Protein AF-A0A4E0R476-F1 (afdb_monomer_lite)

Radius of gyration: 33.58 Å; chains: 1; bounding box: 78×77×94 Å

pLDDT: mean 80.72, std 15.69, range [21.84, 98.38]

InterPro domains:
  IPR007110 Immunoglobulin-like domain [PS50835] (31-88)
  IPR013098 Immunoglobulin I-set [PF07679] (28-95)
  IPR013783 Immunoglobulin-like fold [G3DSA:2.60.40.10] (20-101)
  IPR036179 Immunoglobulin-like domain superfamily [SSF48726] (25-98)

Structure (mmCIF, N/CA/C/O backbone):
data_AF-A0A4E0R476-F1
#
_entry.id   AF-A0A4E0R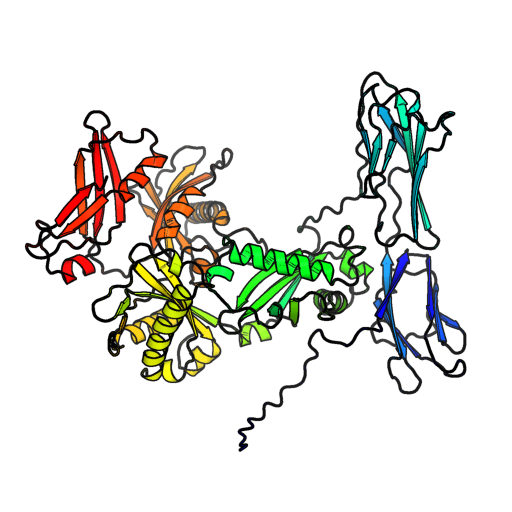476-F1
#
loop_
_atom_site.group_PDB
_atom_site.id
_atom_site.type_symbol
_atom_site.label_atom_id
_atom_site.label_alt_id
_atom_site.label_comp_id
_atom_site.label_asym_id
_atom_site.label_entity_id
_atom_site.label_seq_id
_atom_site.pdbx_PDB_ins_code
_atom_site.Cartn_x
_atom_site.Cartn_y
_atom_site.Cartn_z
_atom_site.occupancy
_atom_site.B_iso_or_equiv
_atom_site.auth_seq_id
_atom_site.auth_comp_id
_atom_site.auth_asym_id
_atom_site.auth_atom_id
_atom_site.pdbx_PDB_model_num
ATOM 1 N N . MET A 1 1 ? 19.875 -33.302 25.043 1.00 30.14 1 MET A N 1
ATOM 2 C CA . MET A 1 1 ? 19.156 -34.521 24.613 1.00 30.14 1 MET A CA 1
ATOM 3 C C . MET A 1 1 ? 18.016 -34.103 23.703 1.00 30.14 1 MET A C 1
ATOM 5 O O . MET A 1 1 ? 17.298 -33.174 24.040 1.00 30.14 1 MET A O 1
ATOM 9 N N . ARG A 1 2 ? 17.948 -34.722 22.521 1.00 23.58 2 ARG A N 1
ATOM 10 C CA . ARG A 1 2 ? 16.933 -34.525 21.478 1.00 23.58 2 ARG A CA 1
ATOM 11 C C . ARG A 1 2 ? 15.602 -35.168 21.896 1.00 23.58 2 ARG A C 1
ATOM 13 O O . ARG A 1 2 ? 15.645 -36.275 22.417 1.00 23.58 2 ARG A O 1
ATOM 20 N N . SER A 1 3 ? 14.472 -34.532 21.584 1.00 22.09 3 SER A N 1
ATOM 21 C CA . SER A 1 3 ? 13.312 -35.180 20.937 1.00 22.09 3 SER A CA 1
ATOM 22 C C . SER A 1 3 ? 12.287 -34.102 20.548 1.00 22.09 3 SER A C 1
ATOM 24 O O . SER A 1 3 ? 11.828 -33.373 21.416 1.00 22.09 3 SER A O 1
ATOM 26 N N . THR A 1 4 ? 12.134 -33.741 19.272 1.00 23.20 4 THR A N 1
ATOM 27 C CA . THR A 1 4 ? 11.294 -34.376 18.232 1.00 23.20 4 THR A CA 1
ATOM 28 C C . THR A 1 4 ? 9.794 -34.278 18.526 1.00 23.20 4 THR A C 1
ATOM 30 O O . THR A 1 4 ? 9.252 -35.100 19.254 1.00 23.20 4 THR A O 1
ATOM 33 N N . LEU A 1 5 ? 9.113 -33.340 17.861 1.00 22.50 5 LEU A N 1
ATOM 34 C CA . LEU A 1 5 ? 7.759 -33.572 17.359 1.00 22.50 5 LEU A CA 1
ATOM 35 C C . LEU A 1 5 ? 7.677 -32.994 15.938 1.00 22.50 5 LEU A C 1
ATOM 37 O O . LEU A 1 5 ? 7.577 -31.786 15.738 1.00 22.50 5 LEU A O 1
ATOM 41 N N . LEU A 1 6 ? 7.815 -33.889 14.957 1.00 21.84 6 LEU A N 1
ATOM 42 C CA . LEU A 1 6 ? 7.407 -33.667 13.575 1.00 21.84 6 LEU A CA 1
ATOM 43 C C . LEU A 1 6 ? 5.877 -33.575 13.553 1.00 21.84 6 LEU A C 1
ATOM 45 O O . LEU A 1 6 ? 5.209 -34.512 13.984 1.00 21.84 6 LEU A O 1
ATOM 49 N N . VAL A 1 7 ? 5.336 -32.515 12.960 1.00 22.69 7 VAL A N 1
ATOM 50 C CA . VAL A 1 7 ? 4.036 -32.580 12.290 1.00 22.69 7 VAL A CA 1
ATOM 51 C C . VAL A 1 7 ? 4.291 -32.257 10.827 1.00 22.69 7 VAL A C 1
ATOM 53 O O . VAL A 1 7 ? 4.767 -31.180 10.474 1.00 22.69 7 VAL A O 1
ATOM 56 N N . LEU A 1 8 ? 4.050 -33.270 10.002 1.00 23.03 8 LEU A N 1
ATOM 57 C CA . LEU A 1 8 ? 4.137 -33.254 8.552 1.00 23.03 8 LEU A CA 1
ATOM 58 C C . LEU A 1 8 ? 3.080 -32.300 7.990 1.00 23.03 8 LEU A C 1
ATOM 60 O O . LEU A 1 8 ? 1.892 -32.602 8.034 1.00 23.03 8 LEU A O 1
ATOM 64 N N . PHE A 1 9 ? 3.523 -31.189 7.410 1.00 22.91 9 PHE A N 1
ATOM 65 C CA . PHE A 1 9 ? 2.767 -30.488 6.382 1.00 22.91 9 PHE A CA 1
ATOM 66 C C . PHE A 1 9 ? 3.529 -30.618 5.068 1.00 22.91 9 PHE A C 1
ATOM 68 O O . PHE A 1 9 ? 4.453 -29.868 4.764 1.00 22.91 9 PHE A O 1
ATOM 75 N N . SER A 1 10 ? 3.133 -31.618 4.290 1.00 23.84 10 SER A N 1
ATOM 76 C CA . SER A 1 10 ? 3.344 -31.659 2.851 1.00 23.84 10 SER A CA 1
ATOM 77 C C . SER A 1 10 ? 2.478 -30.569 2.213 1.00 23.84 10 SER A C 1
ATOM 79 O O . SER A 1 10 ? 1.336 -30.817 1.836 1.00 23.84 10 SER A O 1
ATOM 81 N N . PHE A 1 11 ? 3.015 -29.352 2.128 1.00 24.02 11 PHE A N 1
ATOM 82 C CA . PHE A 1 11 ? 2.530 -28.322 1.216 1.00 24.02 11 PHE A CA 1
ATOM 83 C C . PHE A 1 11 ? 3.499 -28.231 0.042 1.00 24.02 11 PHE A C 1
ATOM 85 O O . PHE A 1 11 ? 4.710 -28.115 0.223 1.00 24.02 11 PHE A O 1
ATOM 92 N N . ALA A 1 12 ? 2.940 -28.332 -1.161 1.00 23.02 12 ALA A N 1
ATOM 93 C CA . ALA A 1 12 ? 3.638 -28.130 -2.415 1.00 23.02 12 ALA A CA 1
ATOM 94 C C . ALA A 1 12 ? 4.470 -26.839 -2.361 1.00 23.02 12 ALA A C 1
ATOM 96 O O . ALA A 1 12 ? 3.954 -25.769 -2.034 1.00 23.02 12 ALA A O 1
ATOM 97 N N . LEU A 1 13 ? 5.757 -26.956 -2.685 1.00 23.62 13 LEU A N 1
ATOM 98 C CA . LEU A 1 13 ? 6.649 -25.833 -2.947 1.00 23.62 13 LEU A CA 1
ATOM 99 C C . LEU A 1 13 ? 6.112 -25.069 -4.163 1.00 23.62 13 LEU A C 1
ATOM 101 O O . LEU A 1 13 ? 6.469 -25.356 -5.300 1.00 23.62 13 LEU A O 1
ATOM 105 N N . PHE A 1 14 ? 5.235 -24.096 -3.927 1.00 27.16 14 PHE A N 1
ATOM 106 C CA . PHE A 1 14 ? 5.030 -23.026 -4.888 1.00 27.16 14 PHE A CA 1
ATOM 107 C C . PHE A 1 14 ? 6.298 -22.178 -4.900 1.00 27.16 14 PHE A C 1
ATOM 109 O O . PHE A 1 14 ? 6.757 -21.690 -3.865 1.00 27.16 14 PHE A O 1
ATOM 116 N N . THR A 1 15 ? 6.875 -22.049 -6.088 1.00 32.22 15 THR A N 1
ATOM 117 C CA . THR A 1 15 ? 8.019 -21.202 -6.401 1.00 32.22 15 THR A CA 1
ATOM 118 C C . THR A 1 15 ? 7.693 -19.759 -6.020 1.00 32.22 15 THR A C 1
ATOM 120 O O . THR A 1 15 ? 7.078 -19.023 -6.788 1.00 32.22 15 THR A O 1
ATOM 123 N N . GLY A 1 16 ? 8.078 -19.359 -4.807 1.00 30.92 16 GLY A N 1
ATOM 124 C CA . GLY A 1 16 ? 8.211 -17.948 -4.458 1.00 30.92 16 GLY A CA 1
ATOM 125 C C . GLY A 1 16 ? 9.222 -17.274 -5.388 1.00 30.92 16 GLY A C 1
ATOM 126 O O . GLY A 1 16 ? 9.945 -17.961 -6.108 1.00 30.92 16 GLY A O 1
ATOM 127 N N . LEU A 1 17 ? 9.280 -15.941 -5.354 1.00 40.94 17 LEU A N 1
ATOM 128 C CA . LEU A 1 17 ? 10.205 -15.056 -6.088 1.00 40.94 17 LEU A CA 1
ATOM 129 C C . LEU A 1 17 ? 11.704 -15.272 -5.769 1.00 40.94 17 LEU A C 1
ATOM 131 O O . LEU A 1 17 ? 12.457 -14.352 -5.485 1.00 40.94 17 LEU A O 1
ATOM 135 N N . SER A 1 18 ? 12.149 -16.518 -5.820 1.00 35.69 18 SER A N 1
ATOM 136 C CA . SER A 1 18 ? 13.519 -16.983 -5.710 1.00 35.69 18 SER A CA 1
ATOM 137 C C . SER A 1 18 ? 13.702 -18.086 -6.752 1.00 35.69 18 SER A C 1
ATOM 139 O O . SER A 1 18 ? 13.986 -19.241 -6.450 1.00 35.69 18 SER A O 1
ATOM 141 N N . ALA A 1 19 ? 13.483 -17.737 -8.020 1.00 34.84 19 ALA A N 1
ATOM 142 C CA . ALA A 1 19 ? 14.208 -18.433 -9.067 1.00 34.84 19 ALA A CA 1
ATOM 143 C C . ALA A 1 19 ? 15.639 -17.888 -9.015 1.00 34.84 19 ALA A C 1
ATOM 145 O O . ALA A 1 19 ? 15.852 -16.675 -9.025 1.00 34.84 19 ALA A O 1
ATOM 146 N N . ASN A 1 20 ? 16.610 -18.786 -8.900 1.00 38.44 20 ASN A N 1
ATOM 147 C CA . ASN A 1 20 ? 18.026 -18.471 -9.014 1.00 38.44 20 ASN A CA 1
ATOM 148 C C . ASN A 1 20 ? 18.249 -17.960 -10.454 1.00 38.44 20 ASN A C 1
ATOM 150 O O . ASN A 1 20 ? 18.235 -18.746 -11.396 1.00 38.44 20 ASN A O 1
ATOM 154 N N . ILE A 1 21 ? 18.288 -16.636 -10.648 1.00 48.09 21 ILE A N 1
ATOM 155 C CA . ILE A 1 21 ? 18.342 -15.977 -11.965 1.00 48.09 21 ILE A CA 1
ATOM 156 C C . ILE A 1 21 ? 19.613 -15.120 -12.030 1.00 48.09 21 ILE A C 1
ATOM 158 O O . ILE A 1 21 ? 19.567 -13.895 -12.181 1.00 48.09 21 ILE A O 1
ATOM 162 N N . SER A 1 22 ? 20.763 -15.777 -11.914 1.00 51.19 22 SER A N 1
ATOM 163 C CA . SER A 1 22 ? 22.033 -15.248 -12.421 1.00 51.19 22 SER A CA 1
ATOM 164 C C . SER A 1 22 ? 22.104 -15.284 -13.957 1.00 51.19 22 SER A C 1
ATOM 166 O O . SER A 1 22 ? 22.943 -14.602 -14.534 1.00 51.19 22 SER A O 1
ATOM 168 N N . ASP A 1 23 ? 21.192 -16.008 -14.621 1.00 68.19 23 ASP A N 1
ATOM 169 C CA . ASP A 1 23 ? 21.362 -16.426 -16.025 1.00 68.19 23 ASP A CA 1
ATOM 170 C C . ASP A 1 23 ? 20.400 -15.742 -17.020 1.00 68.19 23 ASP A C 1
ATOM 172 O O . ASP A 1 23 ? 20.269 -16.193 -18.159 1.00 68.19 23 ASP A O 1
ATOM 176 N N . LEU A 1 24 ? 19.694 -14.677 -16.605 1.00 83.38 24 LEU A N 1
ATOM 177 C CA . LEU A 1 24 ? 18.821 -13.884 -17.488 1.00 83.38 24 LEU A CA 1
ATOM 178 C C . LEU A 1 24 ? 19.515 -12.591 -17.920 1.00 83.38 24 LEU A C 1
ATOM 180 O O . LEU A 1 24 ? 19.624 -11.650 -17.131 1.00 83.38 24 LEU A O 1
ATOM 184 N N . GLN A 1 25 ? 19.919 -12.538 -19.185 1.00 88.12 25 GLN A N 1
ATOM 185 C CA . GLN A 1 25 ? 20.470 -11.349 -19.832 1.00 88.12 25 GLN A CA 1
ATOM 186 C C . GLN A 1 25 ? 19.350 -10.541 -20.494 1.00 88.12 25 GLN A C 1
ATOM 188 O O . GLN A 1 25 ? 18.538 -11.107 -21.216 1.00 88.12 25 GLN A O 1
ATOM 193 N N . ILE A 1 26 ? 19.296 -9.226 -20.280 1.00 91.00 26 ILE A N 1
ATOM 194 C CA . ILE A 1 26 ? 18.335 -8.355 -20.975 1.00 91.00 26 ILE A CA 1
ATOM 195 C C . ILE A 1 26 ? 19.001 -7.790 -22.224 1.00 91.00 26 ILE A C 1
ATOM 197 O O . ILE A 1 26 ? 20.100 -7.242 -22.141 1.00 91.00 26 ILE A O 1
ATOM 201 N N . THR A 1 27 ? 18.314 -7.892 -23.357 1.00 92.19 27 THR A N 1
ATOM 202 C CA . THR A 1 27 ? 18.756 -7.336 -24.632 1.00 92.19 27 THR A CA 1
ATOM 203 C C . THR A 1 27 ? 17.708 -6.359 -25.139 1.00 92.19 27 THR A C 1
ATOM 205 O O . THR A 1 27 ? 16.576 -6.740 -25.437 1.00 92.19 27 THR A O 1
ATOM 208 N N . TYR A 1 28 ? 18.090 -5.089 -25.235 1.00 93.12 28 TYR A N 1
ATOM 209 C CA . TYR A 1 28 ? 17.235 -4.038 -25.772 1.00 93.12 28 TYR A CA 1
ATOM 210 C C . TYR A 1 28 ? 17.434 -3.929 -27.282 1.00 93.12 28 TYR A C 1
ATOM 212 O O . TYR A 1 28 ? 18.564 -3.817 -27.752 1.00 93.12 28 TYR A O 1
ATOM 220 N N . VAL A 1 29 ? 16.342 -3.936 -28.041 1.00 92.50 29 VAL A N 1
ATOM 221 C CA . VAL A 1 29 ? 16.365 -3.804 -29.502 1.00 92.50 29 VAL A CA 1
ATOM 222 C C . VAL A 1 29 ? 15.259 -2.863 -29.958 1.00 92.50 29 VAL A C 1
ATOM 224 O O . VAL A 1 29 ? 14.185 -2.819 -29.363 1.00 92.50 29 VAL A O 1
ATOM 227 N N . ILE A 1 30 ? 15.527 -2.078 -30.996 1.00 91.44 30 ILE A N 1
ATOM 228 C CA . ILE A 1 30 ? 14.549 -1.157 -31.578 1.00 91.44 30 ILE A CA 1
ATOM 229 C C . ILE A 1 30 ? 13.757 -1.897 -32.653 1.00 91.44 30 ILE A C 1
ATOM 231 O O . ILE A 1 30 ? 14.303 -2.704 -33.403 1.00 91.44 30 ILE A O 1
ATOM 235 N N . GLU A 1 31 ? 12.462 -1.622 -32.737 1.00 90.62 31 GLU A N 1
ATOM 236 C CA . GLU A 1 31 ? 11.590 -2.199 -33.754 1.00 90.62 31 GLU A CA 1
ATOM 237 C C . GLU A 1 31 ? 12.145 -1.993 -35.181 1.00 90.62 31 GLU A C 1
ATOM 239 O O . GLU A 1 31 ? 12.603 -0.908 -35.548 1.00 90.62 31 GLU A O 1
ATOM 244 N N . ASN A 1 32 ? 12.065 -3.044 -35.998 1.00 89.94 32 ASN A N 1
ATOM 245 C CA . ASN A 1 32 ? 12.646 -3.211 -37.335 1.00 89.94 32 ASN A CA 1
ATOM 246 C C . ASN A 1 32 ? 14.172 -3.396 -37.404 1.00 89.94 32 ASN A C 1
ATOM 248 O O . ASN A 1 32 ? 14.682 -3.633 -38.503 1.00 89.94 32 ASN A O 1
ATOM 252 N N . ASP A 1 33 ? 14.902 -3.336 -36.288 1.00 90.81 33 ASP A N 1
ATOM 253 C CA . ASP A 1 33 ? 16.321 -3.709 -36.266 1.00 90.81 33 ASP A CA 1
ATOM 254 C C . ASP A 1 33 ? 16.483 -5.240 -36.150 1.00 90.81 33 ASP A C 1
ATOM 256 O O . ASP A 1 33 ? 15.547 -6.009 -36.377 1.00 90.81 33 ASP A O 1
ATOM 260 N N . SER A 1 34 ? 17.704 -5.720 -35.908 1.00 90.81 34 SER A N 1
ATOM 261 C CA . SER A 1 34 ? 18.010 -7.148 -35.759 1.00 90.81 34 SER A CA 1
ATOM 262 C C . SER A 1 34 ? 18.825 -7.386 -34.497 1.00 90.81 34 SER A C 1
ATOM 264 O O . SER A 1 34 ? 19.588 -6.511 -34.085 1.00 90.81 34 SER A O 1
ATOM 266 N N . VAL A 1 35 ? 18.662 -8.562 -33.899 1.00 91.69 35 VAL A N 1
ATOM 267 C CA . VAL A 1 35 ? 19.364 -8.966 -32.678 1.00 91.69 35 VAL A CA 1
ATOM 268 C C . VAL A 1 35 ? 19.875 -10.393 -32.814 1.00 91.69 35 VAL A C 1
ATOM 270 O O . VAL A 1 35 ? 19.157 -11.260 -33.306 1.00 91.69 35 VAL A O 1
ATOM 273 N N . ASP A 1 36 ? 21.100 -10.622 -32.350 1.00 91.38 36 ASP A N 1
ATOM 274 C CA . ASP A 1 36 ? 21.734 -11.936 -32.311 1.00 91.38 36 ASP A CA 1
ATOM 275 C C . ASP A 1 36 ? 21.872 -12.385 -30.849 1.00 91.38 36 ASP A C 1
ATOM 277 O O . ASP A 1 36 ? 22.352 -11.635 -29.996 1.00 91.38 36 ASP A O 1
ATOM 281 N N . LEU A 1 37 ? 21.415 -13.600 -30.551 1.00 91.75 37 LEU A N 1
ATOM 282 C CA . LEU A 1 37 ? 21.484 -14.236 -29.238 1.00 91.75 37 LEU A CA 1
ATOM 283 C C . LEU A 1 37 ? 22.418 -15.443 -29.320 1.00 91.75 37 LEU A C 1
ATOM 285 O O . LEU A 1 37 ? 22.259 -16.283 -30.202 1.00 91.75 37 LEU A O 1
ATOM 289 N N . GLU A 1 38 ? 23.361 -15.554 -28.388 1.00 89.25 38 GLU A N 1
ATOM 290 C CA . GLU A 1 38 ? 24.398 -16.591 -28.414 1.00 89.25 38 GLU A CA 1
ATOM 291 C C . GLU A 1 38 ? 24.329 -17.487 -27.175 1.00 89.25 38 GLU A C 1
ATOM 293 O O . GLU A 1 38 ? 24.499 -17.036 -26.038 1.00 89.25 38 GLU A O 1
ATOM 298 N N . CYS A 1 39 ? 24.083 -18.777 -27.388 1.00 85.88 39 CYS A N 1
ATOM 299 C CA . CYS A 1 39 ? 24.027 -19.768 -26.326 1.00 85.88 39 CYS A CA 1
ATOM 300 C C . CYS A 1 39 ? 25.447 -20.205 -25.919 1.00 85.88 39 CYS A C 1
ATOM 302 O O . CYS A 1 39 ? 26.211 -20.659 -26.769 1.00 85.88 39 CYS A O 1
ATOM 304 N N . PRO A 1 40 ? 25.817 -20.128 -24.629 1.00 79.75 40 PRO A N 1
ATOM 305 C CA . PRO A 1 40 ? 27.157 -20.462 -24.147 1.00 79.75 40 PRO A CA 1
ATOM 306 C C . PRO A 1 40 ? 27.330 -21.981 -23.974 1.00 79.75 40 PRO A C 1
ATOM 308 O O . PRO A 1 40 ? 27.482 -22.472 -22.854 1.00 79.75 40 PRO A O 1
ATOM 311 N N . VAL A 1 41 ? 27.250 -22.752 -25.056 1.00 70.50 41 VAL A N 1
ATOM 312 C CA . VAL A 1 41 ? 27.397 -24.211 -24.971 1.00 70.50 41 VAL A CA 1
ATOM 313 C C . VAL A 1 41 ? 28.887 -24.569 -24.894 1.00 70.50 41 VAL A C 1
ATOM 315 O O . VAL A 1 41 ? 29.667 -24.056 -25.694 1.00 70.50 41 VAL A O 1
ATOM 318 N N . PRO A 1 42 ? 29.318 -25.431 -23.955 1.00 62.19 42 PRO A N 1
ATOM 319 C CA . PRO A 1 42 ? 30.731 -25.788 -23.801 1.00 62.19 42 PRO A CA 1
ATOM 320 C C . PRO A 1 42 ? 31.323 -26.585 -24.981 1.00 62.19 42 PRO A C 1
ATOM 322 O O . PRO A 1 42 ? 32.544 -26.683 -25.074 1.00 62.19 42 PRO A O 1
ATOM 325 N N . ASP A 1 43 ? 30.492 -27.138 -25.872 1.00 67.50 43 ASP A N 1
ATOM 326 C CA . ASP A 1 43 ? 30.910 -27.833 -27.096 1.00 67.50 43 ASP A CA 1
ATOM 327 C C . ASP A 1 43 ? 30.150 -27.279 -28.316 1.00 67.50 43 ASP A C 1
ATOM 329 O O . ASP A 1 43 ? 28.937 -27.446 -28.429 1.00 67.50 43 ASP A O 1
ATOM 333 N N . GLU A 1 44 ? 30.869 -26.658 -29.258 1.00 60.19 44 GLU A N 1
ATOM 334 C CA . GLU A 1 44 ? 30.331 -26.107 -30.518 1.00 60.19 44 GLU A CA 1
ATOM 335 C C . GLU A 1 44 ? 29.676 -27.173 -31.424 1.00 60.19 44 GLU A C 1
ATOM 337 O O . GLU A 1 44 ? 28.959 -26.856 -32.379 1.00 60.19 44 GLU A O 1
ATOM 342 N N . ARG A 1 45 ? 29.911 -28.464 -31.153 1.00 61.47 45 ARG A N 1
ATOM 343 C CA . ARG A 1 45 ? 29.278 -29.582 -31.871 1.00 61.47 45 ARG A CA 1
ATOM 344 C C . ARG A 1 45 ? 27.898 -29.945 -31.329 1.00 61.47 45 ARG A C 1
ATOM 346 O O . ARG A 1 45 ? 27.200 -30.737 -31.962 1.00 61.47 45 ARG A O 1
ATOM 353 N N . GLN A 1 46 ? 27.506 -29.408 -30.178 1.00 67.31 46 GLN A N 1
ATOM 354 C CA . GLN A 1 46 ? 26.226 -29.711 -29.555 1.00 67.31 46 GLN A CA 1
ATOM 355 C C . GLN A 1 46 ? 25.123 -28.809 -30.124 1.00 67.31 46 GLN A C 1
ATOM 357 O O . GLN A 1 46 ? 25.240 -27.588 -30.134 1.00 67.31 46 GLN A O 1
ATOM 362 N N . THR A 1 47 ? 24.040 -29.421 -30.611 1.00 66.19 47 THR A N 1
ATOM 363 C CA . THR A 1 47 ? 22.872 -28.687 -31.114 1.00 66.19 47 THR A CA 1
ATOM 364 C C . THR A 1 47 ? 22.032 -28.158 -29.956 1.00 66.19 47 THR A C 1
ATOM 366 O O . THR A 1 47 ? 21.579 -28.947 -29.124 1.00 66.19 47 THR A O 1
ATOM 369 N N . SER A 1 48 ? 21.793 -26.847 -29.932 1.00 75.62 48 SER A N 1
ATOM 370 C CA . SER A 1 48 ? 20.885 -26.208 -28.971 1.00 75.62 48 SER A CA 1
ATOM 371 C C . SER A 1 48 ? 19.464 -26.137 -29.515 1.00 75.62 48 SER A C 1
ATOM 373 O O . SER A 1 48 ? 19.256 -25.920 -30.708 1.00 75.62 48 SER A O 1
ATOM 375 N N . ARG A 1 49 ? 18.470 -26.250 -28.631 1.00 86.75 49 ARG A N 1
ATOM 376 C CA . ARG A 1 49 ? 17.070 -25.920 -28.947 1.00 86.75 49 ARG A CA 1
ATOM 377 C C . ARG A 1 49 ? 16.722 -24.562 -28.361 1.00 86.75 49 ARG A C 1
ATOM 379 O O . ARG A 1 49 ? 17.192 -24.220 -27.281 1.00 86.75 49 ARG A O 1
ATOM 386 N N . TRP A 1 50 ? 15.889 -23.793 -29.051 1.00 89.75 50 TRP A N 1
ATOM 387 C CA . TRP A 1 50 ? 15.465 -22.473 -28.591 1.00 89.75 50 TRP A CA 1
ATOM 388 C C . TRP A 1 50 ? 13.976 -22.452 -28.292 1.00 89.75 50 TRP A C 1
ATOM 390 O O . TRP A 1 50 ? 13.163 -23.022 -29.017 1.00 89.75 50 TRP A O 1
ATOM 400 N N . THR A 1 51 ? 13.621 -21.751 -27.225 1.00 90.75 51 THR A N 1
ATOM 401 C CA . THR A 1 51 ? 12.232 -21.468 -26.868 1.00 90.75 51 THR A CA 1
ATOM 402 C C . THR A 1 51 ? 12.020 -19.967 -26.759 1.00 90.75 51 THR A C 1
ATOM 404 O O . THR A 1 51 ? 12.931 -19.248 -26.356 1.00 90.75 51 THR A O 1
ATOM 407 N N . HIS A 1 52 ? 10.821 -19.501 -27.098 1.00 90.44 52 HIS A N 1
ATOM 408 C CA . HIS A 1 52 ? 10.324 -18.146 -26.882 1.00 90.44 52 HIS A CA 1
ATOM 409 C C . HIS A 1 52 ? 9.046 -18.235 -26.055 1.00 90.44 52 HIS A C 1
ATOM 411 O O . HIS A 1 52 ? 8.087 -18.898 -26.444 1.00 90.44 52 HIS A O 1
ATOM 417 N N . ASN A 1 53 ? 9.046 -17.624 -24.869 1.00 86.06 53 ASN A N 1
ATOM 418 C CA . ASN A 1 53 ? 7.938 -17.690 -23.912 1.00 86.06 53 ASN A CA 1
ATOM 419 C C . ASN A 1 53 ? 7.459 -19.135 -23.640 1.00 86.06 53 ASN A C 1
ATOM 421 O O . ASN A 1 53 ? 6.262 -19.397 -23.535 1.00 86.06 53 ASN A O 1
ATOM 425 N N . ASN A 1 54 ? 8.415 -20.064 -23.506 1.00 85.75 54 ASN A N 1
ATOM 426 C CA . ASN A 1 54 ? 8.220 -21.510 -23.309 1.00 85.75 54 ASN A CA 1
ATOM 427 C C . ASN A 1 54 ? 7.608 -22.273 -24.499 1.00 85.75 54 ASN A C 1
ATOM 429 O O . ASN A 1 54 ? 7.234 -23.433 -24.342 1.00 85.75 54 ASN A O 1
ATOM 433 N N . MET A 1 55 ? 7.515 -21.660 -25.678 1.00 86.69 55 MET A N 1
ATOM 434 C CA . MET A 1 55 ? 7.143 -22.340 -26.920 1.00 86.69 55 MET A CA 1
ATOM 435 C C . MET A 1 55 ? 8.383 -22.541 -27.786 1.00 86.69 55 MET A C 1
ATOM 437 O O . MET A 1 55 ? 9.247 -21.670 -27.833 1.00 86.69 55 MET A O 1
ATOM 441 N N . GLU A 1 56 ? 8.495 -23.688 -28.450 1.00 87.38 56 GLU A N 1
ATOM 442 C CA . GLU A 1 56 ? 9.633 -23.980 -29.324 1.00 87.38 56 GLU A CA 1
ATOM 443 C C . GLU A 1 56 ? 9.686 -23.007 -30.508 1.00 87.38 56 GLU A C 1
ATOM 445 O O . GLU A 1 56 ? 8.671 -22.727 -31.150 1.00 87.38 56 GLU A O 1
ATOM 450 N N . VAL A 1 57 ? 10.880 -22.480 -30.779 1.00 85.31 57 VAL A N 1
ATOM 451 C CA . VAL A 1 57 ? 11.124 -21.606 -31.926 1.00 85.31 57 VAL A CA 1
ATOM 452 C C . VAL A 1 57 ? 11.357 -22.485 -33.149 1.00 85.31 57 VAL A C 1
ATOM 454 O O . VAL A 1 57 ? 12.370 -23.176 -33.236 1.00 85.31 57 VAL A O 1
ATOM 457 N N . ALA A 1 58 ? 10.424 -22.456 -34.098 1.00 75.88 58 ALA A N 1
ATOM 458 C CA . ALA A 1 58 ? 10.578 -23.143 -35.373 1.00 75.88 58 ALA A CA 1
ATOM 459 C C . ALA A 1 58 ? 11.414 -22.300 -36.350 1.00 75.88 58 ALA A C 1
ATOM 461 O O . ALA A 1 58 ? 11.197 -21.098 -36.490 1.00 75.88 58 ALA A O 1
ATOM 462 N N . GLU A 1 59 ? 12.330 -22.945 -37.072 1.00 63.47 59 GLU A N 1
ATOM 463 C CA . GLU A 1 59 ? 13.174 -22.316 -38.103 1.00 63.47 59 GLU A CA 1
ATOM 464 C C . GLU A 1 59 ? 12.358 -21.746 -39.284 1.00 63.47 59 GLU A C 1
ATOM 466 O O . GLU A 1 59 ? 12.823 -20.871 -40.005 1.00 63.47 59 GLU A O 1
ATOM 471 N N . GLU A 1 60 ? 11.110 -22.190 -39.466 1.00 56.12 60 GLU A N 1
ATOM 472 C CA . GLU A 1 60 ? 10.273 -21.857 -40.629 1.00 56.12 60 GLU A CA 1
ATOM 473 C C . GLU A 1 60 ? 9.555 -20.493 -40.551 1.00 56.12 60 GLU A C 1
ATOM 475 O O . GLU A 1 60 ? 8.811 -20.118 -41.462 1.00 56.12 60 GLU A O 1
ATOM 480 N N . THR A 1 61 ? 9.761 -19.706 -39.493 1.00 62.34 61 THR A N 1
ATOM 481 C CA . THR A 1 61 ? 9.256 -18.325 -39.442 1.00 62.34 61 THR A CA 1
ATOM 482 C C . THR A 1 61 ? 10.260 -17.361 -40.071 1.00 62.34 61 THR A C 1
ATOM 484 O O . THR A 1 61 ? 11.428 -17.348 -39.700 1.00 62.34 61 THR A O 1
ATOM 487 N N . HIS A 1 62 ? 9.794 -16.489 -40.970 1.00 60.16 62 HIS A N 1
ATOM 488 C CA . HIS A 1 62 ? 10.613 -15.547 -41.753 1.00 60.16 62 HIS A CA 1
ATOM 489 C C . HIS A 1 62 ? 11.515 -14.594 -40.929 1.00 60.16 62 HIS A C 1
ATOM 491 O O . HIS A 1 62 ? 12.365 -13.915 -41.507 1.00 60.16 62 HIS A O 1
ATOM 497 N N . SER A 1 63 ? 11.330 -14.509 -39.609 1.00 73.31 63 SER A N 1
ATOM 498 C CA . SER A 1 63 ? 12.067 -13.636 -38.691 1.00 73.31 63 SER A CA 1
ATOM 499 C C . SER A 1 63 ? 13.257 -14.303 -37.992 1.00 73.31 63 SER A C 1
ATOM 501 O O . SER A 1 63 ? 14.154 -13.579 -37.565 1.00 73.31 63 SER A O 1
ATOM 503 N N . PHE A 1 64 ? 13.317 -15.636 -37.880 1.00 86.00 64 PHE A N 1
ATOM 504 C CA . PHE A 1 64 ? 14.349 -16.338 -37.103 1.00 86.00 64 PHE A CA 1
ATOM 505 C C . PHE A 1 64 ? 15.336 -17.078 -38.005 1.00 86.00 64 PHE A C 1
ATOM 507 O O . PHE A 1 64 ? 14.951 -17.741 -38.960 1.00 86.00 64 PHE A O 1
ATOM 514 N N . THR A 1 65 ? 16.628 -16.974 -37.699 1.00 85.06 65 THR A N 1
ATOM 515 C CA . THR A 1 65 ? 17.686 -17.712 -38.403 1.00 85.06 65 THR A CA 1
ATOM 516 C C . THR A 1 65 ? 18.681 -18.296 -37.410 1.00 85.06 65 THR A C 1
ATOM 518 O O . THR A 1 65 ? 19.188 -17.578 -36.548 1.00 85.06 65 THR A O 1
ATOM 521 N N . PHE A 1 66 ? 18.968 -19.593 -37.532 1.00 85.94 66 PHE A N 1
ATOM 522 C CA . PHE A 1 66 ? 19.944 -20.287 -36.694 1.00 85.94 66 PHE A CA 1
ATOM 523 C C . PHE A 1 66 ? 21.319 -20.325 -37.365 1.00 85.94 66 PHE A C 1
ATOM 525 O O . PHE A 1 66 ? 21.431 -20.453 -38.585 1.00 85.94 66 PHE A O 1
ATOM 532 N N . SER A 1 67 ? 22.386 -20.232 -36.575 1.00 82.31 67 SER A N 1
ATOM 533 C CA . SER A 1 67 ? 23.754 -20.452 -37.056 1.00 82.31 67 SER A CA 1
ATOM 534 C C . SER A 1 67 ? 24.582 -21.262 -36.054 1.00 82.31 67 SER A C 1
ATOM 536 O O . SER A 1 67 ? 24.202 -21.399 -34.890 1.00 82.31 67 SER A O 1
ATOM 538 N N . GLY A 1 68 ? 25.669 -21.881 -36.538 1.00 72.69 68 GLY A N 1
ATOM 539 C CA . GLY A 1 68 ? 26.599 -22.673 -35.721 1.00 72.69 68 GLY A CA 1
ATOM 540 C C . GLY A 1 68 ? 25.926 -23.805 -34.939 1.00 72.69 68 GLY A C 1
ATOM 541 O O . GLY A 1 68 ? 25.940 -23.779 -33.719 1.00 72.69 68 GLY A O 1
ATOM 542 N N . ASN A 1 69 ? 25.288 -24.772 -35.614 1.00 72.25 69 ASN A N 1
ATOM 543 C CA . ASN A 1 69 ? 24.507 -25.845 -34.965 1.00 72.25 69 ASN A CA 1
ATOM 544 C C . ASN A 1 69 ? 23.400 -25.326 -34.021 1.00 72.25 69 ASN A C 1
ATOM 546 O O . ASN A 1 69 ? 23.144 -25.913 -32.974 1.00 72.25 69 ASN A O 1
ATOM 550 N N . ALA A 1 70 ? 22.750 -24.214 -34.378 1.00 76.06 70 ALA A N 1
ATOM 551 C CA . ALA A 1 70 ? 21.781 -23.510 -33.532 1.00 76.06 70 ALA A CA 1
ATOM 552 C C . ALA A 1 70 ? 22.357 -22.976 -32.205 1.00 76.06 70 ALA A C 1
ATOM 554 O O . ALA A 1 70 ? 21.600 -22.611 -31.307 1.00 76.06 70 ALA A O 1
ATOM 555 N N . ALA A 1 71 ? 23.682 -22.850 -32.082 1.00 81.44 71 ALA A N 1
ATOM 556 C CA . ALA A 1 71 ? 24.305 -22.150 -30.963 1.00 81.44 71 ALA A CA 1
ATOM 557 C C . ALA A 1 71 ? 23.954 -20.653 -30.950 1.00 81.44 71 ALA A C 1
ATOM 559 O O . ALA A 1 71 ? 23.895 -20.059 -29.875 1.00 81.44 71 ALA A O 1
ATOM 560 N N . ALA A 1 72 ? 23.650 -20.056 -32.108 1.00 86.19 72 ALA A N 1
ATOM 561 C CA . ALA A 1 72 ? 23.184 -18.678 -32.203 1.00 86.19 72 ALA A CA 1
ATOM 562 C C . ALA A 1 72 ? 21.822 -18.562 -32.904 1.00 86.19 72 ALA A C 1
ATOM 564 O O . ALA A 1 72 ? 21.545 -19.262 -33.882 1.00 86.19 72 ALA A O 1
ATOM 565 N N . LEU A 1 73 ? 20.997 -17.642 -32.403 1.00 89.75 73 LEU A N 1
ATOM 566 C CA . LEU A 1 73 ? 19.687 -17.274 -32.934 1.00 89.75 73 LEU A CA 1
ATOM 567 C C . LEU A 1 73 ? 19.705 -15.797 -33.336 1.00 89.75 73 LEU A C 1
ATOM 569 O O . LEU A 1 73 ? 19.882 -14.923 -32.491 1.00 89.75 73 LEU A O 1
ATOM 573 N N . SER A 1 74 ? 19.486 -15.521 -34.618 1.00 91.25 74 SER A N 1
ATOM 574 C CA . SER A 1 74 ? 19.351 -14.169 -35.158 1.00 91.25 74 SER A CA 1
ATOM 575 C C . SER A 1 74 ? 17.888 -13.870 -35.465 1.00 91.25 74 SER A C 1
ATOM 577 O O . SER A 1 74 ? 17.242 -14.616 -36.208 1.00 91.25 74 SER A O 1
ATOM 579 N N . ILE A 1 75 ? 17.375 -12.778 -34.900 1.00 92.00 75 ILE A N 1
ATOM 580 C CA . ILE A 1 75 ? 16.020 -12.272 -35.119 1.00 92.00 75 ILE A CA 1
ATOM 581 C C . ILE A 1 75 ? 16.111 -11.047 -36.030 1.00 92.00 75 ILE A C 1
ATOM 583 O O . ILE A 1 75 ? 16.706 -10.032 -35.662 1.00 92.00 75 ILE A O 1
ATOM 587 N N . ARG A 1 76 ? 15.530 -11.133 -37.227 1.00 90.06 76 ARG A N 1
ATOM 588 C CA . ARG A 1 76 ? 15.544 -10.071 -38.243 1.00 90.06 76 ARG A CA 1
ATOM 589 C C . ARG A 1 76 ? 14.243 -9.284 -38.226 1.00 90.06 76 ARG A C 1
ATOM 591 O O . ARG A 1 76 ? 13.177 -9.867 -38.063 1.00 90.06 76 ARG A O 1
ATOM 598 N N . SER A 1 77 ? 14.339 -7.977 -38.474 1.00 89.25 77 SER A N 1
ATOM 599 C CA . SER A 1 77 ? 13.188 -7.063 -38.531 1.00 89.25 77 SER A CA 1
ATOM 600 C C . SER A 1 77 ? 12.256 -7.227 -37.324 1.00 89.25 77 SER A C 1
ATOM 602 O O . SER A 1 77 ? 11.058 -7.457 -37.474 1.00 89.25 77 SER A O 1
ATOM 604 N N . VAL A 1 78 ? 12.846 -7.122 -36.131 1.00 91.44 78 VAL A N 1
ATOM 605 C CA . VAL A 1 78 ? 12.189 -7.388 -34.846 1.00 91.44 78 VAL A CA 1
ATOM 606 C C . VAL A 1 78 ? 10.927 -6.542 -34.691 1.00 91.44 78 VAL A C 1
ATOM 608 O O . VAL A 1 78 ? 10.960 -5.331 -34.904 1.00 91.44 78 VAL A O 1
ATOM 611 N N . ASN A 1 79 ? 9.828 -7.149 -34.261 1.00 91.50 79 ASN A N 1
ATOM 612 C CA . ASN A 1 79 ? 8.571 -6.466 -33.964 1.00 91.50 79 ASN A CA 1
ATOM 613 C C . ASN A 1 79 ? 8.094 -6.751 -32.528 1.00 91.50 79 ASN A C 1
ATOM 615 O O . ASN A 1 79 ? 8.682 -7.547 -31.800 1.00 91.50 79 ASN A O 1
ATOM 619 N N . GLN A 1 80 ? 7.015 -6.095 -32.091 1.00 89.56 80 GLN A N 1
ATOM 620 C CA . GLN A 1 80 ? 6.499 -6.231 -30.717 1.00 89.56 80 GLN A CA 1
ATOM 621 C C . GLN A 1 80 ? 6.106 -7.667 -30.309 1.00 89.56 80 GLN A C 1
ATOM 623 O O . GLN A 1 80 ? 6.043 -7.947 -29.115 1.00 89.56 80 GLN A O 1
ATOM 628 N N . GLN A 1 81 ? 5.818 -8.571 -31.252 1.00 89.56 81 GLN A N 1
ATOM 629 C CA . GLN A 1 81 ? 5.497 -9.974 -30.953 1.00 89.56 81 GLN A CA 1
ATOM 630 C C . GLN A 1 81 ? 6.742 -10.799 -30.624 1.00 89.56 81 GLN A C 1
ATOM 632 O O . GLN A 1 81 ? 6.632 -11.783 -29.900 1.00 89.56 81 GLN A O 1
ATOM 637 N N . ASP A 1 82 ? 7.913 -10.375 -31.100 1.00 91.81 82 ASP A N 1
ATOM 638 C CA . ASP A 1 82 ? 9.188 -11.034 -30.814 1.00 91.81 82 ASP A CA 1
ATOM 639 C C . ASP A 1 82 ? 9.698 -10.692 -29.404 1.00 91.81 82 ASP A C 1
ATOM 641 O O . ASP A 1 82 ? 10.595 -11.352 -28.886 1.00 91.81 82 ASP A O 1
ATOM 645 N N . ALA A 1 83 ? 9.122 -9.679 -28.743 1.00 94.19 83 ALA A N 1
ATOM 646 C CA . ALA A 1 83 ? 9.440 -9.363 -27.356 1.00 94.19 83 ALA A CA 1
ATOM 647 C C . ALA A 1 83 ? 9.096 -10.541 -26.431 1.00 94.19 83 ALA A C 1
ATOM 649 O O . ALA A 1 83 ? 8.070 -11.207 -26.586 1.00 94.19 83 ALA A O 1
ATOM 650 N N . GLY A 1 84 ? 9.933 -10.787 -25.427 1.00 93.06 84 GLY A N 1
ATOM 651 C CA . GLY A 1 84 ? 9.708 -11.857 -24.458 1.00 93.06 84 GLY A CA 1
ATOM 652 C C . GLY A 1 84 ? 10.988 -12.554 -24.030 1.00 93.06 84 GLY A C 1
ATOM 653 O O . GLY A 1 84 ? 12.096 -12.058 -24.240 1.00 93.06 84 GLY A O 1
ATOM 654 N N . ILE A 1 85 ? 10.826 -13.706 -23.384 1.00 91.12 85 ILE A N 1
ATOM 655 C CA . ILE A 1 85 ? 11.949 -14.468 -22.842 1.00 91.12 85 ILE A CA 1
ATOM 656 C C . ILE A 1 85 ? 12.298 -15.598 -23.802 1.00 91.12 85 ILE A C 1
ATOM 658 O O . ILE A 1 85 ? 11.513 -16.528 -23.986 1.00 91.12 85 ILE A O 1
ATOM 662 N N . PHE A 1 86 ? 13.497 -15.526 -24.365 1.00 92.31 86 PHE A N 1
ATOM 663 C CA . PHE A 1 86 ? 14.125 -16.612 -25.095 1.00 92.31 86 PHE A CA 1
ATOM 664 C C . PHE A 1 86 ? 14.960 -17.461 -24.145 1.00 92.31 86 PHE A C 1
ATOM 666 O O . PHE A 1 86 ? 15.619 -16.934 -23.247 1.00 92.31 86 PHE A O 1
ATOM 673 N N . ALA A 1 87 ? 14.969 -18.770 -24.342 1.00 90.38 87 ALA A N 1
ATOM 674 C CA . ALA A 1 87 ? 15.870 -19.656 -23.624 1.00 90.38 87 ALA A CA 1
ATOM 675 C C . ALA A 1 87 ? 16.479 -20.676 -24.574 1.00 90.38 87 ALA A C 1
ATOM 677 O O . ALA A 1 87 ? 15.760 -21.265 -25.383 1.00 90.38 87 ALA A O 1
ATOM 678 N N . CYS A 1 88 ? 17.789 -20.886 -24.450 1.00 89.06 88 CYS A N 1
ATOM 679 C CA . CYS A 1 88 ? 18.459 -21.987 -25.119 1.00 89.06 88 CYS A CA 1
ATOM 680 C C . CYS A 1 88 ? 18.546 -23.194 -24.180 1.00 89.06 88 CYS A C 1
ATOM 682 O O . CYS A 1 88 ? 18.853 -23.062 -22.989 1.00 89.06 88 CYS A O 1
ATOM 684 N N . LEU A 1 89 ? 18.230 -24.358 -24.727 1.00 87.06 89 LEU A N 1
ATOM 685 C CA . LEU A 1 89 ? 18.190 -25.650 -24.063 1.00 87.06 89 LEU A CA 1
ATOM 686 C C . LEU A 1 89 ? 19.290 -26.539 -24.644 1.00 87.06 89 LEU A C 1
ATOM 688 O O . LEU A 1 89 ? 19.532 -26.512 -25.855 1.00 87.06 89 LEU A O 1
ATOM 692 N N . ASP A 1 90 ? 19.920 -27.340 -23.791 1.00 83.19 90 ASP A N 1
ATOM 693 C CA . ASP A 1 90 ? 20.830 -28.396 -24.227 1.00 83.19 90 ASP A CA 1
ATOM 694 C C . ASP A 1 90 ? 20.063 -29.629 -24.751 1.00 83.19 90 ASP A C 1
ATOM 696 O O . ASP A 1 90 ? 18.830 -29.669 -24.800 1.00 83.19 90 ASP A O 1
ATOM 700 N N . GLN A 1 91 ? 20.800 -30.673 -25.137 1.00 79.69 91 GLN A N 1
ATOM 701 C CA . GLN A 1 91 ? 20.219 -31.933 -25.620 1.00 79.69 91 GLN A CA 1
ATOM 702 C C . GLN A 1 91 ? 19.373 -32.676 -24.573 1.00 79.69 91 GLN A C 1
ATOM 704 O O . GLN A 1 91 ? 18.561 -33.519 -24.946 1.00 79.69 91 GLN A O 1
ATOM 709 N N . ASN A 1 92 ? 19.548 -32.372 -23.286 1.00 81.25 92 ASN A N 1
ATOM 710 C CA . ASN A 1 92 ? 18.780 -32.951 -22.185 1.00 81.25 92 ASN A CA 1
ATOM 711 C C . ASN A 1 92 ? 17.575 -32.076 -21.802 1.00 81.25 92 ASN A C 1
ATOM 713 O O . ASN A 1 92 ? 17.023 -32.249 -20.717 1.00 81.25 92 ASN A O 1
ATOM 717 N N . GLU A 1 93 ? 17.203 -31.107 -22.644 1.00 81.94 93 GLU A N 1
ATOM 718 C CA . GLU A 1 93 ? 16.156 -30.111 -22.377 1.00 81.94 93 GLU A CA 1
ATOM 719 C C . GLU A 1 93 ? 16.428 -29.257 -21.126 1.00 81.94 93 GLU A C 1
ATOM 721 O O . GLU A 1 93 ? 15.530 -28.623 -20.568 1.00 81.94 93 GLU A O 1
ATOM 726 N N . THR A 1 94 ? 17.686 -29.202 -20.685 1.00 82.94 94 THR A N 1
ATOM 727 C CA . THR A 1 94 ? 18.095 -28.378 -19.554 1.00 82.94 94 THR A CA 1
ATOM 728 C C . THR A 1 94 ? 18.383 -26.968 -20.041 1.00 82.94 94 THR A C 1
ATOM 730 O O . THR A 1 94 ? 19.083 -26.749 -21.029 1.00 82.94 94 THR A O 1
ATOM 733 N N . GLN A 1 95 ? 17.827 -25.983 -19.342 1.00 84.81 95 GLN A N 1
ATOM 734 C CA . GLN A 1 95 ? 17.982 -24.580 -19.695 1.00 84.81 95 GLN A CA 1
ATOM 735 C C . GLN A 1 95 ? 19.415 -24.098 -19.432 1.00 84.81 95 GLN A C 1
ATOM 737 O O . GLN A 1 95 ? 19.844 -24.041 -18.282 1.00 84.81 95 GLN A O 1
ATOM 742 N N . VAL A 1 96 ? 20.119 -23.699 -20.495 1.00 85.00 96 VAL A N 1
ATOM 743 C CA . VAL A 1 96 ? 21.524 -23.258 -20.451 1.00 85.00 96 VAL A CA 1
ATOM 744 C C . VAL A 1 96 ? 21.634 -21.758 -20.179 1.00 85.00 96 VAL A C 1
ATOM 746 O O . VAL A 1 96 ? 22.422 -21.327 -19.341 1.00 85.00 96 VAL A O 1
ATOM 749 N N . ARG A 1 97 ? 20.849 -20.935 -20.886 1.00 86.94 97 ARG A N 1
ATOM 750 C CA . ARG A 1 97 ? 20.820 -19.473 -20.706 1.00 86.94 97 ARG A CA 1
ATOM 751 C C . ARG A 1 97 ? 19.468 -18.900 -21.108 1.00 86.94 97 ARG A C 1
ATOM 753 O O . ARG A 1 97 ? 18.783 -19.455 -21.969 1.00 86.94 97 ARG A O 1
ATOM 760 N N . ARG A 1 98 ? 19.098 -17.766 -20.504 1.00 89.94 98 ARG A N 1
ATOM 761 C CA . ARG A 1 98 ? 17.899 -17.001 -20.857 1.00 89.94 98 ARG A CA 1
ATOM 762 C C . ARG A 1 98 ? 18.254 -15.596 -21.330 1.00 89.94 98 ARG A C 1
ATOM 764 O O . ARG A 1 98 ? 19.117 -14.931 -20.759 1.00 89.94 98 ARG A O 1
ATOM 771 N N . PHE A 1 99 ? 17.501 -15.118 -22.306 1.00 91.56 99 PHE A N 1
ATOM 772 C CA . PHE A 1 99 ? 17.564 -13.762 -22.826 1.00 91.56 99 PHE A CA 1
ATOM 773 C C . PHE A 1 99 ? 16.185 -13.132 -22.732 1.00 91.56 99 PHE A C 1
ATOM 775 O O . PHE A 1 99 ? 15.206 -13.714 -23.184 1.00 91.56 99 PHE A O 1
ATOM 782 N N . TRP A 1 100 ? 16.088 -11.941 -22.165 1.00 93.56 100 TRP A N 1
ATOM 783 C CA . TRP A 1 100 ? 14.880 -11.138 -22.229 1.00 93.56 100 TRP A CA 1
ATOM 784 C C . TRP A 1 100 ? 15.042 -10.115 -23.343 1.00 93.56 100 TRP A C 1
ATOM 786 O O . TRP A 1 100 ? 15.741 -9.116 -23.177 1.00 93.56 100 TRP A O 1
ATOM 796 N N . VAL A 1 101 ? 14.419 -10.382 -24.486 1.00 94.75 101 VAL A N 1
ATOM 797 C CA . VAL A 1 101 ? 14.405 -9.455 -25.615 1.00 94.75 101 VAL A CA 1
ATOM 798 C C . VAL A 1 101 ? 13.305 -8.429 -25.369 1.00 94.75 101 VAL A C 1
ATOM 800 O O . VAL A 1 101 ? 12.121 -8.769 -25.300 1.00 94.75 101 VAL A O 1
ATOM 803 N N . VAL A 1 102 ? 13.711 -7.173 -25.205 1.00 95.19 102 VAL A N 1
ATOM 804 C CA . VAL A 1 102 ? 12.824 -6.026 -24.984 1.00 95.19 102 VAL A CA 1
ATOM 805 C C . VAL A 1 102 ? 12.785 -5.205 -26.265 1.00 95.19 102 VAL A C 1
ATOM 807 O O . VAL A 1 102 ? 13.812 -4.675 -26.695 1.00 95.19 102 VAL A O 1
ATOM 810 N N . VAL A 1 103 ? 11.600 -5.091 -26.869 1.00 94.19 103 VAL A N 1
ATOM 811 C CA . VAL A 1 103 ? 11.416 -4.437 -28.171 1.00 94.19 103 VAL A CA 1
ATOM 812 C C . VAL A 1 103 ? 10.904 -3.021 -27.970 1.00 94.19 103 VAL A C 1
ATOM 814 O O . VAL A 1 103 ? 9.727 -2.776 -27.697 1.00 94.19 103 VAL A O 1
ATOM 817 N N . LEU A 1 104 ? 11.811 -2.066 -28.110 1.00 92.12 104 LEU A N 1
ATOM 818 C CA . LEU A 1 104 ? 11.549 -0.647 -27.962 1.00 92.12 104 LEU A CA 1
ATOM 819 C C . LEU A 1 104 ? 10.911 -0.101 -29.237 1.00 92.12 104 LEU A C 1
ATOM 821 O O . LEU A 1 104 ? 11.378 -0.358 -30.347 1.00 92.12 104 LEU A O 1
ATOM 825 N N . LYS A 1 105 ? 9.859 0.704 -29.079 1.00 88.00 105 LYS A N 1
ATOM 826 C CA . LYS A 1 105 ? 9.307 1.469 -30.201 1.00 88.00 105 LYS A CA 1
ATOM 827 C C . LYS A 1 105 ? 10.363 2.450 -30.694 1.00 88.00 105 LYS A C 1
ATOM 829 O O . LYS A 1 105 ? 10.958 3.165 -29.880 1.00 88.00 105 LYS A O 1
ATOM 834 N N . ASP A 1 106 ? 10.531 2.524 -32.010 1.00 83.31 106 ASP A N 1
ATOM 835 C CA . ASP A 1 106 ? 11.350 3.567 -32.614 1.00 83.31 106 ASP A CA 1
ATOM 836 C C . ASP A 1 106 ? 10.804 4.945 -32.205 1.00 83.31 106 ASP A C 1
ATOM 838 O O . ASP A 1 106 ? 9.594 5.166 -32.082 1.00 83.31 106 ASP A O 1
ATOM 842 N N . PHE A 1 107 ? 11.710 5.872 -31.937 1.00 76.75 107 PHE A N 1
ATOM 843 C CA . PHE A 1 107 ? 11.380 7.216 -31.503 1.00 76.75 107 PHE A CA 1
ATOM 844 C C . PHE A 1 107 ? 12.117 8.206 -32.377 1.00 76.75 107 PHE A C 1
ATOM 846 O O . PHE A 1 107 ? 13.319 8.111 -32.568 1.00 76.75 107 PHE A O 1
ATOM 853 N N . HIS A 1 108 ? 11.403 9.212 -32.859 1.00 69.88 108 HIS A N 1
ATOM 854 C CA . HIS A 1 108 ? 12.018 10.351 -33.508 1.00 69.88 108 HIS A CA 1
ATOM 855 C C . HIS A 1 108 ? 11.510 11.617 -32.831 1.00 69.88 108 HIS A C 1
ATOM 857 O O . HIS A 1 108 ? 10.298 11.756 -32.654 1.00 69.88 108 HIS A O 1
ATOM 863 N N . PRO A 1 109 ? 12.398 12.555 -32.456 1.00 64.38 109 PRO A N 1
ATOM 864 C CA . PRO A 1 109 ? 11.947 13.829 -31.932 1.00 64.38 109 PRO A CA 1
ATOM 865 C C . PRO A 1 109 ? 11.063 14.514 -32.980 1.00 64.38 109 PRO A C 1
ATOM 867 O O . PRO A 1 109 ? 11.487 14.690 -34.123 1.00 64.38 109 PRO A O 1
ATOM 870 N N . THR A 1 110 ? 9.858 14.928 -32.574 1.00 65.50 110 THR A N 1
ATOM 871 C CA . THR A 1 110 ? 8.858 15.587 -33.437 1.00 65.50 110 THR A CA 1
ATOM 872 C C . THR A 1 110 ? 9.451 16.783 -34.180 1.00 65.50 110 THR A C 1
ATOM 874 O O . THR A 1 110 ? 9.127 17.050 -35.333 1.00 65.50 110 THR A O 1
ATOM 877 N N . THR A 1 111 ? 10.388 17.475 -33.528 1.00 69.94 111 THR A N 1
ATOM 878 C CA . THR A 1 111 ? 11.174 18.562 -34.103 1.00 69.94 111 THR A CA 1
ATOM 879 C C . THR A 1 111 ? 12.662 18.245 -33.970 1.00 69.94 111 THR A C 1
ATOM 881 O O . THR A 1 111 ? 13.202 18.192 -32.861 1.00 69.94 111 THR A O 1
ATOM 884 N N . ARG A 1 112 ? 13.338 18.044 -35.109 1.00 76.38 112 ARG A N 1
ATOM 885 C CA . ARG A 1 112 ? 14.797 17.844 -35.161 1.00 76.38 112 ARG A CA 1
ATOM 886 C C . ARG A 1 112 ? 15.584 19.150 -35.054 1.00 76.38 112 ARG A C 1
ATOM 888 O O . ARG A 1 112 ? 16.688 19.121 -34.537 1.00 76.38 112 ARG A O 1
ATOM 895 N N . ASN A 1 113 ? 15.018 20.274 -35.500 1.00 85.00 113 ASN A N 1
ATOM 896 C CA . ASN A 1 113 ? 15.665 21.589 -35.492 1.00 85.00 113 ASN A CA 1
ATOM 897 C C . ASN A 1 113 ? 14.805 22.603 -34.737 1.00 85.00 113 ASN A C 1
ATOM 899 O O . ASN A 1 113 ? 13.695 22.905 -35.168 1.00 85.00 113 ASN A O 1
ATOM 903 N N . VAL A 1 114 ? 15.311 23.130 -33.629 1.00 85.31 114 VAL A N 1
ATOM 904 C CA . VAL A 1 114 ? 14.598 24.075 -32.763 1.00 85.31 114 VAL A CA 1
ATOM 905 C C . VAL A 1 114 ? 15.326 25.413 -32.771 1.00 85.31 114 VAL A C 1
ATOM 907 O O . VAL A 1 114 ? 16.542 25.448 -32.616 1.00 85.31 114 VAL A O 1
ATOM 910 N N . ASN A 1 115 ? 14.599 26.517 -32.919 1.00 88.06 115 ASN A N 1
ATOM 911 C CA . ASN A 1 115 ? 15.190 27.854 -32.904 1.00 88.06 115 ASN A CA 1
ATOM 912 C C . ASN A 1 115 ? 14.897 28.544 -31.566 1.00 88.06 115 ASN A C 1
ATOM 914 O O . ASN A 1 115 ? 13.745 28.585 -31.136 1.00 88.06 115 ASN A O 1
ATOM 918 N N . TYR A 1 116 ? 15.926 29.106 -30.936 1.00 88.62 116 TYR A N 1
ATOM 919 C CA . TYR A 1 116 ? 15.824 29.934 -29.737 1.00 88.62 116 TYR A CA 1
ATOM 920 C C . TYR A 1 116 ? 16.292 31.350 -30.045 1.00 88.62 116 TYR A C 1
ATOM 922 O O . TYR A 1 116 ? 17.333 31.544 -30.670 1.00 88.62 116 TYR A O 1
ATOM 930 N N . VAL A 1 117 ? 15.540 32.328 -29.549 1.00 90.50 117 VAL A N 1
ATOM 931 C CA . VAL A 1 117 ? 15.950 33.734 -29.515 1.00 90.50 117 VAL A CA 1
ATOM 932 C C . VAL A 1 117 ? 16.209 34.082 -28.058 1.00 90.50 117 VAL A C 1
ATOM 934 O O . VAL A 1 117 ? 15.317 33.898 -27.230 1.00 90.50 117 VAL A O 1
ATOM 937 N N . VAL A 1 118 ? 17.418 34.534 -27.733 1.00 90.31 118 VAL A N 1
ATOM 938 C CA . VAL A 1 118 ? 17.854 34.776 -26.351 1.00 90.31 118 VAL A CA 1
ATOM 939 C C . VAL A 1 118 ? 18.392 36.191 -26.225 1.00 90.31 118 VAL A C 1
ATOM 941 O O . VAL A 1 118 ? 19.121 36.674 -27.088 1.00 90.31 118 VAL A O 1
ATOM 944 N N . LYS A 1 119 ? 18.003 36.878 -25.157 1.00 93.44 119 LYS A N 1
ATOM 945 C CA . LYS A 1 119 ? 18.502 38.208 -24.832 1.00 93.44 119 LYS A CA 1
ATOM 946 C C . LYS A 1 119 ? 19.872 38.108 -24.163 1.00 93.44 119 LYS A C 1
ATOM 948 O O . LYS A 1 119 ? 20.110 37.207 -23.363 1.00 93.44 119 LYS A O 1
ATOM 953 N N . TYR A 1 120 ? 20.741 39.072 -24.453 1.00 91.19 120 TYR A N 1
ATOM 954 C CA . TYR A 1 120 ? 22.019 39.233 -23.766 1.00 91.19 120 TYR A CA 1
ATOM 955 C C . TYR A 1 120 ? 21.867 39.199 -22.230 1.00 91.19 120 TYR A C 1
ATOM 957 O O . TYR A 1 120 ? 21.008 39.891 -21.676 1.00 91.19 120 TYR A O 1
ATOM 965 N N . GLY A 1 121 ? 22.717 38.417 -21.562 1.00 89.19 121 GLY A N 1
ATOM 966 C CA . GLY A 1 121 ? 22.767 38.200 -20.115 1.00 89.19 121 GLY A CA 1
ATOM 967 C C . GLY A 1 121 ? 21.772 37.165 -19.575 1.00 89.19 121 GLY A C 1
ATOM 968 O O . GLY A 1 121 ? 21.895 36.743 -18.424 1.00 89.19 121 GLY A O 1
ATOM 969 N N . ASP A 1 122 ? 20.794 36.717 -20.371 1.00 92.50 122 ASP A N 1
ATOM 970 C CA . ASP A 1 122 ? 19.800 35.750 -19.900 1.00 92.50 122 ASP A CA 1
ATOM 971 C C . ASP A 1 122 ? 20.395 34.336 -19.780 1.00 92.50 122 ASP A C 1
ATOM 973 O O . ASP A 1 122 ? 21.392 33.982 -20.410 1.00 92.50 122 ASP A O 1
ATOM 977 N N . THR A 1 123 ? 19.754 33.499 -18.961 1.00 90.38 123 THR A N 1
ATOM 978 C CA . THR A 1 123 ? 20.078 32.072 -18.826 1.00 90.38 123 THR A CA 1
ATOM 979 C C . THR A 1 123 ? 18.918 31.229 -19.339 1.00 90.38 123 THR A C 1
ATOM 981 O O . THR A 1 123 ? 17.774 31.428 -18.925 1.00 90.38 123 THR A O 1
ATOM 984 N N . ILE A 1 124 ? 19.200 30.269 -20.222 1.00 88.50 124 ILE A N 1
ATOM 985 C CA . ILE A 1 124 ? 18.198 29.359 -20.790 1.00 88.50 124 ILE A CA 1
ATOM 986 C C . ILE A 1 124 ? 18.613 27.893 -20.666 1.00 88.50 124 ILE A C 1
ATOM 988 O O . ILE A 1 124 ? 19.792 27.561 -20.549 1.00 88.50 124 ILE A O 1
ATOM 992 N N . LYS A 1 125 ? 17.621 27.000 -20.739 1.00 88.25 125 LYS A N 1
ATOM 993 C CA . LYS A 1 125 ? 17.813 25.546 -20.738 1.00 88.25 125 LYS A CA 1
ATOM 994 C C . LYS A 1 125 ? 17.347 24.939 -22.059 1.00 88.25 125 LYS A C 1
ATOM 996 O O . LYS A 1 125 ? 16.218 25.169 -22.487 1.00 88.25 125 LYS A O 1
ATOM 1001 N N . LEU A 1 126 ? 18.221 24.155 -22.681 1.00 87.12 126 LEU A N 1
ATOM 1002 C CA . LEU A 1 126 ? 17.955 23.358 -23.873 1.00 87.12 126 LEU A CA 1
ATOM 1003 C C . LEU A 1 126 ? 17.616 21.927 -23.453 1.00 87.12 126 LEU A C 1
ATOM 1005 O O . LEU A 1 126 ? 18.396 21.292 -22.747 1.00 87.12 126 LEU A O 1
ATOM 1009 N N . HIS A 1 127 ? 16.482 21.402 -23.916 1.00 86.12 127 HIS A N 1
ATOM 1010 C CA . HIS A 1 127 ? 16.023 20.054 -23.572 1.00 86.12 127 HIS A CA 1
ATOM 1011 C C . HIS A 1 127 ? 16.178 19.094 -24.756 1.00 86.12 127 HIS A C 1
ATOM 1013 O O . HIS A 1 127 ? 15.497 19.236 -25.779 1.00 86.12 127 HIS A O 1
ATOM 1019 N N . CYS A 1 128 ? 17.054 18.094 -24.614 1.00 83.44 128 CYS A N 1
ATOM 1020 C CA . CYS A 1 128 ? 17.339 17.141 -25.689 1.00 83.44 128 CYS A CA 1
ATOM 1021 C C . CYS A 1 128 ? 16.164 16.196 -25.974 1.00 83.44 128 CYS A C 1
ATOM 1023 O O . CYS A 1 128 ? 15.919 15.843 -27.124 1.00 83.44 128 CYS A O 1
ATOM 1025 N N . CYS A 1 129 ? 15.398 15.845 -24.934 1.00 81.00 129 CYS A N 1
ATOM 1026 C CA . CYS A 1 129 ? 14.283 14.894 -24.996 1.00 81.00 129 CYS A CA 1
ATOM 1027 C C . CYS A 1 129 ? 14.669 13.548 -25.653 1.00 81.00 129 CYS A C 1
ATOM 1029 O O . CYS A 1 129 ? 13.937 13.045 -26.508 1.00 81.00 129 CYS A O 1
ATOM 1031 N N . LEU A 1 130 ? 15.833 12.990 -25.296 1.00 82.25 130 LEU A N 1
ATOM 1032 C CA . LEU A 1 130 ? 16.199 11.626 -25.688 1.00 82.25 130 LEU A CA 1
ATOM 1033 C C . LEU A 1 130 ? 15.248 10.629 -25.027 1.00 82.25 130 LEU A C 1
ATOM 1035 O O . LEU A 1 130 ? 14.901 10.809 -23.861 1.00 82.25 130 LEU A O 1
ATOM 1039 N N . LYS A 1 131 ? 14.886 9.576 -25.760 1.00 82.31 131 LYS A N 1
ATOM 1040 C CA . LYS A 1 131 ? 14.130 8.442 -25.229 1.00 82.31 131 LYS A CA 1
ATOM 1041 C C . LYS A 1 131 ? 15.079 7.298 -24.897 1.00 82.31 131 LYS A C 1
ATOM 1043 O O . LYS A 1 131 ? 15.993 7.034 -25.671 1.00 82.31 131 LYS A O 1
ATOM 1048 N N . TYR A 1 132 ? 14.865 6.620 -23.777 1.00 86.88 132 TYR A N 1
ATOM 1049 C CA . TYR A 1 132 ? 15.716 5.522 -23.294 1.00 86.88 132 TYR A CA 1
ATOM 1050 C C . TYR A 1 132 ? 17.177 5.912 -22.958 1.00 86.88 132 TYR A C 1
ATOM 1052 O O . TYR A 1 132 ? 18.095 5.121 -23.191 1.00 86.88 132 TYR A O 1
ATOM 1060 N N . PRO A 1 133 ? 17.455 7.096 -22.369 1.00 85.69 133 PRO A N 1
ATOM 1061 C CA . PRO A 1 133 ? 18.831 7.550 -22.128 1.00 85.69 133 PRO A CA 1
ATOM 1062 C C . PRO A 1 133 ? 19.632 6.643 -21.176 1.00 85.69 133 PRO A C 1
ATOM 1064 O O . PRO A 1 133 ? 20.866 6.693 -21.166 1.00 85.69 133 PRO A O 1
ATOM 1067 N N . GLY A 1 134 ? 18.966 5.825 -20.356 1.00 87.50 134 GLY A N 1
ATOM 1068 C CA . GLY A 1 134 ? 19.627 4.916 -19.421 1.00 87.50 134 GLY A CA 1
ATOM 1069 C C . GLY A 1 134 ? 20.320 3.720 -20.076 1.00 87.50 134 GLY A C 1
ATOM 1070 O O . GLY A 1 134 ? 21.217 3.158 -19.454 1.00 87.50 134 GLY A O 1
ATOM 1071 N N . ILE A 1 135 ? 19.956 3.369 -21.314 1.00 90.00 135 ILE A N 1
ATOM 1072 C CA . ILE A 1 135 ? 20.479 2.191 -22.032 1.00 90.00 135 ILE A CA 1
ATOM 1073 C C . ILE A 1 135 ? 21.222 2.532 -23.331 1.00 90.00 135 ILE A C 1
ATOM 1075 O O . ILE A 1 135 ? 21.698 1.626 -23.998 1.00 90.00 135 ILE A O 1
ATOM 1079 N N . MET A 1 136 ? 21.305 3.811 -23.714 1.00 89.06 136 MET A N 1
ATOM 1080 C CA . MET A 1 136 ? 22.045 4.233 -24.910 1.00 89.06 136 MET A CA 1
ATOM 1081 C C . MET A 1 136 ? 23.544 3.930 -24.791 1.00 89.06 136 MET A C 1
ATOM 1083 O O . MET A 1 136 ? 24.148 4.216 -23.754 1.00 89.06 136 MET A O 1
ATOM 1087 N N . ASP A 1 137 ? 24.142 3.466 -25.889 1.00 89.69 137 ASP A N 1
ATOM 1088 C CA . ASP A 1 137 ? 25.578 3.193 -26.019 1.00 89.69 137 ASP A CA 1
ATOM 1089 C C . ASP A 1 137 ? 26.398 4.481 -25.905 1.00 89.69 137 ASP A C 1
ATOM 1091 O O . ASP A 1 137 ? 27.437 4.532 -25.246 1.00 89.69 137 ASP A O 1
ATOM 1095 N N . THR A 1 138 ? 25.915 5.554 -26.541 1.00 88.44 138 THR A N 1
ATOM 1096 C CA . THR A 1 138 ? 26.541 6.877 -26.481 1.00 88.44 138 THR A CA 1
ATOM 1097 C C . THR A 1 138 ? 25.504 7.970 -26.275 1.00 88.44 138 THR A C 1
ATOM 1099 O O . THR A 1 138 ? 24.362 7.870 -26.723 1.00 88.44 138 THR A O 1
ATOM 1102 N N . LYS A 1 139 ? 25.917 9.032 -25.580 1.00 88.19 139 LYS A N 1
ATOM 1103 C CA . LYS A 1 139 ? 25.139 10.249 -25.335 1.00 88.19 139 LYS A CA 1
ATOM 1104 C C . LYS A 1 139 ? 26.071 11.438 -25.449 1.00 88.19 139 LYS A C 1
ATOM 1106 O O . LYS A 1 139 ? 27.168 11.403 -24.893 1.00 88.19 139 LYS A O 1
ATOM 1111 N N . TYR A 1 140 ? 25.645 12.489 -26.135 1.00 86.50 140 TYR A N 1
ATOM 1112 C CA . TYR A 1 140 ? 26.483 13.663 -26.314 1.00 86.50 140 TYR A CA 1
ATOM 1113 C C . TYR A 1 140 ? 25.684 14.958 -26.402 1.00 86.50 140 TYR A C 1
ATOM 1115 O O . TYR A 1 140 ? 24.543 15.006 -26.863 1.00 86.50 140 TYR A O 1
ATOM 1123 N N . TRP A 1 141 ? 26.369 16.027 -26.014 1.00 86.12 141 TRP A N 1
ATOM 1124 C CA . TRP A 1 141 ? 26.078 17.387 -26.425 1.00 86.12 141 TRP A CA 1
ATOM 1125 C C . TRP A 1 141 ? 27.286 17.897 -27.203 1.00 86.12 141 TRP A C 1
ATOM 1127 O O . TRP A 1 141 ? 28.422 17.744 -26.756 1.00 86.12 141 TRP A O 1
ATOM 1137 N N . ARG A 1 142 ? 27.047 18.489 -28.370 1.00 82.81 142 ARG A N 1
ATOM 1138 C CA . ARG A 1 142 ? 28.075 19.110 -29.202 1.00 82.81 142 ARG A CA 1
ATOM 1139 C C . ARG A 1 142 ? 27.685 20.543 -29.521 1.00 82.81 142 ARG A C 1
ATOM 1141 O O . ARG A 1 142 ? 26.528 20.828 -29.803 1.00 82.81 142 ARG A O 1
ATOM 1148 N N . GLN A 1 143 ? 28.656 21.438 -29.527 1.00 75.19 143 GLN A N 1
ATOM 1149 C CA . GLN A 1 143 ? 28.508 22.753 -30.139 1.00 75.19 143 GLN A CA 1
ATOM 1150 C C . GLN A 1 143 ? 29.160 22.661 -31.521 1.00 75.19 143 GLN A C 1
ATOM 1152 O O . GLN A 1 143 ? 30.321 22.278 -31.623 1.00 75.19 143 GLN A O 1
ATOM 1157 N N . GLU A 1 144 ? 28.406 22.921 -32.590 1.00 67.81 144 GLU A N 1
ATOM 1158 C CA . GLU A 1 144 ? 28.874 22.704 -33.971 1.00 67.81 144 GLU A CA 1
ATOM 1159 C C . GLU A 1 144 ? 29.863 23.773 -34.466 1.00 67.81 144 GLU A C 1
ATOM 1161 O O . GLU A 1 144 ? 30.431 23.616 -35.544 1.00 67.81 144 GLU A O 1
ATOM 1166 N N . TYR A 1 145 ? 30.137 24.818 -33.678 1.00 59.41 145 TYR A N 1
ATOM 1167 C CA . TYR A 1 145 ? 31.122 25.844 -34.025 1.00 59.41 145 TYR A CA 1
ATOM 1168 C C . TYR A 1 145 ? 32.184 26.013 -32.934 1.00 59.41 145 TYR A C 1
ATOM 1170 O O . TYR A 1 145 ? 31.881 26.112 -31.747 1.00 59.41 145 TYR A O 1
ATOM 1178 N N . THR A 1 146 ? 33.446 26.050 -33.366 1.00 45.84 146 THR A N 1
ATOM 1179 C CA . THR A 1 146 ? 34.641 26.296 -32.553 1.00 45.84 146 THR A CA 1
ATOM 1180 C C . THR A 1 146 ? 34.676 27.735 -32.046 1.00 45.84 146 THR A C 1
ATOM 1182 O O . THR A 1 146 ? 34.812 28.663 -32.847 1.00 45.84 146 THR A O 1
ATOM 1185 N N . LEU A 1 147 ? 34.651 27.923 -30.726 1.00 43.78 147 LEU A N 1
ATOM 1186 C CA . LEU A 1 147 ? 35.167 29.148 -30.125 1.00 43.78 147 LEU A CA 1
ATOM 1187 C C . LEU A 1 147 ? 36.678 29.216 -30.362 1.00 43.78 147 LEU A C 1
ATOM 1189 O O . LEU A 1 147 ? 37.396 28.234 -30.176 1.00 43.78 147 LEU A O 1
ATOM 1193 N N . ARG A 1 148 ? 37.149 30.394 -30.780 1.00 46.84 148 ARG A N 1
ATOM 1194 C CA . ARG A 1 148 ? 38.577 30.712 -30.903 1.00 46.84 148 ARG A CA 1
ATOM 1195 C C . ARG A 1 148 ? 39.282 30.871 -29.554 1.00 46.84 148 ARG A C 1
ATOM 1197 O O . ARG A 1 148 ? 40.493 31.046 -29.561 1.00 46.84 148 ARG A O 1
ATOM 1204 N N . ASP A 1 149 ? 38.578 30.761 -28.432 1.00 43.94 149 ASP A N 1
ATOM 1205 C CA . ASP A 1 149 ? 39.210 30.712 -27.120 1.00 43.94 149 ASP A CA 1
ATOM 1206 C C . ASP A 1 149 ? 38.375 29.892 -26.127 1.00 43.94 149 ASP A C 1
ATOM 1208 O O . ASP A 1 149 ? 37.148 29.968 -26.096 1.00 43.94 149 ASP A O 1
ATOM 1212 N N . SER A 1 150 ? 39.037 29.037 -25.353 1.00 47.12 150 SER A N 1
ATOM 1213 C CA . SER A 1 150 ? 38.396 27.997 -24.528 1.00 47.12 150 SER A CA 1
ATOM 1214 C C . SER A 1 150 ? 37.987 28.467 -23.122 1.00 47.12 150 SER A C 1
ATOM 1216 O O . SER A 1 150 ? 37.426 27.675 -22.354 1.00 47.12 150 SER A O 1
ATOM 1218 N N . SER A 1 151 ? 38.257 29.738 -22.805 1.00 49.50 151 SER A N 1
ATOM 1219 C CA . SER A 1 151 ? 38.111 30.383 -21.492 1.00 49.50 151 SER A CA 1
ATOM 1220 C C . SER A 1 151 ? 36.731 31.006 -21.222 1.00 49.50 151 SER A C 1
ATOM 1222 O O . SER A 1 151 ? 36.397 31.203 -20.057 1.00 49.50 151 SER A O 1
ATOM 1224 N N . GLU A 1 152 ? 35.892 31.230 -22.241 1.00 55.81 152 GLU A N 1
ATOM 1225 C CA . GLU A 1 152 ? 34.551 31.844 -22.116 1.00 55.81 152 GLU A CA 1
ATOM 1226 C C . GLU A 1 152 ? 33.427 30.879 -22.541 1.00 55.81 152 GLU A C 1
ATOM 1228 O O . GLU A 1 152 ? 32.572 31.181 -23.373 1.00 55.81 152 GLU A O 1
ATOM 1233 N N . ARG A 1 153 ? 33.416 29.652 -22.007 1.00 63.53 153 ARG A N 1
ATOM 1234 C CA . ARG A 1 153 ? 32.320 28.703 -22.273 1.00 63.53 153 ARG A CA 1
ATOM 1235 C C . ARG A 1 153 ? 31.124 28.986 -21.365 1.00 63.53 153 ARG A C 1
ATOM 1237 O O . ARG A 1 153 ? 31.020 28.424 -20.284 1.00 63.53 153 ARG A O 1
ATOM 1244 N N . HIS A 1 154 ? 30.184 29.787 -21.854 1.00 75.38 154 HIS A N 1
ATOM 1245 C CA . HIS A 1 154 ? 28.871 30.072 -21.250 1.00 75.38 154 HIS A CA 1
ATOM 1246 C C . HIS A 1 154 ? 27.854 28.927 -21.455 1.00 75.38 154 HIS A C 1
ATOM 1248 O O . HIS A 1 154 ? 26.676 29.133 -21.749 1.00 75.38 154 HIS A O 1
ATOM 1254 N N . PHE A 1 155 ? 28.337 27.687 -21.352 1.00 79.50 155 PHE A N 1
ATOM 1255 C CA . PHE A 1 155 ? 27.596 26.461 -21.629 1.00 79.50 155 PHE A CA 1
ATOM 1256 C C . PHE A 1 155 ? 28.012 25.376 -20.642 1.00 79.50 155 PHE A C 1
ATOM 1258 O O . PHE A 1 155 ? 29.199 25.076 -20.500 1.00 79.50 155 PHE A O 1
ATOM 1265 N N . ARG A 1 156 ? 27.033 24.733 -20.005 1.00 80.62 156 ARG A N 1
ATOM 1266 C CA . ARG A 1 156 ? 27.265 23.537 -19.190 1.00 80.62 156 ARG A CA 1
ATOM 1267 C C . ARG A 1 156 ? 26.179 22.497 -19.411 1.00 80.62 156 ARG A C 1
ATOM 1269 O O . ARG A 1 156 ? 24.998 22.823 -19.504 1.00 80.62 156 ARG A O 1
ATOM 1276 N N . THR A 1 157 ? 26.568 21.230 -19.452 1.00 72.00 157 THR A N 1
ATOM 1277 C CA . THR A 1 157 ? 25.619 20.117 -19.376 1.00 72.00 157 THR A CA 1
ATOM 1278 C C . THR A 1 157 ? 25.288 19.842 -17.917 1.00 72.00 157 THR A C 1
ATOM 1280 O O . THR A 1 157 ? 26.170 19.884 -17.056 1.00 72.00 157 THR A O 1
ATOM 1283 N N . THR A 1 158 ? 24.021 19.570 -17.616 1.00 66.69 158 THR A N 1
ATOM 1284 C CA . THR A 1 158 ? 23.641 19.142 -16.265 1.00 66.69 158 THR A CA 1
ATOM 1285 C C . THR A 1 158 ? 24.012 17.674 -16.045 1.00 66.69 158 THR A C 1
ATOM 1287 O O . THR A 1 158 ? 24.205 16.929 -17.005 1.00 66.69 158 THR A O 1
ATOM 1290 N N . SER A 1 159 ? 24.095 17.235 -14.783 1.00 57.78 159 SER A N 1
ATOM 1291 C CA . SER A 1 159 ? 24.290 15.814 -14.431 1.00 57.78 159 SER A CA 1
ATOM 1292 C C . SER A 1 159 ? 23.192 14.910 -15.005 1.00 57.78 159 SER A C 1
ATOM 1294 O O . SER A 1 159 ? 23.425 13.742 -15.307 1.00 57.78 159 SER A O 1
ATOM 1296 N N . GLU A 1 160 ? 22.000 15.469 -15.198 1.00 63.69 160 GLU A N 1
ATOM 1297 C CA . GLU A 1 160 ? 20.919 14.878 -15.973 1.00 63.69 160 GLU A CA 1
ATOM 1298 C C . GLU A 1 160 ? 21.175 15.147 -17.463 1.00 63.69 160 GLU A C 1
ATOM 1300 O O . GLU A 1 160 ? 20.967 16.260 -17.950 1.00 63.69 160 GLU A O 1
ATOM 1305 N N . TRP A 1 161 ? 21.631 14.128 -18.197 1.00 64.88 161 TRP A N 1
ATOM 1306 C CA . TRP A 1 161 ? 22.015 14.187 -19.621 1.00 64.88 161 TRP A CA 1
ATOM 1307 C C . TRP A 1 161 ? 20.956 14.796 -20.565 1.00 64.88 161 TRP A C 1
ATOM 1309 O O . TRP A 1 161 ? 21.266 15.149 -21.704 1.00 64.88 161 TRP A O 1
ATOM 1319 N N . GLY A 1 162 ? 19.708 14.931 -20.105 1.00 73.69 162 GLY A N 1
ATOM 1320 C CA . GLY A 1 162 ? 18.585 15.472 -20.866 1.00 73.69 162 GLY A CA 1
ATOM 1321 C C . GLY A 1 162 ? 18.581 16.992 -21.052 1.00 73.69 162 GLY A C 1
ATOM 1322 O O . GLY A 1 162 ? 17.833 17.468 -21.911 1.00 73.69 162 GLY A O 1
ATOM 1323 N N . THR A 1 163 ? 19.396 17.750 -20.307 1.00 82.12 163 THR A N 1
ATOM 1324 C CA . THR A 1 163 ? 19.373 19.222 -20.346 1.00 82.12 163 THR A CA 1
ATOM 1325 C C . THR A 1 163 ? 20.774 19.830 -20.453 1.00 82.12 163 THR A C 1
ATOM 1327 O O . THR A 1 163 ? 21.729 19.374 -19.823 1.00 82.12 163 THR A O 1
ATOM 1330 N N . ALA A 1 164 ? 20.890 20.899 -21.236 1.00 86.12 164 ALA A N 1
ATOM 1331 C CA . ALA A 1 164 ? 22.050 21.778 -21.227 1.00 86.12 164 ALA A CA 1
ATOM 1332 C C . ALA A 1 164 ? 21.636 23.210 -20.884 1.00 86.12 164 ALA A C 1
ATOM 1334 O O . ALA A 1 164 ? 20.550 23.654 -21.250 1.00 86.12 164 ALA A O 1
ATOM 1335 N N . GLU A 1 165 ? 22.491 23.929 -20.169 1.00 88.25 165 GLU A N 1
ATOM 1336 C CA . GLU A 1 165 ? 22.247 25.295 -19.725 1.00 88.25 165 GLU A CA 1
ATOM 1337 C C . GLU A 1 165 ? 23.215 26.254 -20.416 1.00 88.25 165 GLU A C 1
ATOM 1339 O O . GLU A 1 165 ? 24.434 26.072 -20.360 1.00 88.25 165 GLU A O 1
ATOM 1344 N N . LEU A 1 166 ? 22.648 27.273 -21.059 1.00 88.50 166 LEU A N 1
ATOM 1345 C CA . LEU A 1 166 ? 23.367 28.427 -21.587 1.00 88.50 166 LEU A CA 1
ATOM 1346 C C . LEU A 1 166 ? 23.169 29.560 -20.585 1.00 88.50 166 LEU A C 1
ATOM 1348 O O . LEU A 1 166 ? 22.037 30.012 -20.417 1.00 88.50 166 LEU A O 1
ATOM 1352 N N . TYR A 1 167 ? 24.226 29.972 -19.890 1.00 87.62 167 TYR A N 1
ATOM 1353 C CA . TYR A 1 167 ? 24.151 30.961 -18.810 1.00 87.62 167 TYR A CA 1
ATOM 1354 C C . TYR A 1 167 ? 24.894 32.239 -19.180 1.00 87.62 167 TYR A C 1
ATOM 1356 O O . TYR A 1 167 ? 25.911 32.170 -19.858 1.00 87.62 167 TYR A O 1
ATOM 1364 N N . ASP A 1 168 ? 24.409 33.391 -18.710 1.00 87.12 168 ASP A N 1
ATOM 1365 C CA . ASP A 1 168 ? 24.978 34.706 -19.048 1.00 87.12 168 ASP A CA 1
ATOM 1366 C C . ASP A 1 168 ? 25.201 34.852 -20.569 1.00 87.12 168 ASP A C 1
ATOM 1368 O O . ASP A 1 168 ? 26.321 34.970 -21.064 1.00 87.12 168 ASP A O 1
ATOM 1372 N N . PHE A 1 169 ? 24.112 34.694 -21.329 1.00 86.81 169 PHE A N 1
ATOM 1373 C CA . PHE A 1 169 ? 24.148 34.575 -22.785 1.00 86.81 169 PHE A CA 1
ATOM 1374 C C . PHE A 1 169 ? 24.779 35.806 -23.455 1.00 86.81 169 PHE A C 1
ATOM 1376 O O . PHE A 1 169 ? 24.346 36.931 -23.224 1.00 86.81 169 PHE A O 1
ATOM 1383 N N . ASN A 1 170 ? 25.754 35.606 -24.342 1.00 84.44 170 ASN A N 1
ATOM 1384 C CA . ASN A 1 170 ? 26.417 36.678 -25.086 1.00 84.44 170 ASN A CA 1
ATOM 1385 C C . ASN A 1 170 ? 26.707 36.249 -26.537 1.00 84.44 170 ASN A C 1
ATOM 1387 O O . ASN A 1 170 ? 26.306 35.168 -26.978 1.00 84.44 170 ASN A O 1
ATOM 1391 N N . SER A 1 171 ? 27.411 37.091 -27.296 1.00 79.75 171 SER A N 1
ATOM 1392 C CA . SER A 1 171 ? 27.728 36.839 -28.707 1.00 79.75 171 SER A CA 1
ATOM 1393 C C . SER A 1 171 ? 28.587 35.588 -28.946 1.00 79.75 171 SER A C 1
ATOM 1395 O O . SER A 1 171 ? 28.494 34.999 -30.022 1.00 79.75 171 SER A O 1
ATOM 1397 N N . ALA A 1 172 ? 29.365 35.130 -27.959 1.00 75.31 172 ALA A N 1
ATOM 1398 C CA . ALA A 1 172 ? 30.128 33.880 -28.021 1.00 75.31 172 ALA A CA 1
ATOM 1399 C C . ALA A 1 172 ? 29.239 32.631 -27.829 1.00 75.31 172 ALA A C 1
ATOM 1401 O O . ALA A 1 172 ? 29.597 31.529 -28.248 1.00 75.31 172 ALA A O 1
ATOM 1402 N N . THR A 1 173 ? 28.057 32.800 -27.232 1.00 78.12 173 THR A N 1
ATOM 1403 C CA . THR A 1 173 ? 27.071 31.735 -26.984 1.00 78.12 173 THR A CA 1
ATOM 1404 C C . THR A 1 173 ? 26.109 31.532 -28.163 1.00 78.12 173 THR A C 1
ATOM 1406 O O . THR A 1 173 ? 25.388 30.533 -28.217 1.00 78.12 173 THR A O 1
ATOM 1409 N N . VAL A 1 174 ? 26.094 32.452 -29.134 1.00 85.00 174 VAL A N 1
ATOM 1410 C CA . VAL A 1 174 ? 25.327 32.321 -30.382 1.00 85.00 174 VAL A CA 1
ATOM 1411 C C . VAL A 1 174 ? 25.873 31.154 -31.201 1.00 85.00 174 VAL A C 1
ATOM 1413 O O . VAL A 1 174 ? 27.077 31.039 -31.431 1.00 85.00 174 VAL A O 1
ATOM 1416 N N . GLY A 1 175 ? 24.987 30.290 -31.692 1.00 86.06 175 GLY A N 1
ATOM 1417 C CA . GLY A 1 175 ? 25.409 29.191 -32.547 1.00 86.06 175 GLY A CA 1
ATOM 1418 C C . GLY A 1 175 ? 24.462 28.006 -32.569 1.00 86.06 175 GLY A C 1
ATOM 1419 O O . GLY A 1 175 ? 23.300 28.074 -32.167 1.00 86.06 175 GLY A O 1
ATOM 1420 N N . LYS A 1 176 ? 24.992 26.902 -33.089 1.00 88.12 176 LYS A N 1
ATOM 1421 C CA . LYS A 1 176 ? 24.268 25.655 -33.293 1.00 88.12 176 LYS A CA 1
ATOM 1422 C C . LYS A 1 176 ? 24.734 24.616 -32.279 1.00 88.12 176 LYS A C 1
ATOM 1424 O O . LYS A 1 176 ? 25.924 24.310 -32.192 1.00 88.12 176 LYS A O 1
ATOM 1429 N N . PHE A 1 177 ? 23.788 24.076 -31.525 1.00 87.12 177 PHE A N 1
ATOM 1430 C CA . PHE A 1 177 ? 24.017 23.070 -30.494 1.00 87.12 177 PHE A CA 1
ATOM 1431 C C . PHE A 1 177 ? 23.334 21.776 -30.918 1.00 87.12 177 PHE A C 1
ATOM 1433 O O . PHE A 1 177 ? 22.130 21.756 -31.141 1.00 87.12 177 PHE A O 1
ATOM 1440 N N . GLY A 1 178 ? 24.093 20.698 -31.053 1.00 87.62 178 GLY A N 1
ATOM 1441 C CA . GLY A 1 178 ? 23.582 19.354 -31.274 1.00 87.62 178 GLY A CA 1
ATOM 1442 C C . GLY A 1 178 ? 23.511 18.585 -29.962 1.00 87.62 178 GLY A C 1
ATOM 1443 O O . GLY A 1 178 ? 24.385 18.707 -29.106 1.00 87.62 178 GLY A O 1
ATOM 1444 N N . CYS A 1 179 ? 22.493 17.761 -29.807 1.00 88.19 179 CYS A N 1
ATOM 1445 C CA . CYS A 1 179 ? 22.432 16.759 -28.760 1.00 88.19 179 CYS A CA 1
ATOM 1446 C C . CYS A 1 179 ? 21.928 15.458 -29.363 1.00 88.19 179 CYS A C 1
ATOM 1448 O O . CYS A 1 179 ? 21.126 15.468 -30.300 1.00 88.19 179 CYS A O 1
ATOM 1450 N N . GLY A 1 180 ? 22.400 14.337 -28.844 1.00 87.50 180 GLY A N 1
ATOM 1451 C CA . GLY A 1 180 ? 22.073 13.063 -29.443 1.00 87.50 180 GLY A CA 1
ATOM 1452 C C . GLY A 1 180 ? 22.565 11.875 -28.653 1.00 87.50 180 GLY A C 1
ATOM 1453 O O . GLY A 1 180 ? 23.222 12.004 -27.618 1.00 87.50 180 GLY A O 1
ATOM 1454 N N . GLY A 1 181 ? 22.233 10.708 -29.175 1.00 88.69 181 GLY A N 1
ATOM 1455 C CA . GLY A 1 181 ? 22.718 9.444 -28.667 1.00 88.69 181 GLY A CA 1
ATOM 1456 C C . GLY A 1 181 ? 22.517 8.324 -29.669 1.00 88.69 181 GLY A C 1
ATOM 1457 O O . GLY A 1 181 ? 21.818 8.483 -30.672 1.00 88.69 181 GLY A O 1
ATOM 1458 N N . GLN A 1 182 ? 23.151 7.200 -29.379 1.00 88.12 182 GLN A N 1
ATOM 1459 C CA . GLN A 1 182 ? 23.099 5.995 -30.191 1.00 88.12 182 GLN A CA 1
ATOM 1460 C C . GLN A 1 182 ? 22.637 4.819 -29.336 1.00 88.12 182 GLN A C 1
ATOM 1462 O O . GLN A 1 182 ? 23.071 4.683 -28.193 1.00 88.12 182 GLN A O 1
ATOM 1467 N N . LEU A 1 183 ? 21.778 3.972 -29.898 1.00 87.94 183 LEU A N 1
ATOM 1468 C CA . LEU A 1 183 ? 21.446 2.652 -29.361 1.00 87.94 183 LEU A CA 1
ATOM 1469 C C . LEU A 1 183 ? 21.470 1.660 -30.523 1.00 87.94 183 LEU A C 1
ATOM 1471 O O . LEU A 1 183 ? 20.665 1.750 -31.456 1.00 87.94 183 LEU A O 1
ATOM 1475 N N . GLY A 1 184 ? 22.427 0.740 -30.497 1.00 84.19 184 GLY A N 1
ATOM 1476 C CA . GLY A 1 184 ? 22.689 -0.172 -31.599 1.00 84.19 184 GLY A CA 1
ATOM 1477 C C . GLY A 1 184 ? 23.008 0.585 -32.890 1.00 84.19 184 GLY A C 1
ATOM 1478 O O . GLY A 1 184 ? 23.983 1.335 -32.979 1.00 84.19 184 GLY A O 1
ATOM 1479 N N . ARG A 1 185 ? 22.186 0.384 -33.926 1.00 83.31 185 ARG A N 1
ATOM 1480 C CA . ARG A 1 185 ? 22.369 1.009 -35.250 1.00 83.31 185 ARG A CA 1
ATOM 1481 C C . ARG A 1 185 ? 21.623 2.334 -35.413 1.00 83.31 185 ARG A C 1
ATOM 1483 O O . ARG A 1 185 ? 21.779 2.987 -36.445 1.00 83.31 185 ARG A O 1
ATOM 1490 N N . ARG A 1 186 ? 20.806 2.733 -34.435 1.00 85.19 186 ARG A N 1
ATOM 1491 C CA . ARG A 1 186 ? 19.993 3.949 -34.513 1.00 85.19 186 ARG A CA 1
ATOM 1492 C C . ARG A 1 186 ? 20.690 5.103 -33.821 1.00 85.19 186 ARG A C 1
ATOM 1494 O O . ARG A 1 186 ? 21.119 4.991 -32.677 1.00 85.19 186 ARG A O 1
ATOM 1501 N N . ASN A 1 187 ? 20.740 6.220 -34.537 1.00 86.19 187 ASN A N 1
ATOM 1502 C CA . ASN A 1 187 ? 21.258 7.485 -34.047 1.00 86.19 187 ASN A CA 1
ATOM 1503 C C . ASN A 1 187 ? 20.116 8.485 -33.949 1.00 86.19 187 ASN A C 1
ATOM 1505 O O . ASN A 1 187 ? 19.381 8.705 -34.916 1.00 86.19 187 ASN A O 1
ATOM 1509 N N . TRP A 1 188 ? 20.021 9.137 -32.800 1.00 85.69 188 TRP A N 1
ATOM 1510 C CA . TRP A 1 188 ? 19.105 10.241 -32.582 1.00 85.69 188 TRP A CA 1
ATOM 1511 C C . TRP A 1 188 ? 19.892 11.511 -32.405 1.00 85.69 188 TRP A C 1
ATOM 1513 O O . TRP A 1 188 ? 20.810 11.577 -31.595 1.00 85.69 188 TRP A O 1
ATOM 1523 N N . GLU A 1 189 ? 19.491 12.530 -33.148 1.00 86.75 189 GLU A N 1
ATOM 1524 C CA . GLU A 1 189 ? 20.083 13.846 -33.052 1.00 86.75 189 GLU A CA 1
ATOM 1525 C C . GLU A 1 189 ? 18.994 14.908 -33.121 1.00 86.75 189 GLU A C 1
ATOM 1527 O O . GLU A 1 189 ? 18.057 14.843 -33.926 1.00 86.75 189 GLU A O 1
ATOM 1532 N N . ARG A 1 190 ? 19.143 15.900 -32.253 1.00 86.75 190 ARG A N 1
ATOM 1533 C CA . ARG A 1 190 ? 18.398 17.142 -32.271 1.00 86.75 190 ARG A CA 1
ATOM 1534 C C . ARG A 1 190 ? 19.380 18.295 -32.288 1.00 86.75 190 ARG A C 1
ATOM 1536 O O . ARG A 1 190 ? 20.419 18.269 -31.637 1.00 86.75 190 ARG A O 1
ATOM 1543 N N . THR A 1 191 ? 19.009 19.334 -33.009 1.00 88.69 191 THR A N 1
ATOM 1544 C CA . THR A 1 191 ? 19.783 20.551 -33.125 1.00 88.69 191 THR A CA 1
ATOM 1545 C C . THR A 1 191 ? 18.978 21.753 -32.645 1.00 88.69 191 THR A C 1
ATOM 1547 O O . THR A 1 191 ? 17.798 21.906 -32.958 1.00 88.69 191 THR A O 1
ATOM 1550 N N . PHE A 1 192 ? 19.645 22.632 -31.910 1.00 88.06 192 PHE A N 1
ATOM 1551 C CA . PHE A 1 192 ? 19.175 23.933 -31.477 1.00 88.06 192 PHE A CA 1
ATOM 1552 C C . PHE A 1 192 ? 19.972 25.023 -32.189 1.00 88.06 192 PHE A C 1
ATOM 1554 O O . PHE A 1 192 ? 21.196 25.060 -32.077 1.00 88.06 192 PHE A O 1
ATOM 1561 N N . ASN A 1 193 ? 19.293 25.921 -32.895 1.00 89.50 193 ASN A N 1
ATOM 1562 C CA . ASN A 1 193 ? 19.891 27.151 -33.400 1.00 89.50 193 ASN A CA 1
ATOM 1563 C C . ASN A 1 193 ? 19.556 28.270 -32.420 1.00 89.50 193 ASN A C 1
ATOM 1565 O O . ASN A 1 193 ? 18.385 28.599 -32.231 1.00 89.50 193 ASN A O 1
ATOM 1569 N N . VAL A 1 194 ? 20.574 28.836 -31.785 1.00 89.00 194 VAL A N 1
ATOM 1570 C CA . VAL A 1 194 ? 20.418 29.876 -30.771 1.00 89.00 194 VAL A CA 1
ATOM 1571 C C . VAL A 1 194 ? 20.956 31.179 -31.333 1.00 89.00 194 VAL A C 1
ATOM 1573 O O . VAL A 1 194 ? 22.122 31.255 -31.723 1.00 89.00 194 VAL A O 1
ATOM 1576 N N . VAL A 1 195 ? 20.099 32.195 -31.384 1.00 89.81 195 VAL A N 1
ATOM 1577 C CA . VAL A 1 195 ? 20.432 33.532 -31.883 1.00 89.81 195 VAL A CA 1
ATOM 1578 C C . VAL A 1 195 ? 20.146 34.592 -30.828 1.00 89.81 195 VAL A C 1
ATOM 1580 O O . VAL A 1 195 ? 19.268 34.428 -29.979 1.00 89.81 195 VAL A O 1
ATOM 1583 N N . GLU A 1 196 ? 20.885 35.694 -30.898 1.00 89.31 196 GLU A N 1
ATOM 1584 C CA . GLU A 1 196 ? 20.649 36.859 -30.052 1.00 89.31 196 GLU A CA 1
ATOM 1585 C C . GLU A 1 196 ? 19.402 37.631 -30.509 1.00 89.31 196 GLU A C 1
ATOM 1587 O O . GLU A 1 196 ? 19.149 37.786 -31.705 1.00 89.31 196 GLU A O 1
ATOM 1592 N N . GLY A 1 197 ? 18.617 38.136 -29.557 1.00 89.25 197 GLY A N 1
ATOM 1593 C CA . GLY A 1 197 ? 17.489 39.019 -29.836 1.00 89.25 197 GLY A CA 1
ATOM 1594 C C . GLY A 1 197 ? 17.178 39.983 -28.697 1.00 89.25 197 GLY A C 1
ATOM 1595 O O . GLY A 1 197 ? 17.772 39.950 -27.626 1.00 89.25 197 GLY A O 1
ATOM 1596 N N . THR A 1 198 ? 16.199 40.861 -28.914 1.00 89.56 198 THR A N 1
ATOM 1597 C CA . THR A 1 198 ? 15.819 41.892 -27.930 1.00 89.56 198 THR A CA 1
ATOM 1598 C C . THR A 1 198 ? 15.053 41.337 -26.724 1.00 89.56 198 THR A C 1
ATOM 1600 O O . THR A 1 198 ? 14.931 42.015 -25.701 1.00 89.56 198 THR A O 1
ATOM 1603 N N . LYS A 1 199 ? 14.528 40.109 -26.831 1.00 90.19 199 LYS A N 1
ATOM 1604 C CA . LYS A 1 199 ? 13.805 39.382 -25.780 1.00 90.19 199 LYS A CA 1
ATOM 1605 C C . LYS A 1 199 ? 14.105 37.889 -25.874 1.00 90.19 199 LYS A C 1
ATOM 1607 O O . LYS A 1 199 ? 14.241 37.363 -26.976 1.00 90.19 199 LYS A O 1
ATOM 1612 N N . THR A 1 200 ? 14.107 37.211 -24.730 1.00 88.81 200 THR A N 1
ATOM 1613 C CA . THR A 1 200 ? 14.206 35.750 -24.679 1.00 88.81 200 THR A CA 1
ATOM 1614 C C . THR A 1 200 ? 12.858 35.107 -24.971 1.00 88.81 200 THR A C 1
ATOM 1616 O O . THR A 1 200 ? 11.881 35.316 -24.252 1.00 88.81 200 THR A O 1
ATOM 1619 N N . MET A 1 201 ? 12.809 34.305 -26.029 1.00 84.31 201 MET A N 1
ATOM 1620 C CA . MET A 1 201 ? 11.683 33.444 -26.369 1.00 84.31 201 MET A CA 1
ATOM 1621 C C . MET A 1 201 ? 12.007 32.027 -25.902 1.00 84.31 201 MET A C 1
ATOM 1623 O O . MET A 1 201 ? 12.768 31.301 -26.542 1.00 84.31 201 MET A O 1
ATOM 1627 N N . ILE A 1 202 ? 11.441 31.633 -24.761 1.00 69.56 202 ILE A N 1
ATOM 1628 C CA . ILE A 1 202 ? 11.628 30.284 -24.228 1.00 69.56 202 ILE A CA 1
ATOM 1629 C C . ILE A 1 202 ? 10.731 29.331 -25.012 1.00 69.56 202 ILE A C 1
ATOM 1631 O O . ILE A 1 202 ? 9.534 29.225 -24.746 1.00 69.56 202 ILE A O 1
ATOM 1635 N N . TYR A 1 203 ? 11.319 28.602 -25.954 1.00 68.19 203 TYR A N 1
ATOM 1636 C CA . TYR A 1 203 ? 10.679 27.417 -26.503 1.00 68.19 203 TYR A CA 1
ATOM 1637 C C . TYR A 1 203 ? 10.859 26.274 -25.501 1.00 68.19 203 TYR A C 1
ATOM 1639 O O . TYR A 1 203 ? 11.980 25.946 -25.117 1.00 68.19 203 TYR A O 1
ATOM 1647 N N . ARG A 1 204 ? 9.773 25.665 -25.029 1.00 67.06 204 ARG A N 1
ATOM 1648 C CA . ARG A 1 204 ? 9.855 24.368 -24.352 1.00 67.06 204 ARG A CA 1
ATOM 1649 C C . ARG A 1 204 ? 9.422 23.333 -25.375 1.00 67.06 204 ARG A C 1
ATOM 1651 O O . ARG A 1 204 ? 8.227 23.280 -25.656 1.00 67.06 204 ARG A O 1
ATOM 1658 N N . PRO A 1 205 ? 10.349 22.565 -25.979 1.00 65.38 205 PRO A N 1
ATOM 1659 C CA . PRO A 1 205 ? 9.924 21.470 -26.832 1.00 65.38 205 PRO A CA 1
ATOM 1660 C C . PRO A 1 205 ? 9.019 20.564 -26.000 1.00 65.38 205 PRO A C 1
ATOM 1662 O O . PRO A 1 205 ? 9.328 20.297 -24.836 1.00 65.38 205 PRO A O 1
ATOM 1665 N N . GLU A 1 206 ? 7.919 20.098 -26.588 1.00 64.75 206 GLU A N 1
ATOM 1666 C CA . GLU A 1 206 ? 7.152 18.992 -26.026 1.00 64.75 206 GLU A CA 1
ATOM 1667 C C . GLU A 1 206 ? 8.075 17.769 -26.023 1.00 64.75 206 GLU A C 1
ATOM 1669 O O . GLU A 1 206 ? 8.167 17.006 -26.986 1.00 64.75 206 GLU A O 1
ATOM 1674 N N . CYS A 1 207 ? 8.864 17.620 -24.957 1.00 67.81 207 CYS A N 1
ATOM 1675 C CA . CYS A 1 207 ? 9.435 16.330 -24.644 1.00 67.81 207 CYS A CA 1
ATOM 1676 C C . CYS A 1 207 ? 8.257 15.380 -24.485 1.00 67.81 207 CYS A C 1
ATOM 1678 O O . CYS A 1 207 ? 7.236 15.757 -23.905 1.00 67.81 207 CYS A O 1
ATOM 1680 N N . HIS A 1 208 ? 8.414 14.151 -24.969 1.00 58.38 208 HIS A N 1
ATOM 1681 C CA . HIS A 1 208 ? 7.501 13.068 -24.646 1.00 58.38 208 HIS A CA 1
ATOM 1682 C C . HIS A 1 208 ? 7.673 12.763 -23.150 1.00 58.38 208 HIS A C 1
ATOM 1684 O O . HIS A 1 208 ? 8.298 11.788 -22.760 1.00 58.38 208 HIS A O 1
ATOM 1690 N N . MET A 1 209 ? 7.202 13.662 -22.285 1.00 53.88 209 MET A N 1
ATOM 1691 C CA . MET A 1 209 ? 7.044 13.363 -20.882 1.00 53.88 209 MET A CA 1
ATOM 1692 C C . MET A 1 209 ? 5.955 12.312 -20.863 1.00 53.88 209 MET A C 1
ATOM 1694 O O . MET A 1 209 ? 4.844 12.552 -21.345 1.00 53.88 209 MET A O 1
ATOM 1698 N N . ILE A 1 210 ? 6.291 11.127 -20.373 1.00 54.31 210 ILE A N 1
ATOM 1699 C CA . ILE A 1 210 ? 5.279 10.144 -20.039 1.00 54.31 210 ILE A CA 1
ATOM 1700 C C . ILE A 1 210 ? 4.487 10.786 -18.918 1.00 54.31 210 ILE A C 1
ATOM 1702 O O . ILE A 1 210 ? 4.875 10.760 -17.753 1.00 54.31 210 ILE A O 1
ATOM 1706 N N . ASN A 1 211 ? 3.396 11.449 -19.290 1.00 51.06 211 ASN A N 1
ATOM 1707 C CA . ASN A 1 211 ? 2.407 11.833 -18.322 1.00 51.06 211 ASN A CA 1
ATOM 1708 C C . ASN A 1 211 ? 1.840 10.496 -17.860 1.00 51.06 211 ASN A C 1
ATOM 1710 O O . ASN A 1 211 ? 1.097 9.849 -18.603 1.00 51.06 211 ASN A O 1
ATOM 1714 N N . TRP A 1 212 ? 2.292 10.032 -16.694 1.00 55.28 212 TRP A N 1
ATOM 1715 C CA . TRP A 1 212 ? 1.732 8.881 -15.998 1.00 55.28 212 TRP A CA 1
ATOM 1716 C C . TRP A 1 212 ? 0.322 9.260 -15.535 1.00 55.28 212 TRP A C 1
ATOM 1718 O O . TRP A 1 212 ? 0.019 9.393 -14.350 1.00 55.28 212 TRP A O 1
ATOM 1728 N N . ASP A 1 213 ? -0.549 9.531 -16.502 1.00 49.44 213 ASP A N 1
ATOM 1729 C CA . ASP A 1 213 ? -1.951 9.732 -16.263 1.00 49.44 213 ASP A CA 1
ATOM 1730 C C . ASP A 1 213 ? -2.522 8.343 -16.055 1.00 49.44 213 ASP A C 1
ATOM 1732 O O . ASP A 1 213 ? -2.713 7.580 -17.003 1.00 49.44 213 ASP A O 1
ATOM 1736 N N . ILE A 1 214 ? -2.770 8.012 -14.792 1.00 46.59 214 ILE A N 1
ATOM 1737 C CA . ILE A 1 214 ? -3.355 6.749 -14.332 1.00 46.59 214 ILE A CA 1
ATOM 1738 C C . ILE A 1 214 ? -4.690 6.449 -15.061 1.00 46.59 214 ILE A C 1
ATOM 1740 O O . ILE A 1 214 ? -5.144 5.309 -15.061 1.00 46.59 214 ILE A O 1
ATOM 1744 N N . ARG A 1 215 ? -5.297 7.437 -15.747 1.00 41.69 215 ARG A N 1
ATOM 1745 C CA . ARG A 1 215 ? -6.468 7.270 -16.633 1.00 41.69 215 ARG A CA 1
ATOM 1746 C C . ARG A 1 215 ? -6.173 6.612 -17.984 1.00 41.69 215 ARG A C 1
ATOM 1748 O O . ARG A 1 215 ? -7.105 6.145 -18.635 1.00 41.69 215 ARG A O 1
ATOM 1755 N N . SER A 1 216 ? -4.919 6.582 -18.434 1.00 51.75 216 SER A N 1
ATOM 1756 C CA . SER A 1 216 ? -4.517 5.733 -19.560 1.00 51.75 216 SER A CA 1
ATOM 1757 C C . SER A 1 216 ? -4.602 4.259 -19.147 1.00 51.75 216 SER A C 1
ATOM 1759 O O . SER A 1 216 ? -4.686 3.955 -17.959 1.00 51.75 216 SER A O 1
ATOM 1761 N N . ALA A 1 217 ? -4.669 3.338 -20.110 1.00 63.44 217 ALA A N 1
ATOM 1762 C CA . ALA A 1 217 ? -4.949 1.923 -19.868 1.00 63.44 217 ALA A CA 1
ATOM 1763 C C . ALA A 1 217 ? -3.835 1.235 -19.045 1.00 63.44 217 ALA A C 1
ATOM 1765 O O . ALA A 1 217 ? -2.928 0.602 -19.587 1.00 63.44 217 ALA A O 1
ATOM 1766 N N . HIS A 1 218 ? -3.903 1.393 -17.728 1.00 79.88 218 HIS A N 1
ATOM 1767 C CA . HIS A 1 218 ? -3.057 0.744 -16.745 1.00 79.88 218 HIS A CA 1
ATOM 1768 C C . HIS A 1 218 ? -3.716 -0.541 -16.272 1.00 79.88 218 HIS A C 1
ATOM 1770 O O . HIS A 1 218 ? -4.940 -0.671 -16.245 1.00 79.88 218 HIS A O 1
ATOM 1776 N N . GLN A 1 219 ? -2.887 -1.489 -15.869 1.00 88.12 219 GLN A N 1
ATOM 1777 C CA . GLN A 1 219 ? -3.338 -2.710 -15.229 1.00 88.12 219 GLN A CA 1
ATOM 1778 C C . GLN A 1 219 ? -2.670 -2.830 -13.870 1.00 88.12 219 GLN A C 1
ATOM 1780 O O . GLN A 1 219 ? -1.544 -2.371 -13.684 1.00 88.12 219 GLN A O 1
ATOM 1785 N N . ALA A 1 220 ? -3.377 -3.430 -12.921 1.00 88.81 220 ALA A N 1
ATOM 1786 C CA . ALA A 1 220 ? -2.911 -3.574 -11.556 1.00 88.81 220 ALA A CA 1
ATOM 1787 C C . ALA A 1 220 ? -2.883 -5.042 -11.148 1.00 88.81 220 ALA A C 1
ATOM 1789 O O . ALA A 1 220 ? -3.684 -5.847 -11.626 1.00 88.81 220 ALA A O 1
ATOM 1790 N N . VAL A 1 221 ? -1.981 -5.364 -10.232 1.00 90.56 221 VAL A N 1
ATOM 1791 C CA . VAL A 1 221 ? -2.014 -6.610 -9.483 1.00 90.56 221 VAL A CA 1
ATOM 1792 C C . VAL A 1 221 ? -1.712 -6.353 -8.020 1.00 90.56 221 VAL A C 1
ATOM 1794 O O . VAL A 1 221 ? -0.856 -5.530 -7.695 1.00 90.56 221 VAL A O 1
ATOM 1797 N N . ASP A 1 222 ? -2.400 -7.087 -7.156 1.00 91.44 222 ASP A N 1
ATOM 1798 C CA . ASP A 1 222 ? -2.099 -7.132 -5.740 1.00 91.44 222 ASP A CA 1
ATOM 1799 C C . ASP A 1 222 ? -1.162 -8.312 -5.445 1.00 91.44 222 ASP A C 1
ATOM 1801 O O . ASP A 1 222 ? -1.320 -9.430 -5.950 1.00 91.44 222 ASP A O 1
ATOM 1805 N N . LEU A 1 223 ? -0.149 -8.035 -4.637 1.00 91.75 223 LEU A N 1
ATOM 1806 C CA . LEU A 1 223 ? 0.847 -8.972 -4.148 1.00 91.75 223 LEU A CA 1
ATOM 1807 C C . LEU A 1 223 ? 0.764 -9.011 -2.630 1.00 91.75 223 LEU A C 1
ATOM 1809 O O . LEU A 1 223 ? 0.565 -7.972 -2.010 1.00 91.75 223 LEU A O 1
ATOM 1813 N N . ILE A 1 224 ? 0.981 -10.173 -2.029 1.00 93.69 224 ILE A N 1
ATOM 1814 C CA . ILE A 1 224 ? 1.089 -10.324 -0.576 1.00 93.69 224 ILE A CA 1
ATOM 1815 C C . ILE A 1 224 ? 2.394 -11.020 -0.211 1.00 93.69 224 ILE A C 1
ATOM 1817 O O . ILE A 1 224 ? 2.843 -11.910 -0.933 1.00 93.69 224 ILE A O 1
ATOM 1821 N N . GLY A 1 225 ? 3.046 -10.615 0.877 1.00 91.88 225 GLY A N 1
ATOM 1822 C CA . GLY A 1 225 ? 4.269 -11.288 1.296 1.00 91.88 225 GLY A CA 1
ATOM 1823 C C . GLY A 1 225 ? 4.960 -10.729 2.524 1.00 91.88 225 GLY A C 1
ATOM 1824 O O . GLY A 1 225 ? 4.716 -9.607 2.966 1.00 91.88 225 GLY A O 1
ATOM 1825 N N . SER A 1 226 ? 5.866 -11.534 3.066 1.00 91.81 226 SER A N 1
ATOM 1826 C CA . SER A 1 226 ? 6.707 -11.159 4.198 1.00 91.81 226 SER A CA 1
ATOM 1827 C C . SER A 1 226 ? 7.803 -10.185 3.774 1.00 91.81 226 SER A C 1
ATOM 1829 O O . SER A 1 226 ? 8.439 -10.386 2.736 1.00 91.81 226 SER A O 1
ATOM 1831 N N . VAL A 1 227 ? 8.085 -9.201 4.626 1.00 90.94 227 VAL A N 1
ATOM 1832 C CA . VAL A 1 227 ? 9.201 -8.259 4.475 1.00 90.94 227 VAL A CA 1
ATOM 1833 C C . VAL A 1 227 ? 10.155 -8.438 5.652 1.00 90.94 227 VAL A C 1
ATOM 1835 O O . VAL A 1 227 ? 9.713 -8.519 6.799 1.00 90.94 227 VAL A O 1
ATOM 1838 N N . LYS A 1 228 ? 11.457 -8.497 5.376 1.00 89.75 228 LYS A N 1
ATOM 1839 C CA . LYS A 1 228 ? 12.525 -8.631 6.370 1.00 89.75 228 LYS A CA 1
ATOM 1840 C C . LYS A 1 228 ? 13.461 -7.428 6.288 1.00 89.75 228 LYS A C 1
ATOM 1842 O O . LYS A 1 228 ? 13.956 -7.108 5.210 1.00 89.75 228 LYS A O 1
ATOM 1847 N N . PHE A 1 229 ? 13.722 -6.800 7.429 1.00 86.19 229 PHE A N 1
ATOM 1848 C CA . PHE A 1 229 ? 14.691 -5.724 7.619 1.00 86.19 229 PHE A CA 1
ATOM 1849 C C . PHE A 1 229 ? 15.892 -6.280 8.394 1.00 86.19 229 PHE A C 1
ATOM 1851 O O . PHE A 1 229 ? 15.797 -6.579 9.587 1.00 86.19 229 PHE A O 1
ATOM 1858 N N . GLY A 1 230 ? 17.015 -6.470 7.703 1.00 84.75 230 GLY A N 1
ATOM 1859 C CA . GLY A 1 230 ? 18.184 -7.181 8.212 1.00 84.75 230 GLY A CA 1
ATOM 1860 C C . GLY A 1 230 ? 17.816 -8.607 8.616 1.00 84.75 230 GLY A C 1
ATOM 1861 O O . GLY A 1 230 ? 17.465 -9.438 7.773 1.00 84.75 230 GLY A O 1
ATOM 1862 N N . ASP A 1 231 ? 17.850 -8.873 9.921 1.00 84.31 231 ASP A N 1
ATOM 1863 C CA . ASP A 1 231 ? 17.498 -10.173 10.495 1.00 84.31 231 ASP A CA 1
ATOM 1864 C C . ASP A 1 231 ? 16.086 -10.281 11.063 1.00 84.31 231 ASP A C 1
ATOM 1866 O O . ASP A 1 231 ? 15.641 -11.380 11.390 1.00 84.31 231 ASP A O 1
ATOM 1870 N N . SER A 1 232 ? 15.342 -9.177 11.102 1.00 87.06 232 SER A N 1
ATOM 1871 C CA . SER A 1 232 ? 14.005 -9.140 11.692 1.00 87.06 232 SER A CA 1
ATOM 1872 C C . SER A 1 232 ? 12.921 -9.049 10.628 1.00 87.06 232 SER A C 1
ATOM 1874 O O . SER A 1 232 ? 13.021 -8.265 9.688 1.00 87.06 232 SER A O 1
ATOM 1876 N N . TYR A 1 233 ? 11.857 -9.830 10.790 1.00 89.62 233 TYR A N 1
ATOM 1877 C CA . TYR A 1 233 ? 10.645 -9.654 9.994 1.00 89.62 233 TYR A CA 1
ATOM 1878 C C . TYR A 1 233 ? 9.894 -8.397 10.430 1.00 89.62 233 TYR A C 1
ATOM 1880 O O . TYR A 1 233 ? 9.996 -7.969 11.582 1.00 89.62 233 TYR A O 1
ATOM 1888 N N . LEU A 1 234 ? 9.135 -7.814 9.503 1.00 92.06 234 LEU A N 1
ATOM 1889 C CA . LEU A 1 234 ? 8.176 -6.768 9.824 1.00 92.06 234 LEU A CA 1
ATOM 1890 C C . LEU A 1 234 ? 7.226 -7.276 10.915 1.00 92.06 234 LEU A C 1
ATOM 1892 O O . LEU A 1 234 ? 6.625 -8.342 10.791 1.00 92.06 234 LEU A O 1
ATOM 1896 N N . THR A 1 235 ? 7.075 -6.485 11.971 1.00 91.00 235 THR A N 1
ATOM 1897 C CA . THR A 1 235 ? 6.079 -6.734 13.012 1.00 91.00 235 THR A CA 1
ATOM 1898 C C . THR A 1 235 ? 4.902 -5.809 12.784 1.00 91.00 235 THR A C 1
ATOM 1900 O O . THR A 1 235 ? 5.078 -4.602 12.603 1.00 91.00 235 THR A O 1
ATOM 1903 N N . TYR A 1 236 ? 3.700 -6.376 12.798 1.00 94.50 236 TYR A N 1
ATOM 1904 C CA . TYR A 1 236 ? 2.490 -5.593 12.649 1.00 94.50 236 TYR A CA 1
ATOM 1905 C C . TYR A 1 236 ? 2.292 -4.622 13.821 1.00 94.50 236 TYR A C 1
ATOM 1907 O O . TYR A 1 236 ? 2.472 -4.967 14.987 1.00 94.50 236 TYR A O 1
ATOM 1915 N N . HIS A 1 237 ? 1.845 -3.415 13.489 1.00 95.12 237 HIS A N 1
ATOM 1916 C CA . HIS A 1 237 ? 1.214 -2.494 14.420 1.00 95.12 237 HIS A CA 1
ATOM 1917 C C . HIS A 1 237 ? -0.002 -1.869 13.722 1.00 95.12 237 HIS A C 1
ATOM 1919 O O . HIS A 1 237 ? 0.128 -1.476 12.558 1.00 95.12 237 HIS A O 1
ATOM 1925 N N . PRO A 1 238 ? -1.155 -1.692 14.394 1.00 94.94 238 PRO A N 1
ATOM 1926 C CA . PRO A 1 238 ? -2.353 -1.121 13.778 1.00 94.94 238 PRO A CA 1
ATOM 1927 C C . PRO A 1 238 ? -2.139 0.197 13.025 1.00 94.94 238 PRO A C 1
ATOM 1929 O O . PRO A 1 238 ? -2.700 0.397 11.949 1.00 94.94 238 PRO A O 1
ATOM 1932 N N . ARG A 1 239 ? -1.255 1.069 13.531 1.00 91.31 239 ARG A N 1
ATOM 1933 C CA . ARG A 1 239 ? -0.878 2.339 12.875 1.00 91.31 239 ARG A CA 1
ATOM 1934 C C . ARG A 1 239 ? -0.340 2.173 11.449 1.00 91.31 239 ARG A C 1
ATOM 1936 O O . ARG A 1 239 ? -0.492 3.108 10.673 1.00 91.31 239 ARG A O 1
ATOM 1943 N N . LEU A 1 240 ? 0.214 1.015 11.074 1.00 93.88 240 LEU A N 1
ATOM 1944 C CA . LEU A 1 240 ? 0.666 0.733 9.700 1.00 93.88 240 LEU A CA 1
ATOM 1945 C C . LEU A 1 240 ? -0.494 0.676 8.689 1.00 93.88 240 LEU A C 1
ATOM 1947 O O . LEU A 1 240 ? -0.288 0.862 7.488 1.00 93.88 240 LEU A O 1
ATOM 1951 N N . ASN A 1 241 ? -1.720 0.458 9.169 1.00 93.81 241 ASN A N 1
ATOM 1952 C CA . ASN A 1 241 ? -2.931 0.484 8.352 1.00 93.81 241 ASN A CA 1
ATOM 1953 C C . ASN A 1 241 ? -3.671 1.823 8.411 1.00 93.81 241 ASN A C 1
ATOM 1955 O O . ASN A 1 241 ? -4.638 1.989 7.678 1.00 93.81 241 ASN A O 1
ATOM 1959 N N . VAL A 1 242 ? -3.222 2.782 9.227 1.00 90.50 242 VAL A N 1
ATOM 1960 C CA . VAL A 1 242 ? -3.760 4.148 9.244 1.00 90.50 242 VAL A CA 1
ATOM 1961 C C . VAL A 1 242 ? -3.080 4.943 8.132 1.00 90.50 242 VAL A C 1
ATOM 1963 O O . VAL A 1 242 ? -1.856 5.059 8.122 1.00 90.50 242 VAL A O 1
ATOM 1966 N N . ILE A 1 243 ? -3.844 5.514 7.200 1.00 85.19 243 ILE A N 1
ATOM 1967 C CA . ILE A 1 243 ? -3.263 6.077 5.969 1.00 85.19 243 ILE A CA 1
ATOM 1968 C C . ILE A 1 243 ? -2.360 7.290 6.249 1.00 85.19 243 ILE A C 1
ATOM 1970 O O . ILE A 1 243 ? -1.310 7.443 5.633 1.00 85.19 243 ILE A O 1
ATOM 1974 N N . ALA A 1 244 ? -2.746 8.132 7.207 1.00 80.94 244 ALA A N 1
ATOM 1975 C CA . ALA A 1 244 ? -2.054 9.385 7.501 1.00 80.94 244 ALA A CA 1
ATOM 1976 C C . ALA A 1 244 ? -0.877 9.257 8.489 1.00 80.94 244 ALA A C 1
ATOM 1978 O O . ALA A 1 244 ? -0.324 10.280 8.890 1.00 80.94 244 ALA A O 1
ATOM 1979 N N . THR A 1 245 ? -0.510 8.054 8.947 1.00 85.69 245 THR A N 1
ATOM 1980 C CA . THR A 1 245 ? 0.588 7.914 9.918 1.00 85.69 245 THR A CA 1
ATOM 1981 C C . THR A 1 245 ? 1.952 7.952 9.242 1.00 85.69 245 THR A C 1
ATOM 1983 O O . THR A 1 245 ? 2.169 7.370 8.178 1.00 85.69 245 THR A O 1
ATOM 1986 N N . ASN A 1 246 ? 2.920 8.558 9.932 1.00 87.12 246 ASN A N 1
ATOM 1987 C CA . ASN A 1 246 ? 4.319 8.533 9.507 1.00 87.12 246 ASN A CA 1
ATOM 1988 C C . ASN A 1 246 ? 4.860 7.101 9.384 1.00 87.12 246 ASN A C 1
ATOM 1990 O O . ASN A 1 246 ? 5.672 6.847 8.500 1.00 87.12 246 ASN A O 1
ATOM 1994 N N . ASP A 1 247 ? 4.395 6.165 10.219 1.00 86.00 247 ASP A N 1
ATOM 1995 C CA . ASP A 1 247 ? 4.828 4.763 10.182 1.00 86.00 247 ASP A CA 1
ATOM 1996 C C . ASP A 1 247 ? 4.478 4.108 8.837 1.00 86.00 247 ASP A C 1
ATOM 1998 O O . ASP A 1 247 ? 5.334 3.490 8.201 1.00 86.00 247 ASP A O 1
ATOM 2002 N N . ARG A 1 248 ? 3.238 4.298 8.361 1.00 90.56 248 ARG A N 1
ATOM 2003 C CA . ARG A 1 248 ? 2.788 3.780 7.065 1.00 90.56 248 ARG A CA 1
ATOM 2004 C C . ARG A 1 248 ? 3.491 4.473 5.905 1.00 90.56 248 ARG A C 1
ATOM 2006 O O . ARG A 1 248 ? 3.974 3.789 5.007 1.00 90.56 248 ARG A O 1
ATOM 2013 N N . VAL A 1 249 ? 3.562 5.806 5.925 1.00 88.06 249 VAL A N 1
ATOM 2014 C CA . VAL A 1 249 ? 4.224 6.588 4.864 1.00 88.06 249 VAL A CA 1
ATOM 2015 C C . VAL A 1 249 ? 5.692 6.180 4.738 1.00 88.06 249 VAL A C 1
ATOM 2017 O O . VAL A 1 249 ? 6.175 5.943 3.632 1.00 88.06 249 VAL A O 1
ATOM 2020 N N . THR A 1 250 ? 6.384 6.013 5.867 1.00 90.12 250 THR A N 1
ATOM 2021 C CA . THR A 1 250 ? 7.778 5.554 5.896 1.00 90.12 250 THR A CA 1
ATOM 2022 C C . THR A 1 250 ? 7.901 4.137 5.343 1.00 90.12 250 THR A C 1
ATOM 2024 O O . THR A 1 250 ? 8.748 3.902 4.483 1.00 90.12 250 THR A O 1
ATOM 2027 N N . LEU A 1 251 ? 7.049 3.198 5.776 1.00 91.62 251 LEU A N 1
ATOM 2028 C CA . LEU A 1 251 ? 7.060 1.824 5.263 1.00 91.62 251 LEU A CA 1
ATOM 2029 C C . LEU A 1 251 ? 6.821 1.790 3.748 1.00 91.62 251 LEU A C 1
ATOM 2031 O O . LEU A 1 251 ? 7.584 1.149 3.028 1.00 91.62 251 LEU A O 1
ATOM 2035 N N . GLN A 1 252 ? 5.812 2.512 3.255 1.00 92.94 252 GLN A N 1
ATOM 2036 C CA . GLN A 1 252 ? 5.535 2.619 1.825 1.00 92.94 252 GLN A CA 1
ATOM 2037 C C . GLN A 1 252 ? 6.743 3.180 1.074 1.00 92.94 252 GLN A C 1
ATOM 2039 O O . GLN A 1 252 ? 7.187 2.562 0.113 1.00 92.94 252 GLN A O 1
ATOM 2044 N N . GLN A 1 253 ? 7.317 4.298 1.524 1.00 90.31 253 GLN A N 1
ATOM 2045 C CA . GLN A 1 253 ? 8.468 4.904 0.856 1.00 90.31 253 GLN A CA 1
ATOM 2046 C C . GLN A 1 253 ? 9.668 3.952 0.807 1.00 90.31 253 GLN A C 1
ATOM 2048 O O . GLN A 1 253 ? 10.338 3.860 -0.221 1.00 90.31 253 GLN A O 1
ATOM 2053 N N . VAL A 1 254 ? 9.942 3.230 1.898 1.00 90.56 254 VAL A N 1
ATOM 2054 C CA . VAL A 1 254 ? 11.035 2.252 1.953 1.00 90.56 254 VAL A CA 1
ATOM 2055 C C . VAL A 1 254 ? 10.794 1.108 0.970 1.00 90.56 254 VAL A C 1
ATOM 2057 O O . VAL A 1 254 ? 11.703 0.772 0.212 1.00 90.56 254 VAL A O 1
ATOM 2060 N N . LEU A 1 255 ? 9.579 0.553 0.930 1.00 90.44 255 LEU A N 1
ATOM 2061 C CA . LEU A 1 255 ? 9.218 -0.522 0.004 1.00 90.44 255 LEU A CA 1
ATOM 2062 C C . LEU A 1 255 ? 9.274 -0.066 -1.455 1.00 90.44 255 LEU A C 1
ATOM 2064 O O . LEU A 1 255 ? 9.860 -0.757 -2.280 1.00 90.44 255 LEU A O 1
ATOM 2068 N N . VAL A 1 256 ? 8.727 1.111 -1.767 1.00 90.12 256 VAL A N 1
ATOM 2069 C CA . VAL A 1 256 ? 8.756 1.710 -3.109 1.00 90.12 256 VAL A CA 1
ATOM 2070 C C . VAL A 1 256 ? 10.202 1.927 -3.554 1.00 90.12 256 VAL A C 1
ATOM 2072 O O . VAL A 1 256 ? 10.609 1.410 -4.592 1.00 90.12 256 VAL A O 1
ATOM 2075 N N . ASN A 1 257 ? 11.011 2.616 -2.743 1.00 88.94 257 ASN A N 1
ATOM 2076 C CA . ASN A 1 257 ? 12.417 2.885 -3.053 1.00 88.94 257 ASN A CA 1
ATOM 2077 C C . ASN A 1 257 ? 13.211 1.600 -3.277 1.00 88.94 257 ASN A C 1
ATOM 2079 O O . ASN A 1 257 ? 14.051 1.535 -4.171 1.00 88.94 257 ASN A O 1
ATOM 2083 N N . TYR A 1 258 ? 12.980 0.593 -2.441 1.00 87.50 258 TYR A N 1
ATOM 2084 C CA . TYR A 1 258 ? 13.657 -0.683 -2.563 1.00 87.50 258 TYR A CA 1
ATOM 2085 C C . TYR A 1 258 ? 13.217 -1.433 -3.828 1.00 87.50 258 TYR A C 1
ATOM 2087 O O . TYR A 1 258 ? 14.077 -1.849 -4.600 1.00 87.50 258 TYR A O 1
ATOM 2095 N N . LEU A 1 259 ? 11.910 -1.536 -4.093 1.00 88.44 259 LEU A N 1
ATOM 2096 C CA . LEU A 1 259 ? 11.391 -2.205 -5.288 1.00 88.44 259 LEU A CA 1
ATOM 2097 C C . LEU A 1 259 ? 11.892 -1.533 -6.570 1.00 88.44 259 LEU A C 1
ATOM 2099 O O . LEU A 1 259 ? 12.303 -2.240 -7.481 1.00 88.44 259 LEU A O 1
ATOM 2103 N N . HIS A 1 260 ? 11.966 -0.199 -6.625 1.00 87.88 260 HIS A N 1
ATOM 2104 C CA . HIS A 1 260 ? 12.576 0.508 -7.757 1.00 87.88 260 HIS A CA 1
ATOM 2105 C C . HIS A 1 260 ? 14.054 0.156 -7.967 1.00 87.88 260 HIS A C 1
ATOM 2107 O O . HIS A 1 260 ? 14.477 0.001 -9.109 1.00 87.88 260 HIS A O 1
ATOM 2113 N N . LYS A 1 261 ? 14.833 -0.017 -6.891 1.00 86.00 261 LYS A N 1
ATOM 2114 C CA . LYS A 1 261 ? 16.265 -0.358 -6.982 1.00 86.00 261 LYS A CA 1
ATOM 2115 C C . LYS A 1 261 ? 16.522 -1.756 -7.532 1.00 86.00 261 LYS A C 1
ATOM 2117 O O . LYS A 1 261 ? 17.515 -1.955 -8.218 1.00 86.00 261 LYS A O 1
ATOM 2122 N N . ILE A 1 262 ? 15.657 -2.715 -7.213 1.00 85.00 262 ILE A N 1
ATOM 2123 C CA . ILE A 1 262 ? 15.853 -4.125 -7.586 1.00 85.00 262 ILE A CA 1
ATOM 2124 C C . ILE A 1 262 ? 15.172 -4.513 -8.904 1.00 85.00 262 ILE A C 1
ATOM 2126 O O . ILE A 1 262 ? 15.151 -5.688 -9.279 1.00 85.00 262 ILE A O 1
ATOM 2130 N N . ARG A 1 263 ? 14.562 -3.544 -9.592 1.00 88.19 263 ARG A N 1
ATOM 2131 C CA . ARG A 1 263 ? 14.024 -3.746 -10.934 1.00 88.19 263 ARG A CA 1
ATOM 2132 C C . ARG A 1 263 ? 15.150 -4.113 -11.888 1.00 88.19 263 ARG A C 1
ATOM 2134 O O . ARG A 1 263 ? 16.143 -3.398 -12.004 1.00 88.19 263 ARG A O 1
ATOM 2141 N N . ARG A 1 264 ? 14.956 -5.186 -12.647 1.00 88.38 264 ARG A N 1
ATOM 2142 C CA . ARG A 1 264 ? 15.848 -5.563 -13.750 1.00 88.38 264 ARG A CA 1
ATOM 2143 C C . ARG A 1 264 ? 15.965 -4.479 -14.824 1.00 88.38 264 ARG A C 1
ATOM 2145 O O . ARG A 1 264 ? 17.020 -4.335 -15.427 1.00 88.38 264 ARG A O 1
ATOM 2152 N N . ASP A 1 265 ? 14.911 -3.694 -15.018 1.00 91.00 265 ASP A N 1
ATOM 2153 C CA . ASP A 1 265 ? 14.831 -2.602 -15.986 1.00 91.00 265 ASP A CA 1
ATOM 2154 C C . ASP A 1 265 ? 15.062 -1.214 -15.356 1.00 91.00 265 ASP A C 1
ATOM 2156 O O . ASP A 1 265 ? 14.584 -0.214 -15.884 1.00 91.00 265 ASP A O 1
ATOM 2160 N N . TRP A 1 266 ? 15.785 -1.119 -14.232 1.00 89.12 266 TRP A N 1
ATOM 2161 C CA . TRP A 1 266 ? 15.993 0.146 -13.503 1.00 89.12 266 TRP A CA 1
ATOM 2162 C C . TRP A 1 266 ? 16.511 1.299 -14.387 1.00 89.12 266 TRP A C 1
ATOM 2164 O O . TRP A 1 266 ? 16.153 2.453 -14.162 1.00 89.12 266 TRP A O 1
ATOM 2174 N N . GLN A 1 267 ? 17.294 1.003 -15.434 1.00 88.06 267 GLN A N 1
ATOM 2175 C CA . GLN A 1 267 ? 17.788 1.989 -16.411 1.00 88.06 267 GLN A CA 1
ATOM 2176 C C . GLN A 1 267 ? 16.668 2.653 -17.232 1.00 88.06 267 GLN A C 1
ATOM 2178 O O . GLN A 1 267 ? 16.881 3.707 -17.827 1.00 88.06 267 GLN A O 1
ATOM 2183 N N . LEU A 1 268 ? 15.487 2.039 -17.284 1.00 89.31 268 LEU A N 1
ATOM 2184 C CA . LEU A 1 268 ? 14.317 2.494 -18.031 1.00 89.31 268 LEU A CA 1
ATOM 2185 C C . LEU A 1 268 ? 13.153 2.904 -17.124 1.00 89.31 268 LEU A C 1
ATOM 2187 O O . LEU A 1 268 ? 12.044 3.098 -17.612 1.00 89.31 268 LEU A O 1
ATOM 2191 N N . GLN A 1 269 ? 13.376 3.061 -15.818 1.00 86.44 269 GLN A N 1
ATOM 2192 C CA . GLN A 1 269 ? 12.302 3.356 -14.865 1.00 86.44 269 GLN A CA 1
ATOM 2193 C C . GLN A 1 269 ? 11.496 4.624 -15.204 1.00 86.44 269 GLN A C 1
ATOM 2195 O O . GLN A 1 269 ? 10.297 4.656 -14.937 1.00 86.44 269 GLN A O 1
ATOM 2200 N N . ASP A 1 270 ? 12.129 5.631 -15.817 1.00 82.56 270 ASP A N 1
ATOM 2201 C CA . ASP A 1 270 ? 11.478 6.888 -16.216 1.00 82.56 270 ASP A CA 1
ATOM 2202 C C . ASP A 1 270 ? 10.631 6.716 -17.490 1.00 82.56 270 ASP A C 1
ATOM 2204 O O . ASP A 1 270 ? 9.619 7.387 -17.674 1.00 82.56 270 ASP A O 1
ATOM 2208 N N . GLU A 1 271 ? 11.029 5.778 -18.355 1.00 84.50 271 GLU A N 1
ATOM 2209 C CA . GLU A 1 271 ? 10.347 5.423 -19.610 1.00 84.50 271 GLU A CA 1
ATOM 2210 C C . GLU A 1 271 ? 9.221 4.410 -19.384 1.00 84.50 271 GLU A C 1
ATOM 2212 O O . GLU A 1 271 ? 8.261 4.312 -20.146 1.00 84.50 271 GLU A O 1
ATOM 2217 N N . PHE A 1 272 ? 9.335 3.638 -18.312 1.00 88.12 272 PHE A N 1
ATOM 2218 C CA . PHE A 1 272 ? 8.350 2.661 -17.903 1.00 88.12 272 PHE A CA 1
ATOM 2219 C C . PHE A 1 272 ? 8.111 2.803 -16.402 1.00 88.12 272 PHE A C 1
ATOM 2221 O O . PHE A 1 272 ? 8.582 1.972 -15.611 1.00 88.12 272 PHE A O 1
ATOM 2228 N N . PRO A 1 273 ? 7.376 3.846 -15.973 1.00 86.44 273 PRO A N 1
ATOM 2229 C CA . PRO A 1 273 ? 7.081 3.999 -14.562 1.00 86.44 273 PRO A CA 1
ATOM 2230 C C . PRO A 1 273 ? 6.255 2.806 -14.066 1.00 86.44 273 PRO A C 1
ATOM 2232 O O . PRO A 1 273 ? 5.659 2.046 -14.836 1.00 86.44 273 PRO A O 1
ATOM 2235 N N . MET A 1 274 ? 6.256 2.605 -12.754 1.00 87.06 274 MET A N 1
ATOM 2236 C CA . MET A 1 274 ? 5.397 1.632 -12.087 1.00 87.06 274 MET A CA 1
ATOM 2237 C C . MET A 1 274 ? 4.818 2.302 -10.851 1.00 87.06 274 MET A C 1
ATOM 2239 O O . MET A 1 274 ? 5.544 2.942 -10.094 1.00 87.06 274 MET A O 1
ATOM 2243 N N . GLY A 1 275 ? 3.512 2.161 -10.649 1.00 88.25 275 GLY A N 1
ATOM 2244 C CA . GLY A 1 275 ? 2.865 2.587 -9.415 1.00 88.25 275 GLY A CA 1
ATOM 2245 C C . GLY A 1 275 ? 2.972 1.475 -8.383 1.00 88.25 275 GLY A C 1
ATOM 2246 O O . GLY A 1 275 ? 2.576 0.352 -8.668 1.00 88.25 275 GLY A O 1
ATOM 2247 N N . ILE A 1 276 ? 3.484 1.767 -7.194 1.00 89.06 276 ILE A N 1
ATOM 2248 C CA . ILE A 1 276 ? 3.564 0.802 -6.095 1.00 89.06 276 ILE A CA 1
ATOM 2249 C C . ILE A 1 276 ? 2.904 1.444 -4.883 1.00 89.06 276 ILE A C 1
ATOM 2251 O O . ILE A 1 276 ? 3.347 2.492 -4.422 1.00 89.06 276 ILE A O 1
ATOM 2255 N N . ASN A 1 277 ? 1.844 0.821 -4.376 1.00 89.25 277 ASN A N 1
ATOM 2256 C CA . ASN A 1 277 ? 1.092 1.333 -3.234 1.00 89.25 277 ASN A CA 1
ATOM 2257 C C . ASN A 1 277 ? 0.987 0.268 -2.151 1.00 89.25 277 ASN A C 1
ATOM 2259 O O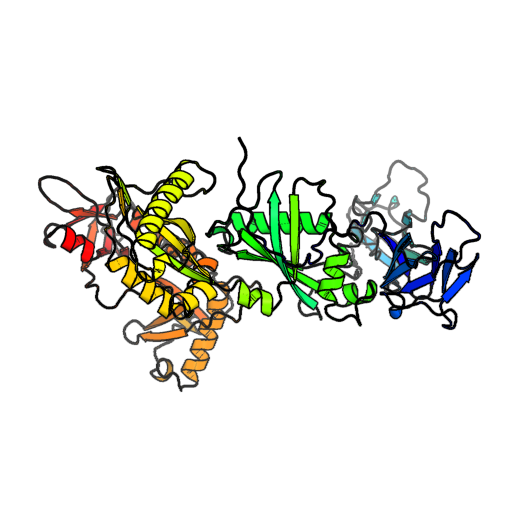 . ASN A 1 277 ? 0.688 -0.891 -2.443 1.00 89.25 277 ASN A O 1
ATOM 2263 N N . LEU A 1 278 ? 1.204 0.668 -0.902 1.00 91.88 278 LEU A N 1
ATOM 2264 C CA . LEU A 1 278 ? 0.912 -0.177 0.242 1.00 91.88 278 LEU A CA 1
ATOM 2265 C C . LEU A 1 278 ? -0.603 -0.227 0.419 1.00 91.88 278 LEU A C 1
ATOM 2267 O O . LEU A 1 278 ? -1.223 0.806 0.616 1.00 91.88 278 LEU A O 1
ATOM 2271 N N . ILE A 1 279 ? -1.207 -1.411 0.354 1.00 90.62 279 ILE A N 1
ATOM 2272 C CA . ILE A 1 279 ? -2.640 -1.590 0.608 1.00 90.62 279 ILE A CA 1
ATOM 2273 C C . ILE A 1 279 ? -2.856 -1.705 2.110 1.00 90.62 279 ILE A C 1
ATOM 2275 O O . ILE A 1 279 ? -3.488 -0.854 2.738 1.00 90.62 279 ILE A O 1
ATOM 2279 N N . GLU A 1 280 ? -2.257 -2.726 2.707 1.00 93.19 280 GLU A N 1
ATOM 2280 C CA . GLU A 1 280 ? -2.367 -3.026 4.126 1.00 93.19 280 GLU A CA 1
ATOM 2281 C C . GLU A 1 280 ? -1.208 -3.903 4.590 1.00 93.19 280 GLU A C 1
ATOM 2283 O O . GLU A 1 280 ? -0.513 -4.534 3.797 1.00 93.19 280 GLU A O 1
ATOM 2288 N N . VAL A 1 281 ? -1.016 -3.940 5.900 1.00 96.31 281 VAL A N 1
ATOM 2289 C CA . VAL A 1 281 ? -0.225 -4.945 6.593 1.00 96.31 281 VAL A CA 1
ATOM 2290 C C . VAL A 1 281 ? -1.210 -5.849 7.323 1.00 96.31 281 VAL A C 1
ATOM 2292 O O . VAL A 1 281 ? -2.012 -5.384 8.139 1.00 96.31 281 VAL A O 1
ATOM 2295 N N . HIS A 1 282 ? -1.180 -7.137 7.001 1.00 96.50 282 HIS A N 1
ATOM 2296 C CA . HIS A 1 282 ? -2.095 -8.124 7.545 1.00 96.50 282 HIS A CA 1
ATOM 2297 C C . HIS A 1 282 ? -1.840 -8.296 9.055 1.00 96.50 282 HIS A C 1
ATOM 2299 O O . HIS A 1 282 ? -0.727 -8.667 9.438 1.00 96.50 282 HIS A O 1
ATOM 2305 N N . PRO A 1 283 ? -2.843 -8.103 9.934 1.00 96.69 283 PRO A N 1
ATOM 2306 C CA . PRO A 1 283 ? -2.622 -8.062 11.381 1.00 96.69 283 PRO A CA 1
ATOM 2307 C C . PRO A 1 283 ? -2.185 -9.398 11.982 1.00 96.69 283 PRO A C 1
ATOM 2309 O O . PRO A 1 283 ? -1.491 -9.420 12.987 1.00 96.69 283 PRO A O 1
ATOM 2312 N N . ILE A 1 284 ? -2.603 -10.505 11.365 1.00 96.75 284 ILE A N 1
ATOM 2313 C CA . ILE A 1 284 ? -2.293 -11.859 11.840 1.00 96.75 284 ILE A CA 1
ATOM 2314 C C . ILE A 1 284 ? -0.993 -12.405 11.230 1.00 96.75 284 ILE A C 1
ATOM 2316 O O . ILE A 1 284 ? -0.119 -12.869 11.951 1.00 96.75 284 ILE A O 1
ATOM 2320 N N . MET A 1 285 ? -0.845 -12.333 9.903 1.00 95.50 285 MET A N 1
ATOM 2321 C CA . MET A 1 285 ? 0.315 -12.883 9.189 1.00 95.50 285 MET A CA 1
ATOM 2322 C C . MET A 1 285 ? 1.544 -11.965 9.193 1.00 95.50 285 MET A C 1
ATOM 2324 O O . MET A 1 285 ? 2.631 -12.407 8.837 1.00 95.50 285 MET A O 1
ATOM 2328 N N . HIS A 1 286 ? 1.375 -10.685 9.547 1.00 95.25 286 HIS A N 1
ATOM 2329 C CA . HIS A 1 286 ? 2.397 -9.632 9.451 1.00 95.25 286 HIS A CA 1
ATOM 2330 C C . HIS A 1 286 ? 2.944 -9.428 8.022 1.00 95.25 286 HIS A C 1
ATOM 2332 O O . HIS A 1 286 ? 4.000 -8.828 7.818 1.00 95.25 286 HIS A O 1
ATOM 2338 N N . GLU A 1 287 ? 2.220 -9.920 7.018 1.00 95.75 287 GLU A N 1
ATOM 2339 C CA . GLU A 1 287 ? 2.565 -9.775 5.610 1.00 95.75 287 GLU A CA 1
ATOM 2340 C C . GLU A 1 287 ? 2.040 -8.457 5.051 1.00 95.75 287 GLU A C 1
ATOM 2342 O O . GLU A 1 287 ? 0.997 -7.948 5.461 1.00 95.75 287 GLU A O 1
ATOM 2347 N N . VAL A 1 288 ? 2.772 -7.909 4.092 1.00 95.75 288 VAL A N 1
ATOM 2348 C CA . VAL A 1 288 ? 2.414 -6.683 3.395 1.00 95.75 288 VAL A CA 1
ATOM 2349 C C . VAL A 1 288 ? 1.638 -7.029 2.136 1.00 95.75 288 VAL A C 1
ATOM 2351 O O . VAL A 1 288 ? 2.100 -7.847 1.343 1.00 95.75 288 VAL A O 1
ATOM 2354 N N . VAL A 1 289 ? 0.506 -6.361 1.929 1.00 94.38 289 VAL A N 1
ATOM 2355 C CA . VAL A 1 289 ? -0.231 -6.361 0.667 1.00 94.38 289 VAL A CA 1
ATOM 2356 C C . VAL A 1 289 ? 0.145 -5.102 -0.110 1.00 94.38 289 VAL A C 1
ATOM 2358 O O . VAL A 1 289 ? -0.072 -3.984 0.361 1.00 94.38 289 VAL A O 1
ATOM 2361 N N . LEU A 1 290 ? 0.718 -5.271 -1.297 1.00 93.25 290 LEU A N 1
ATOM 2362 C CA . LEU A 1 290 ? 1.109 -4.195 -2.205 1.00 93.25 290 LEU A CA 1
ATOM 2363 C C . LEU A 1 290 ? 0.289 -4.258 -3.483 1.00 93.25 290 LEU A C 1
ATOM 2365 O O . LEU A 1 290 ? 0.070 -5.337 -4.018 1.00 93.25 290 LEU A O 1
ATOM 2369 N N . ARG A 1 291 ? -0.062 -3.100 -4.031 1.00 92.38 291 ARG A N 1
ATOM 2370 C CA . ARG A 1 291 ? -0.595 -2.986 -5.386 1.00 92.38 291 ARG A CA 1
ATOM 2371 C C . ARG A 1 291 ? 0.457 -2.449 -6.324 1.00 92.38 291 ARG A C 1
ATOM 2373 O O . ARG A 1 291 ? 0.948 -1.337 -6.130 1.00 92.38 291 ARG A O 1
ATOM 2380 N N . VAL A 1 292 ? 0.733 -3.215 -7.367 1.00 91.25 292 VAL A N 1
ATOM 2381 C CA . VAL A 1 292 ? 1.635 -2.853 -8.454 1.00 91.25 292 VAL A CA 1
ATOM 2382 C C . VAL A 1 292 ? 0.802 -2.491 -9.677 1.00 91.25 292 VAL A C 1
ATOM 2384 O O . VAL A 1 292 ? -0.020 -3.281 -10.131 1.00 91.25 292 VAL A O 1
ATOM 2387 N N . VAL A 1 293 ? 1.001 -1.287 -10.205 1.00 89.94 293 VAL A N 1
ATOM 2388 C CA . VAL A 1 293 ? 0.303 -0.730 -11.365 1.00 89.94 293 VAL A CA 1
ATOM 2389 C C . VAL A 1 293 ? 1.302 -0.537 -12.494 1.00 89.94 293 VAL A C 1
ATOM 2391 O O . VAL A 1 293 ? 2.329 0.118 -12.318 1.00 89.94 293 VAL A O 1
ATOM 2394 N N . VAL A 1 294 ? 0.983 -1.084 -13.663 1.00 89.62 294 VAL A N 1
ATOM 2395 C CA . VAL A 1 294 ? 1.864 -1.097 -14.829 1.00 89.62 294 VAL A CA 1
ATOM 2396 C C . VAL A 1 294 ? 1.120 -0.595 -16.064 1.00 89.62 294 VAL A C 1
ATOM 2398 O O . VAL A 1 294 ? -0.036 -0.953 -16.300 1.00 89.62 294 VAL A O 1
ATOM 2401 N N . GLY A 1 295 ? 1.782 0.245 -16.861 1.00 87.44 295 GLY A N 1
ATOM 2402 C CA . GLY A 1 295 ? 1.241 0.737 -18.127 1.00 87.44 295 GLY A CA 1
ATOM 2403 C C . GLY A 1 295 ? 1.242 -0.336 -19.222 1.00 87.44 295 GLY A C 1
ATOM 2404 O O . GLY A 1 295 ? 2.146 -1.168 -19.302 1.00 87.44 295 GLY A O 1
ATOM 2405 N N . ASN A 1 296 ? 0.255 -0.295 -20.121 1.00 87.75 296 ASN A N 1
ATOM 2406 C CA . ASN A 1 296 ? 0.171 -1.237 -21.245 1.00 87.75 296 ASN A CA 1
ATOM 2407 C C . ASN A 1 296 ? 1.401 -1.234 -22.160 1.00 87.75 296 ASN A C 1
ATOM 2409 O O . ASN A 1 296 ? 1.750 -2.279 -22.705 1.00 87.75 296 ASN A O 1
ATOM 2413 N N . ASP A 1 297 ? 2.051 -0.084 -22.338 1.00 87.56 297 ASP A N 1
ATOM 2414 C CA . ASP A 1 297 ? 3.260 0.010 -23.157 1.00 87.56 297 ASP A CA 1
ATOM 2415 C C . ASP A 1 297 ? 4.444 -0.722 -22.514 1.00 87.56 297 ASP A C 1
ATOM 2417 O O . ASP A 1 297 ? 5.186 -1.387 -23.230 1.00 87.56 297 ASP A O 1
ATOM 2421 N N . HIS A 1 298 ? 4.565 -0.708 -21.183 1.00 90.44 298 HIS A N 1
ATOM 2422 C CA . HIS A 1 298 ? 5.552 -1.516 -20.458 1.00 90.44 298 HIS A CA 1
ATOM 2423 C C . HIS A 1 298 ? 5.281 -3.015 -20.697 1.00 90.44 298 HIS A C 1
ATOM 2425 O O . HIS A 1 298 ? 6.157 -3.754 -21.132 1.00 90.44 298 HIS A O 1
ATOM 2431 N N . ILE A 1 299 ? 4.028 -3.452 -20.544 1.00 91.12 299 ILE A N 1
ATOM 2432 C CA . ILE A 1 299 ? 3.620 -4.849 -20.776 1.00 91.12 299 ILE A CA 1
ATOM 2433 C C . ILE A 1 299 ? 3.924 -5.306 -22.212 1.00 91.12 299 ILE A C 1
ATOM 2435 O O . ILE A 1 299 ? 4.414 -6.416 -22.410 1.00 91.12 299 ILE A O 1
ATOM 2439 N N . LYS A 1 300 ? 3.633 -4.469 -23.214 1.00 90.88 300 LYS A N 1
ATOM 2440 C CA . LYS A 1 300 ? 3.874 -4.782 -24.632 1.00 90.88 300 LYS A CA 1
ATOM 2441 C C . LYS A 1 300 ? 5.362 -4.849 -24.966 1.00 90.88 300 LYS A C 1
ATOM 2443 O O . LYS A 1 300 ? 5.805 -5.876 -25.461 1.00 90.88 300 LYS A O 1
ATOM 2448 N N . THR A 1 301 ? 6.114 -3.809 -24.609 1.00 92.38 301 THR A N 1
ATOM 2449 C CA . THR A 1 301 ? 7.553 -3.674 -24.913 1.00 92.38 301 THR A CA 1
ATOM 2450 C C . THR A 1 301 ? 8.363 -4.855 -24.358 1.00 92.38 301 THR A C 1
ATOM 2452 O O . THR A 1 301 ? 9.345 -5.281 -24.960 1.00 92.38 301 THR A O 1
ATOM 2455 N N . PHE A 1 302 ? 7.930 -5.421 -23.228 1.00 94.00 302 PHE A N 1
ATOM 2456 C CA . PHE A 1 302 ? 8.602 -6.541 -22.567 1.00 94.00 302 PHE A CA 1
ATOM 2457 C C . PHE A 1 302 ? 8.036 -7.923 -22.942 1.00 94.00 302 PHE A C 1
ATOM 2459 O O . PHE A 1 302 ? 8.505 -8.922 -22.398 1.00 94.00 302 PHE A O 1
ATOM 2466 N N . GLY A 1 303 ? 7.056 -8.005 -23.854 1.00 92.50 303 GLY A N 1
ATOM 2467 C CA . GLY A 1 303 ? 6.570 -9.276 -24.410 1.00 92.50 303 GLY A CA 1
ATOM 2468 C C . GLY A 1 303 ? 5.415 -9.951 -23.669 1.00 92.50 303 GLY A C 1
ATOM 2469 O O . GLY A 1 303 ? 5.166 -11.134 -23.868 1.00 92.50 303 GLY A O 1
ATOM 2470 N N . PHE A 1 304 ? 4.675 -9.230 -22.822 1.00 91.38 304 PHE A N 1
ATOM 2471 C CA . PHE A 1 304 ? 3.609 -9.810 -21.989 1.00 91.38 304 PHE A CA 1
ATOM 2472 C C . PHE A 1 304 ? 2.188 -9.519 -22.500 1.00 91.38 304 PHE A C 1
ATOM 2474 O O . PHE A 1 304 ? 1.211 -9.890 -21.856 1.00 91.38 304 PHE A O 1
ATOM 2481 N N . ALA A 1 305 ? 2.016 -8.862 -23.650 1.00 87.56 305 ALA A N 1
ATOM 2482 C CA . ALA A 1 305 ? 0.702 -8.396 -24.113 1.00 87.56 305 ALA A CA 1
ATOM 2483 C C . ALA A 1 305 ? -0.356 -9.510 -24.254 1.00 87.56 305 ALA A C 1
ATOM 2485 O O . ALA A 1 305 ? -1.518 -9.277 -23.904 1.00 87.56 305 ALA A O 1
ATOM 2486 N N . GLY A 1 306 ? 0.054 -10.691 -24.731 1.00 83.19 306 GLY A N 1
ATOM 2487 C CA . GLY A 1 306 ? -0.798 -11.864 -24.972 1.00 83.19 306 GLY A CA 1
ATOM 2488 C C . GLY A 1 306 ? -0.742 -12.945 -23.887 1.00 83.19 306 GLY A C 1
ATOM 2489 O O . GLY A 1 306 ? -1.261 -14.034 -24.101 1.00 83.19 306 GLY A O 1
ATOM 2490 N N . ILE A 1 307 ? -0.107 -12.674 -22.744 1.00 84.88 307 ILE A N 1
ATOM 2491 C CA . ILE A 1 307 ? 0.094 -13.662 -21.676 1.00 84.88 307 ILE A CA 1
ATOM 2492 C C . ILE A 1 307 ? -1.036 -13.553 -20.634 1.00 84.88 307 ILE A C 1
ATOM 2494 O O . ILE A 1 307 ? -1.387 -12.458 -20.187 1.00 84.88 307 ILE A O 1
ATOM 2498 N N . THR A 1 308 ? -1.616 -14.680 -20.211 1.00 84.69 308 THR A N 1
ATOM 2499 C CA . THR A 1 308 ? -2.554 -14.709 -19.071 1.00 84.69 308 THR A CA 1
ATOM 2500 C C . THR A 1 308 ? -1.820 -14.305 -17.794 1.00 84.69 308 THR A C 1
ATOM 2502 O O . THR A 1 308 ? -0.676 -14.697 -17.590 1.00 84.69 308 THR A O 1
ATOM 2505 N N . ASP A 1 309 ? -2.447 -13.509 -16.924 1.00 86.25 309 ASP A N 1
ATOM 2506 C CA . ASP A 1 309 ? -1.780 -12.926 -15.747 1.00 86.25 309 ASP A CA 1
ATOM 2507 C C . ASP A 1 309 ? -0.541 -12.068 -16.098 1.00 86.25 309 ASP A C 1
ATOM 2509 O O . ASP A 1 309 ? 0.393 -11.938 -15.306 1.00 86.25 309 ASP A O 1
ATOM 2513 N N . ARG A 1 310 ? -0.527 -11.433 -17.279 1.00 90.31 310 ARG A N 1
ATOM 2514 C CA . ARG A 1 310 ? 0.595 -10.623 -17.797 1.00 90.31 310 ARG A CA 1
ATOM 2515 C C . ARG A 1 310 ? 1.242 -9.653 -16.815 1.00 90.31 310 ARG A C 1
ATOM 2517 O O . ARG A 1 310 ? 2.462 -9.550 -16.802 1.00 90.31 310 ARG A O 1
ATOM 2524 N N . VAL A 1 311 ? 0.459 -8.953 -15.991 1.00 90.19 311 VAL A N 1
ATOM 2525 C CA . VAL A 1 311 ? 1.010 -8.011 -14.997 1.00 90.19 311 VAL A CA 1
ATOM 2526 C C . VAL A 1 311 ? 1.831 -8.758 -13.955 1.00 90.19 311 VAL A C 1
ATOM 2528 O O . VAL A 1 311 ? 2.920 -8.320 -13.605 1.00 90.19 311 VAL A O 1
ATOM 2531 N N . ILE A 1 312 ? 1.338 -9.906 -13.494 1.00 89.12 312 ILE A N 1
ATOM 2532 C CA . ILE A 1 312 ? 2.017 -10.749 -12.509 1.00 89.12 312 ILE A CA 1
ATOM 2533 C C . ILE A 1 312 ? 3.284 -11.311 -13.110 1.00 89.12 312 ILE A C 1
ATOM 2535 O O . ILE A 1 312 ? 4.338 -11.169 -12.514 1.00 89.12 312 ILE A O 1
ATOM 2539 N N . LYS A 1 313 ? 3.197 -11.890 -14.308 1.00 88.00 313 LYS A N 1
ATOM 2540 C CA . LYS A 1 313 ? 4.347 -12.502 -14.977 1.00 88.00 313 LYS A CA 1
ATOM 2541 C C . LYS A 1 313 ? 5.448 -11.486 -15.278 1.00 88.00 313 LYS A C 1
ATOM 2543 O O . LYS A 1 313 ? 6.622 -11.784 -15.064 1.00 88.00 313 LYS A O 1
ATOM 2548 N N . LEU A 1 314 ? 5.073 -10.274 -15.691 1.00 90.75 314 LEU A N 1
ATOM 2549 C CA . LEU A 1 314 ? 6.007 -9.160 -15.824 1.00 90.75 314 LEU A CA 1
ATOM 2550 C C . LEU A 1 314 ? 6.625 -8.803 -14.468 1.00 90.75 314 LEU A C 1
ATOM 2552 O O . LEU A 1 314 ? 7.841 -8.740 -14.348 1.00 90.75 314 LEU A O 1
ATOM 2556 N N . THR A 1 315 ? 5.799 -8.622 -13.438 1.00 89.56 315 THR A N 1
ATOM 2557 C CA . THR A 1 315 ? 6.244 -8.247 -12.087 1.00 89.56 315 THR A CA 1
ATOM 2558 C C . THR A 1 315 ? 7.191 -9.287 -11.477 1.00 89.56 315 THR A C 1
ATOM 2560 O O . THR A 1 315 ? 8.220 -8.926 -10.913 1.00 89.56 315 THR A O 1
ATOM 2563 N N . GLU A 1 316 ? 6.885 -10.574 -11.654 1.00 85.19 316 GLU A N 1
ATOM 2564 C CA . GLU A 1 316 ? 7.721 -11.705 -11.243 1.00 85.19 316 GLU A CA 1
ATOM 2565 C C . GLU A 1 316 ? 9.062 -11.736 -11.982 1.00 85.19 316 GLU A C 1
ATOM 2567 O O . GLU A 1 316 ? 10.076 -12.137 -11.418 1.00 85.19 316 GLU A O 1
ATOM 2572 N N . SER A 1 317 ? 9.068 -11.323 -13.250 1.00 86.50 317 SER A N 1
ATOM 2573 C CA . SER A 1 317 ? 10.282 -11.288 -14.067 1.00 86.50 317 SER A CA 1
ATOM 2574 C C . SER A 1 317 ? 11.145 -10.065 -13.746 1.00 86.50 317 SER A C 1
ATOM 2576 O O . SER A 1 317 ? 12.371 -10.164 -13.752 1.00 86.50 317 SER A O 1
ATOM 2578 N N . LEU A 1 318 ? 10.521 -8.918 -13.449 1.00 89.00 318 LEU A N 1
ATOM 2579 C CA . LEU A 1 318 ? 11.196 -7.647 -13.180 1.00 89.00 318 LEU A CA 1
ATOM 2580 C C . LEU A 1 318 ? 11.878 -7.601 -11.819 1.00 89.00 318 LEU A C 1
ATOM 2582 O O . LEU A 1 318 ? 13.004 -7.112 -11.730 1.00 89.00 318 LEU A O 1
ATOM 2586 N N . PHE A 1 319 ? 11.196 -8.037 -10.760 1.00 86.94 319 PHE A N 1
ATOM 2587 C CA . PHE A 1 319 ? 11.729 -7.911 -9.412 1.00 86.94 319 PHE A CA 1
ATOM 2588 C C . PHE A 1 319 ? 12.582 -9.126 -9.053 1.00 86.94 319 PHE A C 1
ATOM 2590 O O . PHE A 1 319 ? 12.117 -10.264 -9.059 1.00 86.94 319 PHE A O 1
ATOM 2597 N N . TYR A 1 320 ? 13.847 -8.874 -8.719 1.00 74.88 320 TYR A N 1
ATOM 2598 C CA . TYR A 1 320 ? 14.790 -9.906 -8.307 1.00 74.88 320 TYR A CA 1
ATOM 2599 C C . TYR A 1 320 ? 15.575 -9.446 -7.085 1.00 74.88 320 TYR A C 1
ATOM 2601 O O . TYR A 1 320 ? 16.271 -8.436 -7.137 1.00 74.88 320 TYR A O 1
ATOM 2609 N N . ASP A 1 321 ? 15.474 -10.195 -5.990 1.00 67.56 321 ASP A N 1
ATOM 2610 C CA . ASP A 1 321 ? 16.210 -9.910 -4.763 1.00 67.56 321 ASP A CA 1
ATOM 2611 C C . ASP A 1 321 ? 17.395 -10.865 -4.607 1.00 67.56 321 ASP A C 1
ATOM 2613 O O . ASP A 1 321 ? 17.228 -12.074 -4.456 1.00 67.56 321 ASP A O 1
ATOM 2617 N N . ASN A 1 322 ? 18.605 -10.311 -4.628 1.00 64.69 322 ASN A N 1
ATOM 2618 C CA . ASN A 1 322 ? 19.838 -11.040 -4.333 1.00 64.69 322 ASN A CA 1
ATOM 2619 C C . ASN A 1 322 ? 20.239 -10.961 -2.842 1.00 64.69 322 ASN A C 1
ATOM 2621 O O . ASN A 1 322 ? 21.313 -11.434 -2.476 1.00 64.69 322 ASN A O 1
ATOM 2625 N N . GLY A 1 323 ? 19.427 -10.321 -1.991 1.00 60.75 323 GLY A N 1
ATOM 2626 C CA . GLY A 1 323 ? 19.652 -10.155 -0.554 1.00 60.75 323 GLY A CA 1
ATOM 2627 C C . GLY A 1 323 ? 20.682 -9.089 -0.160 1.00 60.75 323 GLY A C 1
ATOM 2628 O O . GLY A 1 323 ? 21.006 -8.964 1.019 1.00 60.75 323 GLY A O 1
ATOM 2629 N N . THR A 1 324 ? 21.219 -8.304 -1.101 1.00 61.03 324 THR A N 1
ATOM 2630 C CA . THR A 1 324 ? 22.396 -7.441 -0.849 1.00 61.03 324 THR A CA 1
ATOM 2631 C C . THR A 1 324 ? 22.103 -6.081 -0.209 1.00 61.03 324 THR A C 1
ATOM 2633 O O . THR A 1 324 ? 23.033 -5.356 0.142 1.00 61.03 324 THR A O 1
ATOM 2636 N N . HIS A 1 325 ? 20.836 -5.709 -0.014 1.00 66.00 325 HIS A N 1
ATOM 2637 C CA . HIS A 1 325 ? 20.463 -4.350 0.411 1.00 66.00 325 HIS A CA 1
ATOM 2638 C C . HIS A 1 325 ? 19.904 -4.259 1.836 1.00 66.00 325 HIS A C 1
ATOM 2640 O O . HIS A 1 325 ? 19.267 -3.265 2.183 1.00 66.00 325 HIS A O 1
ATOM 2646 N N . GLY A 1 326 ? 20.108 -5.288 2.667 1.00 70.81 326 GLY A N 1
ATOM 2647 C CA . GLY A 1 326 ? 19.616 -5.308 4.051 1.00 70.81 326 GLY A CA 1
ATOM 2648 C C . GLY A 1 326 ? 18.086 -5.330 4.177 1.00 70.81 326 GLY A C 1
ATOM 2649 O O . GLY A 1 326 ? 17.566 -5.268 5.286 1.00 70.81 326 GLY A O 1
ATOM 2650 N N . LEU A 1 327 ? 17.362 -5.441 3.063 1.00 80.31 327 LEU A N 1
ATOM 2651 C CA . LEU A 1 327 ? 15.930 -5.690 2.992 1.00 80.31 327 LEU A CA 1
ATOM 2652 C C . LEU A 1 327 ? 15.729 -6.878 2.057 1.00 80.31 327 LEU A C 1
ATOM 2654 O O . LEU A 1 327 ? 16.350 -6.920 0.995 1.00 80.31 327 LEU A O 1
ATOM 2658 N N . SER A 1 328 ? 14.896 -7.830 2.472 1.00 82.38 328 SER A N 1
ATOM 2659 C CA . SER A 1 328 ? 14.446 -8.918 1.603 1.00 82.38 328 SER A CA 1
ATOM 2660 C C . SER A 1 328 ? 12.946 -9.134 1.710 1.00 82.38 328 SER A C 1
ATOM 2662 O O . SER A 1 328 ? 12.325 -8.774 2.714 1.00 82.38 328 SER A O 1
ATOM 2664 N N . TYR A 1 329 ? 12.348 -9.702 0.669 1.00 82.81 329 TYR A N 1
ATOM 2665 C CA . TYR A 1 329 ? 10.916 -9.975 0.639 1.00 82.81 329 TYR A CA 1
ATOM 2666 C C . TYR A 1 329 ? 10.609 -11.311 -0.027 1.00 82.81 329 TYR A C 1
ATOM 2668 O O . TYR A 1 329 ? 11.410 -11.886 -0.762 1.00 82.81 329 TYR A O 1
ATOM 2676 N N . ARG A 1 330 ? 9.394 -11.797 0.219 1.00 84.88 330 ARG A N 1
ATOM 2677 C CA . ARG A 1 330 ? 8.841 -12.957 -0.476 1.00 84.88 330 ARG A CA 1
ATOM 2678 C C . ARG A 1 330 ? 7.388 -12.683 -0.823 1.00 84.88 330 ARG A C 1
ATOM 2680 O O . ARG A 1 330 ? 6.497 -13.010 -0.045 1.00 84.88 330 ARG A O 1
ATOM 2687 N N . PHE A 1 331 ? 7.171 -12.056 -1.977 1.00 87.31 331 PHE A N 1
ATOM 2688 C CA . PHE A 1 331 ? 5.833 -11.764 -2.484 1.00 87.31 331 PHE A CA 1
ATOM 2689 C C . PHE A 1 331 ? 5.272 -12.941 -3.286 1.00 87.31 331 PHE A C 1
ATOM 2691 O O . PHE A 1 331 ? 6.008 -13.691 -3.929 1.00 87.31 331 PHE A O 1
ATOM 2698 N N . ARG A 1 332 ? 3.949 -13.084 -3.238 1.00 87.94 332 ARG A N 1
ATOM 2699 C CA . ARG A 1 332 ? 3.140 -13.989 -4.057 1.00 87.94 332 ARG A CA 1
ATOM 2700 C C . ARG A 1 332 ? 1.909 -13.247 -4.574 1.00 87.94 332 ARG A C 1
ATOM 2702 O O . ARG A 1 332 ? 1.525 -12.219 -4.015 1.00 87.94 332 ARG A O 1
ATOM 2709 N N . LYS A 1 333 ? 1.287 -13.775 -5.631 1.00 89.94 333 LYS A N 1
ATOM 2710 C CA . LYS A 1 333 ? 0.008 -13.270 -6.157 1.00 89.94 333 LYS A CA 1
ATOM 2711 C C . LYS A 1 333 ? -1.038 -13.247 -5.040 1.00 89.94 333 LYS A C 1
ATOM 2713 O O . LYS A 1 333 ? -1.272 -14.275 -4.409 1.00 89.94 333 LYS A O 1
ATOM 2718 N N . TYR A 1 334 ? -1.698 -12.108 -4.850 1.00 90.81 334 TYR A N 1
ATOM 2719 C CA . TYR A 1 334 ? -2.876 -12.012 -3.996 1.00 90.81 334 TYR A CA 1
ATOM 2720 C C . TYR A 1 334 ? -4.131 -12.275 -4.839 1.00 90.81 334 TYR A C 1
ATOM 2722 O O . TYR A 1 334 ? -4.723 -11.364 -5.413 1.00 90.81 334 TYR A O 1
ATOM 2730 N N . SER A 1 335 ? -4.461 -13.557 -5.026 1.00 87.19 335 SER A N 1
ATOM 2731 C CA . SER A 1 335 ? -5.634 -13.994 -5.795 1.00 87.19 335 SER A CA 1
ATOM 2732 C C . SER A 1 335 ? -6.919 -13.917 -4.967 1.00 87.19 335 SER A C 1
ATOM 2734 O O . SER A 1 335 ? -6.869 -13.786 -3.747 1.00 87.19 335 SER A O 1
ATOM 2736 N N . THR A 1 336 ? -8.073 -14.066 -5.622 1.00 86.19 336 THR A N 1
ATOM 2737 C CA . THR A 1 336 ? -9.370 -14.196 -4.939 1.00 86.19 336 THR A CA 1
ATOM 2738 C C . THR A 1 336 ? -9.349 -15.338 -3.920 1.00 86.19 336 THR A C 1
ATOM 2740 O O . THR A 1 336 ? -9.635 -15.102 -2.750 1.00 86.19 336 THR A O 1
ATOM 2743 N N . ASP A 1 337 ? -8.877 -16.525 -4.312 1.00 87.56 337 ASP A N 1
ATOM 2744 C CA . ASP A 1 337 ? -8.743 -17.672 -3.403 1.00 87.56 337 ASP A CA 1
ATOM 2745 C C . ASP A 1 337 ? -7.843 -17.371 -2.197 1.00 87.56 337 ASP A C 1
ATOM 2747 O O . ASP A 1 337 ? -8.118 -17.806 -1.081 1.00 87.56 337 ASP A O 1
ATOM 2751 N N . GLU A 1 338 ? -6.743 -16.642 -2.410 1.00 87.31 338 GLU A N 1
ATOM 2752 C CA . GLU A 1 338 ? -5.850 -16.251 -1.320 1.00 87.31 338 GLU A CA 1
ATOM 2753 C C . GLU A 1 338 ? -6.540 -15.246 -0.393 1.00 87.31 338 GLU A C 1
ATOM 2755 O O . GLU A 1 338 ? -6.464 -15.389 0.825 1.00 87.31 338 GLU A O 1
ATOM 2760 N N . SER A 1 339 ? -7.267 -14.278 -0.960 1.00 88.44 339 SER A N 1
ATOM 2761 C CA . SER A 1 339 ? -8.013 -13.271 -0.204 1.00 88.44 339 SER A CA 1
ATOM 2762 C C . SER A 1 339 ? -9.108 -13.874 0.674 1.00 88.44 339 SER A C 1
ATOM 2764 O O . SER A 1 339 ? -9.292 -13.424 1.802 1.00 88.44 339 SER A O 1
ATOM 2766 N N . GLU A 1 340 ? -9.780 -14.934 0.217 1.00 90.06 340 GLU A N 1
ATOM 2767 C CA . GLU A 1 340 ? -10.778 -15.656 1.010 1.00 90.06 340 GLU A CA 1
ATOM 2768 C C . GLU A 1 340 ? -10.129 -16.458 2.145 1.00 90.06 340 GLU A C 1
ATOM 2770 O O . GLU A 1 340 ? -10.608 -16.427 3.281 1.00 90.06 340 GLU A O 1
ATOM 2775 N N . LYS A 1 341 ? -9.002 -17.132 1.875 1.00 90.94 341 LYS A N 1
ATOM 2776 C CA . LYS A 1 341 ? -8.279 -17.935 2.879 1.00 90.94 341 LYS A CA 1
ATOM 2777 C C . LYS A 1 341 ? -7.781 -17.100 4.050 1.00 90.94 341 LYS A C 1
ATOM 2779 O O . LYS A 1 341 ? -7.871 -17.541 5.199 1.00 90.94 341 LYS A O 1
ATOM 2784 N N . ILE A 1 342 ? -7.250 -15.916 3.758 1.00 92.88 342 ILE A N 1
ATOM 2785 C CA . ILE A 1 342 ? -6.682 -15.022 4.772 1.00 92.88 342 ILE A CA 1
ATOM 2786 C C . ILE A 1 342 ? -7.667 -13.942 5.227 1.00 92.88 342 ILE A C 1
ATOM 2788 O O . ILE A 1 342 ? -7.295 -13.059 5.995 1.00 92.88 342 ILE A O 1
ATOM 2792 N N . ALA A 1 343 ? -8.928 -14.000 4.790 1.00 95.12 343 ALA A N 1
ATOM 2793 C CA . ALA A 1 343 ? -9.941 -13.048 5.213 1.00 95.12 343 ALA A CA 1
ATOM 2794 C C . ALA A 1 343 ? -10.051 -13.021 6.745 1.00 95.12 343 ALA A C 1
ATOM 2796 O O . ALA A 1 343 ? -10.029 -14.057 7.417 1.00 95.12 343 ALA A O 1
ATOM 2797 N N . TYR A 1 344 ? -10.164 -11.817 7.300 1.00 96.69 344 TYR A N 1
ATOM 2798 C CA . TYR A 1 344 ? -10.182 -11.595 8.740 1.00 96.69 344 TYR A CA 1
ATOM 2799 C C . TYR A 1 344 ? -11.138 -10.470 9.127 1.00 96.69 344 TYR A C 1
ATOM 2801 O O . TYR A 1 344 ? -11.344 -9.522 8.355 1.00 96.69 344 TYR A O 1
ATOM 2809 N N . GLN A 1 345 ? -11.627 -10.538 10.362 1.00 96.75 345 GLN A N 1
ATOM 2810 C CA . GLN A 1 345 ? -12.337 -9.461 11.041 1.00 96.75 345 GLN A CA 1
ATOM 2811 C C . GLN A 1 345 ? -11.469 -8.818 12.116 1.00 96.75 345 GLN A C 1
ATOM 2813 O O . GLN A 1 345 ? -10.554 -9.444 12.663 1.00 96.75 345 GLN A O 1
ATOM 2818 N N . ILE A 1 346 ? -11.760 -7.549 12.408 1.00 96.75 346 ILE A N 1
ATOM 2819 C CA . ILE A 1 346 ? -11.154 -6.830 13.528 1.00 96.75 346 ILE A CA 1
ATOM 2820 C C . ILE A 1 346 ? -12.217 -6.219 14.430 1.00 96.75 346 ILE A C 1
ATOM 2822 O O . ILE A 1 346 ? -13.268 -5.776 13.970 1.00 96.75 346 ILE A O 1
ATOM 2826 N N . ALA A 1 347 ? -11.897 -6.151 15.716 1.00 96.25 347 ALA A N 1
ATOM 2827 C CA . ALA A 1 347 ? -12.673 -5.450 16.723 1.00 96.25 347 ALA A CA 1
ATOM 2828 C C . ALA A 1 347 ? -11.748 -4.581 17.571 1.00 96.25 347 ALA A C 1
ATOM 2830 O O . ALA A 1 347 ? -10.647 -5.000 17.927 1.00 96.25 347 ALA A O 1
ATOM 2831 N N . PHE A 1 348 ? -12.207 -3.385 17.929 1.00 95.50 348 PHE A N 1
ATOM 2832 C CA . PHE A 1 348 ? -11.517 -2.551 18.904 1.00 95.50 348 PHE A CA 1
ATOM 2833 C C . PHE A 1 348 ? -12.197 -2.660 20.259 1.00 95.50 348 PHE A C 1
ATOM 2835 O O . PHE A 1 348 ? -13.422 -2.583 20.360 1.00 95.50 348 PHE A O 1
ATOM 2842 N N . ILE A 1 349 ? -11.395 -2.809 21.305 1.00 95.00 349 ILE A N 1
ATOM 2843 C CA . ILE A 1 349 ? -11.850 -2.775 22.692 1.00 95.00 349 ILE A CA 1
ATOM 2844 C C . ILE A 1 349 ? -11.085 -1.691 23.439 1.00 95.00 349 ILE A C 1
ATOM 2846 O O . ILE A 1 349 ? -9.920 -1.443 23.141 1.00 95.00 349 ILE A O 1
ATOM 2850 N N . GLY A 1 350 ? -11.723 -1.040 24.403 1.00 92.06 350 GLY A N 1
ATOM 2851 C CA . GLY A 1 350 ? -11.091 -0.027 25.242 1.00 92.06 350 GLY A CA 1
ATOM 2852 C C . GLY A 1 350 ? -11.377 -0.271 26.710 1.00 92.06 350 GLY A C 1
ATOM 2853 O O . GLY A 1 350 ? -12.505 -0.610 27.054 1.00 92.06 350 GLY A O 1
ATOM 2854 N N . GLY A 1 351 ? -10.392 -0.075 27.578 1.00 90.62 351 GLY A N 1
ATOM 2855 C CA . GLY A 1 351 ? -10.585 -0.191 29.022 1.00 90.62 351 GLY A CA 1
ATOM 2856 C C . GLY A 1 351 ? -9.496 0.512 29.818 1.00 90.62 351 GLY A C 1
ATOM 2857 O O . GLY A 1 351 ? -8.410 0.763 29.300 1.00 90.62 351 GLY A O 1
ATOM 2858 N N . GLN A 1 352 ? -9.778 0.820 31.080 1.00 90.00 352 GLN A N 1
ATOM 2859 C CA . GLN A 1 352 ? -8.748 1.275 32.015 1.00 90.00 352 GLN A CA 1
ATOM 2860 C C . GLN A 1 352 ? -7.960 0.074 32.540 1.00 90.00 352 GLN A C 1
ATOM 2862 O O . GLN A 1 352 ? -8.546 -0.977 32.821 1.00 90.00 352 GLN A O 1
ATOM 2867 N N . LEU A 1 353 ? -6.643 0.243 32.667 1.00 91.25 353 LEU A N 1
ATOM 2868 C CA . LEU A 1 353 ? -5.730 -0.759 33.211 1.00 91.25 353 LEU A CA 1
ATOM 2869 C C . LEU A 1 353 ? -5.225 -0.308 34.586 1.00 91.25 353 LEU A C 1
ATOM 2871 O O . LEU A 1 353 ? -4.692 0.794 34.739 1.00 91.25 353 LEU A O 1
ATOM 2875 N N . ILE A 1 354 ? -5.381 -1.171 35.583 1.00 90.19 354 ILE A N 1
ATOM 2876 C CA . ILE A 1 354 ? -4.965 -0.929 36.965 1.00 90.19 354 ILE A CA 1
ATOM 2877 C C . ILE A 1 354 ? -4.067 -2.085 37.404 1.00 90.19 354 ILE A C 1
ATOM 2879 O O . ILE A 1 354 ? -4.384 -3.244 37.164 1.00 90.19 354 ILE A O 1
ATOM 2883 N N . GLU A 1 355 ? -2.950 -1.783 38.057 1.00 87.31 355 GLU A N 1
ATOM 2884 C CA . GLU A 1 355 ? -2.017 -2.762 38.613 1.00 87.31 355 GLU A CA 1
ATOM 2885 C C . GLU A 1 355 ? -1.801 -2.486 40.107 1.00 87.31 355 GLU A C 1
ATOM 2887 O O . GLU A 1 355 ? -1.113 -1.548 40.515 1.00 87.31 355 GLU A O 1
ATOM 2892 N N . GLY A 1 356 ? -2.447 -3.290 40.950 1.00 87.19 356 GLY A N 1
ATOM 2893 C CA . GLY A 1 356 ? -2.513 -3.090 42.391 1.00 87.19 356 GLY A CA 1
ATOM 2894 C C . GLY A 1 356 ? -3.231 -1.783 42.721 1.00 87.19 356 GLY A C 1
ATOM 2895 O O . GLY A 1 356 ? -4.446 -1.684 42.590 1.00 87.19 356 GLY A O 1
ATOM 2896 N N . ILE A 1 357 ? -2.462 -0.782 43.149 1.00 80.94 357 ILE A N 1
ATOM 2897 C CA . ILE A 1 357 ? -2.941 0.585 43.418 1.00 80.94 357 ILE A CA 1
ATOM 2898 C C . ILE A 1 357 ? -2.585 1.574 42.298 1.00 80.94 357 ILE A C 1
ATOM 2900 O O . ILE A 1 357 ? -3.033 2.719 42.319 1.00 80.94 357 ILE A O 1
ATOM 2904 N N . LYS A 1 358 ? -1.758 1.158 41.333 1.00 81.06 358 LYS A N 1
ATOM 2905 C CA . LYS A 1 358 ? -1.263 2.008 40.254 1.00 81.06 358 LYS A CA 1
ATOM 2906 C C . LYS A 1 358 ? -2.262 1.990 39.100 1.00 81.06 358 LYS A C 1
ATOM 2908 O O . LYS A 1 358 ? -2.433 0.971 38.438 1.00 81.06 358 LYS A O 1
ATOM 2913 N N . LYS A 1 359 ? -2.901 3.128 38.836 1.00 82.31 359 LYS A N 1
ATOM 2914 C CA . LYS A 1 359 ? -3.673 3.342 37.605 1.00 82.31 359 LYS A CA 1
ATOM 2915 C C . LYS A 1 359 ? -2.684 3.672 36.481 1.00 82.31 359 LYS A C 1
ATOM 2917 O O . LYS A 1 359 ? -1.836 4.548 36.661 1.00 82.31 359 LYS A O 1
ATOM 2922 N N . TYR A 1 360 ? -2.750 2.962 35.355 1.00 84.94 360 TYR A N 1
ATOM 2923 C CA . TYR A 1 360 ? -1.978 3.354 34.176 1.00 84.94 360 TYR A CA 1
ATOM 2924 C C . TYR A 1 360 ? -2.550 4.672 33.667 1.00 84.94 360 TYR A C 1
ATOM 2926 O O . TYR A 1 360 ? -3.733 4.746 33.350 1.00 84.94 360 TYR A O 1
ATOM 2934 N N . ALA A 1 361 ? -1.711 5.702 33.636 1.00 84.19 361 ALA A N 1
ATOM 2935 C CA . ALA A 1 361 ? -2.051 7.000 33.085 1.00 84.19 361 ALA A CA 1
ATOM 2936 C C . ALA A 1 361 ? -1.421 7.152 31.702 1.00 84.19 361 ALA A C 1
ATOM 2938 O O . ALA A 1 361 ? -0.353 6.590 31.430 1.00 84.19 361 ALA A O 1
ATOM 2939 N N . TYR A 1 362 ? -2.076 7.935 30.852 1.00 83.75 362 TYR A N 1
ATOM 2940 C CA . TYR A 1 362 ? -1.529 8.332 29.564 1.00 83.75 362 TYR A CA 1
ATOM 2941 C C . TYR A 1 362 ? -0.113 8.920 29.700 1.00 83.75 362 TYR A C 1
ATOM 2943 O O . TYR A 1 362 ? 0.184 9.681 30.621 1.00 83.75 362 TYR A O 1
ATOM 2951 N N . GLY A 1 363 ? 0.767 8.565 28.760 1.00 82.44 363 GLY A N 1
ATOM 2952 C CA . GLY A 1 363 ? 2.127 9.084 28.674 1.00 82.44 363 GLY A CA 1
ATOM 2953 C C . GLY A 1 363 ? 2.766 8.795 27.316 1.00 82.44 363 GLY A C 1
ATOM 2954 O O . GLY A 1 363 ? 2.480 7.769 26.694 1.00 82.44 363 GLY A O 1
ATOM 2955 N N . ALA A 1 364 ? 3.649 9.693 26.866 1.00 84.38 364 ALA A N 1
ATOM 2956 C CA . ALA A 1 364 ? 4.298 9.635 25.550 1.00 84.38 364 ALA A CA 1
ATOM 2957 C C . ALA A 1 364 ? 5.064 8.317 25.303 1.00 84.38 364 ALA A C 1
ATOM 2959 O O . ALA A 1 364 ? 5.172 7.851 24.171 1.00 84.38 364 ALA A O 1
ATOM 2960 N N . GLN A 1 365 ? 5.542 7.666 26.368 1.00 85.62 365 GLN A N 1
ATOM 2961 C CA . GLN A 1 365 ? 6.218 6.368 26.307 1.00 85.62 365 GLN A CA 1
ATOM 2962 C C . GLN A 1 365 ? 5.336 5.221 25.779 1.00 85.62 365 GLN A C 1
ATOM 2964 O O . GLN A 1 365 ? 5.862 4.184 25.381 1.00 85.62 365 GLN A O 1
ATOM 2969 N N . PHE A 1 366 ? 4.009 5.392 25.780 1.00 88.31 366 PHE A N 1
ATOM 2970 C CA . PHE A 1 366 ? 3.051 4.417 25.255 1.00 88.31 366 PHE A CA 1
ATOM 2971 C C . PHE A 1 366 ? 2.621 4.713 23.810 1.00 88.31 366 PHE A C 1
ATOM 2973 O O . PHE A 1 366 ? 1.757 4.018 23.281 1.00 88.31 366 PHE A O 1
ATOM 2980 N N . GLU A 1 367 ? 3.188 5.734 23.159 1.00 83.88 367 GLU A N 1
ATOM 2981 C CA . GLU A 1 367 ? 2.809 6.105 21.789 1.00 83.88 367 GLU A CA 1
ATOM 2982 C C . GLU A 1 367 ? 3.681 5.467 20.707 1.00 83.88 367 GLU A C 1
ATOM 2984 O O . GLU A 1 367 ? 3.225 5.318 19.570 1.00 83.88 367 GLU A O 1
ATOM 2989 N N . ASP A 1 368 ? 4.919 5.098 21.046 1.00 86.88 368 ASP A N 1
ATOM 2990 C CA . ASP A 1 368 ? 5.879 4.504 20.120 1.00 86.88 368 ASP A CA 1
ATOM 2991 C C . ASP A 1 368 ? 6.015 2.989 20.369 1.00 86.88 368 ASP A C 1
ATOM 2993 O O . ASP A 1 368 ? 6.554 2.582 21.404 1.00 86.88 368 ASP A O 1
ATOM 2997 N N . PRO A 1 369 ? 5.605 2.137 19.407 1.00 87.06 369 PRO A N 1
ATOM 2998 C CA . PRO A 1 369 ? 5.671 0.681 19.538 1.00 87.06 369 PRO A CA 1
ATOM 2999 C C . PRO A 1 369 ? 7.082 0.106 19.723 1.00 87.06 369 PRO A C 1
ATOM 3001 O O . PRO A 1 369 ? 7.263 -1.066 20.075 1.00 87.06 369 PRO A O 1
ATOM 3004 N N . ARG A 1 370 ? 8.111 0.912 19.449 1.00 85.75 370 ARG A N 1
ATOM 3005 C CA . ARG A 1 370 ? 9.518 0.526 19.578 1.00 85.75 370 ARG A CA 1
ATOM 3006 C C . ARG A 1 370 ? 10.018 0.637 21.017 1.00 85.75 370 ARG A C 1
ATOM 3008 O O . ARG A 1 370 ? 11.014 -0.010 21.335 1.00 85.75 370 ARG A O 1
ATOM 3015 N N . LEU A 1 371 ? 9.342 1.410 21.867 1.00 91.69 371 LEU A N 1
ATOM 3016 C CA . LEU A 1 371 ? 9.729 1.617 23.259 1.00 91.69 371 LEU A CA 1
ATOM 3017 C C . LEU A 1 371 ? 9.337 0.427 24.141 1.00 91.69 371 LEU A C 1
ATOM 3019 O O . LEU A 1 371 ? 8.300 -0.209 23.947 1.00 91.69 371 LEU A O 1
ATOM 3023 N N . GLU A 1 372 ? 10.163 0.154 25.149 1.00 93.69 372 GLU A N 1
ATOM 3024 C CA . GLU A 1 372 ? 9.952 -0.938 26.107 1.00 93.69 372 GLU A CA 1
ATOM 3025 C C . GLU A 1 372 ? 8.633 -0.783 26.874 1.00 93.69 372 GLU A C 1
ATOM 3027 O O . GLU A 1 372 ? 7.860 -1.732 26.951 1.00 93.69 372 GLU A O 1
ATOM 3032 N N . ALA A 1 373 ? 8.297 0.437 27.307 1.00 92.44 373 ALA A N 1
ATOM 3033 C CA . ALA A 1 373 ? 7.053 0.719 28.023 1.00 92.44 373 ALA A CA 1
ATOM 3034 C C . ALA A 1 373 ? 5.791 0.329 27.229 1.00 92.44 373 ALA A C 1
ATOM 3036 O O . ALA A 1 373 ? 4.858 -0.244 27.792 1.00 92.44 373 ALA A O 1
ATOM 3037 N N . TYR A 1 374 ? 5.756 0.600 25.918 1.00 93.44 374 TYR A N 1
ATOM 3038 C CA . TYR A 1 374 ? 4.664 0.136 25.061 1.00 93.44 374 TYR A CA 1
ATOM 3039 C C . TYR A 1 374 ? 4.661 -1.394 24.946 1.00 93.44 374 TYR A C 1
ATOM 3041 O O . TYR A 1 374 ? 3.601 -2.012 25.037 1.00 93.44 374 TYR A O 1
ATOM 3049 N N . ARG A 1 375 ? 5.826 -2.026 24.748 1.00 94.31 375 ARG A N 1
ATOM 3050 C CA . ARG A 1 375 ? 5.920 -3.489 24.603 1.00 94.31 375 ARG A CA 1
ATOM 3051 C C . ARG A 1 375 ? 5.449 -4.210 25.862 1.00 94.31 375 ARG A C 1
ATOM 3053 O O . ARG A 1 375 ? 4.733 -5.203 25.744 1.00 94.31 375 ARG A O 1
ATOM 3060 N N . ASP A 1 376 ? 5.784 -3.684 27.034 1.00 93.31 376 ASP A N 1
ATOM 3061 C CA . ASP A 1 376 ? 5.324 -4.193 28.324 1.00 93.31 376 ASP A CA 1
ATOM 3062 C C . ASP A 1 376 ? 3.818 -4.013 28.500 1.00 93.31 376 ASP A C 1
ATOM 3064 O O . ASP A 1 376 ? 3.132 -4.963 28.886 1.00 93.31 376 ASP A O 1
ATOM 3068 N N . LEU A 1 377 ? 3.275 -2.842 28.146 1.00 94.12 377 LEU A N 1
ATOM 3069 C CA . LEU A 1 377 ? 1.830 -2.602 28.141 1.00 94.12 377 LEU A CA 1
ATOM 3070 C C . LEU A 1 377 ? 1.111 -3.593 27.212 1.00 94.12 377 LEU A C 1
ATOM 3072 O O . LEU A 1 377 ? 0.159 -4.257 27.624 1.00 94.12 377 LEU A O 1
ATOM 3076 N N . ASN A 1 378 ? 1.602 -3.741 25.980 1.00 95.75 378 ASN A N 1
ATOM 3077 C CA . ASN A 1 378 ? 1.056 -4.656 24.984 1.00 95.75 378 ASN A CA 1
ATOM 3078 C C . ASN A 1 378 ? 1.102 -6.110 25.466 1.00 95.75 378 ASN A C 1
ATOM 3080 O O . ASN A 1 378 ? 0.093 -6.812 25.413 1.00 95.75 378 ASN A O 1
ATOM 3084 N N . ARG A 1 379 ? 2.244 -6.556 26.008 1.00 95.62 379 ARG A N 1
ATOM 3085 C CA . ARG A 1 379 ? 2.388 -7.904 26.569 1.00 95.62 379 ARG A CA 1
ATOM 3086 C C . ARG A 1 379 ? 1.415 -8.126 27.719 1.00 95.62 379 ARG A C 1
ATOM 3088 O O . ARG A 1 379 ? 0.778 -9.175 27.770 1.00 95.62 379 ARG A O 1
ATOM 3095 N N . THR A 1 380 ? 1.287 -7.156 28.619 1.00 93.75 380 THR A N 1
ATOM 3096 C CA . THR A 1 380 ? 0.421 -7.238 29.801 1.00 93.75 380 THR A CA 1
ATOM 3097 C C . THR A 1 380 ? -1.043 -7.382 29.399 1.00 93.75 380 THR A C 1
ATOM 3099 O O . THR A 1 380 ? -1.693 -8.354 29.784 1.00 93.75 380 THR A O 1
ATOM 3102 N N . VAL A 1 381 ? -1.541 -6.477 28.554 1.00 95.31 381 VAL A N 1
ATOM 3103 C CA . VAL A 1 381 ? -2.936 -6.477 28.095 1.00 95.31 381 VAL A CA 1
ATOM 3104 C C . VAL A 1 381 ? -3.251 -7.727 27.274 1.00 95.31 381 VAL A C 1
ATOM 3106 O O . VAL A 1 381 ? -4.239 -8.407 27.549 1.00 95.31 381 VAL A O 1
ATOM 3109 N N . CYS A 1 382 ? -2.392 -8.096 26.321 1.00 96.88 382 CYS A N 1
ATOM 3110 C CA . CYS A 1 382 ? -2.648 -9.258 25.472 1.00 96.88 382 CYS A CA 1
ATOM 3111 C C . CYS A 1 382 ? -2.522 -10.593 26.215 1.00 96.88 382 CYS A C 1
ATOM 3113 O O . CYS A 1 382 ? -3.285 -11.513 25.930 1.00 96.88 382 CYS A O 1
ATOM 3115 N N . THR A 1 383 ? -1.643 -10.701 27.218 1.00 95.62 383 THR A N 1
ATOM 3116 C CA . THR A 1 383 ? -1.593 -11.889 28.092 1.00 95.62 383 THR A CA 1
ATOM 3117 C C . THR A 1 383 ? -2.879 -12.027 28.906 1.00 95.62 383 THR A C 1
ATOM 3119 O O . THR A 1 383 ? -3.360 -13.137 29.128 1.00 95.62 383 THR A O 1
ATOM 3122 N N . HIS A 1 384 ? -3.450 -10.908 29.354 1.00 94.12 384 HIS A N 1
ATOM 3123 C CA . HIS A 1 384 ? -4.703 -10.894 30.104 1.00 94.12 384 HIS A CA 1
ATOM 3124 C C . HIS A 1 384 ? -5.890 -11.329 29.235 1.00 94.12 384 HIS A C 1
ATOM 3126 O O . HIS A 1 384 ? -6.658 -12.204 29.631 1.00 94.12 384 HIS A O 1
ATOM 3132 N N . ILE A 1 385 ? -5.974 -10.806 28.008 1.00 96.44 385 ILE A N 1
ATOM 3133 C CA . ILE A 1 385 ? -6.998 -11.191 27.025 1.00 96.44 385 ILE A CA 1
ATOM 3134 C C . ILE A 1 385 ? -6.874 -12.668 26.633 1.00 96.44 385 ILE A C 1
ATOM 3136 O O . ILE A 1 385 ? -7.881 -13.366 26.550 1.00 96.44 385 ILE A O 1
ATOM 3140 N N . GLU A 1 386 ? -5.655 -13.178 26.448 1.00 96.56 386 GLU A N 1
ATOM 3141 C CA . GLU A 1 386 ? -5.438 -14.593 26.129 1.00 96.56 386 GLU A CA 1
ATOM 3142 C C . GLU A 1 386 ? -5.928 -15.520 27.253 1.00 96.56 386 GLU A C 1
ATOM 3144 O O . GLU A 1 386 ? -6.545 -16.548 26.979 1.00 96.56 386 GLU A O 1
ATOM 3149 N N . LYS A 1 387 ? -5.748 -15.140 28.527 1.00 95.50 387 LYS A N 1
ATOM 3150 C CA . LYS A 1 387 ? -6.310 -15.899 29.660 1.00 95.50 387 LYS A CA 1
ATOM 3151 C C . LYS A 1 387 ? -7.836 -15.931 29.627 1.00 95.50 387 LYS A C 1
ATOM 3153 O O . LYS A 1 387 ? -8.429 -16.985 29.844 1.00 95.50 387 LYS A O 1
ATOM 3158 N N . TRP A 1 388 ? -8.482 -14.804 29.327 1.00 95.81 388 TRP A N 1
ATOM 3159 C CA . TRP A 1 388 ? -9.935 -14.770 29.145 1.00 95.81 388 TRP A CA 1
ATOM 3160 C C . TRP A 1 388 ? -10.395 -15.654 27.992 1.00 95.81 388 TRP A C 1
ATOM 3162 O O . TRP A 1 388 ? -11.430 -16.309 28.093 1.00 95.81 388 TRP A O 1
ATOM 3172 N N . ARG A 1 389 ? -9.617 -15.685 26.906 1.00 96.56 389 ARG A N 1
ATOM 3173 C CA . ARG A 1 389 ? -9.940 -16.440 25.695 1.00 96.56 389 ARG A CA 1
ATOM 3174 C C . ARG A 1 389 ? -9.909 -17.935 25.981 1.00 96.56 389 ARG A C 1
ATOM 3176 O O . ARG A 1 389 ? -10.824 -18.654 25.600 1.00 96.56 389 ARG A O 1
ATOM 3183 N N . GLN A 1 390 ? -8.886 -18.393 26.701 1.00 95.62 390 GLN A N 1
ATOM 3184 C CA . GLN A 1 390 ? -8.720 -19.798 27.085 1.00 95.62 390 GLN A CA 1
ATOM 3185 C C . GLN A 1 390 ? -9.850 -20.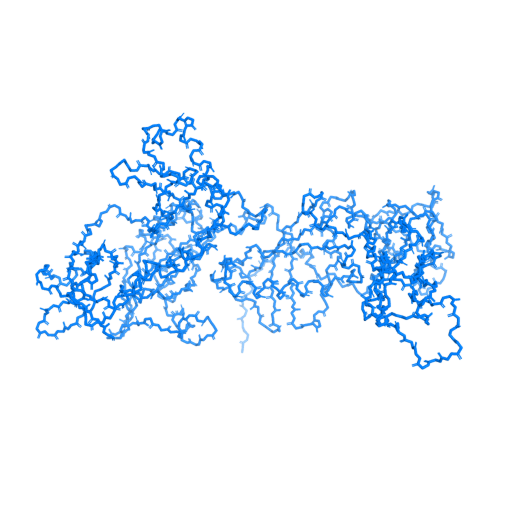328 27.980 1.00 95.62 390 GLN A C 1
ATOM 3187 O O . GLN A 1 390 ? -10.107 -21.532 27.969 1.00 95.62 390 GLN A O 1
ATOM 3192 N N . ASN A 1 391 ? -10.530 -19.444 28.715 1.00 94.12 391 ASN A N 1
ATOM 3193 C CA . ASN A 1 391 ? -11.620 -19.794 29.625 1.00 94.12 391 ASN A CA 1
ATOM 3194 C C . ASN A 1 391 ? -13.021 -19.678 28.998 1.00 94.12 391 ASN A C 1
ATOM 3196 O O . ASN A 1 391 ? -13.992 -20.100 29.624 1.00 94.12 391 ASN A O 1
ATOM 3200 N N . ASP A 1 392 ? -13.155 -19.120 27.792 1.00 95.00 392 ASP A N 1
ATOM 3201 C CA . ASP A 1 392 ? -14.450 -18.991 27.117 1.00 95.00 392 ASP A CA 1
ATOM 3202 C C . ASP A 1 392 ? -14.789 -20.228 26.277 1.00 95.00 392 ASP A C 1
ATOM 3204 O O . ASP A 1 392 ? -13.921 -20.861 25.682 1.00 95.00 392 ASP A O 1
ATOM 3208 N N . VAL A 1 393 ? -16.074 -20.572 26.206 1.00 91.38 393 VAL A N 1
ATOM 3209 C CA . VAL A 1 393 ? -16.541 -21.784 25.519 1.00 91.38 393 VAL A CA 1
ATOM 3210 C C . VAL A 1 393 ? -16.309 -21.712 24.007 1.00 91.38 393 VAL A C 1
ATOM 3212 O O . VAL A 1 393 ? -15.845 -22.690 23.424 1.00 91.38 393 VAL A O 1
ATOM 3215 N N . LYS A 1 394 ? -16.594 -20.567 23.374 1.00 92.06 394 LYS A N 1
ATOM 3216 C CA . LYS A 1 394 ? -16.433 -20.386 21.924 1.00 92.06 394 LYS A CA 1
ATOM 3217 C C . LYS A 1 394 ? -14.997 -19.988 21.599 1.00 92.06 394 LYS A C 1
ATOM 3219 O O . LYS A 1 394 ? -14.299 -20.661 20.834 1.00 92.06 394 LYS A O 1
ATOM 3224 N N . PHE A 1 395 ? -14.512 -18.926 22.243 1.00 94.94 395 PHE A N 1
ATOM 3225 C CA . PHE A 1 395 ? -13.230 -18.320 21.900 1.00 94.94 395 PHE A CA 1
ATOM 3226 C C . PHE A 1 395 ? -12.018 -19.173 22.287 1.00 94.94 395 PHE A C 1
ATOM 3228 O O . PHE A 1 395 ? -10.954 -19.001 21.692 1.00 94.94 395 PHE A O 1
ATOM 3235 N N . ARG A 1 396 ? -12.144 -20.173 23.173 1.00 94.06 396 ARG A N 1
ATOM 3236 C CA . ARG A 1 396 ? -11.047 -21.122 23.445 1.00 94.06 396 ARG A CA 1
ATOM 3237 C C . ARG A 1 396 ? -10.578 -21.861 22.190 1.00 94.06 396 ARG A C 1
ATOM 3239 O O . ARG A 1 396 ? -9.384 -22.148 22.081 1.00 94.06 396 ARG A O 1
ATOM 3246 N N . THR A 1 397 ? -11.481 -22.130 21.249 1.00 90.31 397 THR A N 1
ATOM 3247 C CA . THR A 1 397 ? -11.173 -22.801 19.971 1.00 90.31 397 THR A CA 1
ATOM 3248 C C . THR A 1 397 ? -10.987 -21.839 18.797 1.00 90.31 397 THR A C 1
ATOM 3250 O O . THR A 1 397 ? -10.540 -22.263 17.739 1.00 90.31 397 THR A O 1
ATOM 3253 N N . CYS A 1 398 ? -11.253 -20.546 19.000 1.00 95.56 398 CYS A N 1
ATOM 3254 C CA . CYS A 1 398 ? -11.114 -19.492 17.999 1.00 95.56 398 CYS A CA 1
ATOM 3255 C C . CYS A 1 398 ? -9.907 -18.598 18.341 1.00 95.56 398 CYS A C 1
ATOM 3257 O O . CYS A 1 398 ? -9.995 -17.790 19.269 1.00 95.56 398 CYS A O 1
ATOM 3259 N N . PRO A 1 399 ? -8.753 -18.738 17.662 1.00 95.69 399 PRO A N 1
ATOM 3260 C CA . PRO A 1 399 ? -7.582 -17.904 17.923 1.00 95.69 399 PRO A CA 1
ATOM 3261 C C . PRO A 1 399 ? -7.877 -16.409 17.740 1.00 95.69 399 PRO A C 1
ATOM 3263 O O . PRO A 1 399 ? -8.313 -15.984 16.671 1.00 95.69 399 PRO A O 1
ATOM 3266 N N . VAL A 1 400 ? -7.582 -15.609 18.770 1.00 97.50 400 VAL A N 1
ATOM 3267 C CA . VAL A 1 400 ? -7.747 -14.147 18.759 1.00 97.50 400 VAL A CA 1
ATOM 3268 C C . VAL A 1 400 ? -6.379 -13.488 18.875 1.00 97.50 400 VAL A C 1
ATOM 3270 O O . VAL A 1 400 ? -5.693 -13.634 19.884 1.00 97.50 400 VAL A O 1
ATOM 3273 N N . TYR A 1 401 ? -5.988 -12.735 17.852 1.00 98.00 401 TYR A N 1
ATOM 3274 C CA . TYR A 1 401 ? -4.714 -12.024 17.820 1.00 98.00 401 TYR A CA 1
ATOM 3275 C C . TYR A 1 401 ? -4.889 -10.626 18.402 1.00 98.00 401 TYR A C 1
ATOM 3277 O O . TYR A 1 401 ? -5.712 -9.845 17.925 1.00 98.00 401 TYR A O 1
ATOM 3285 N N . CYS A 1 402 ? -4.116 -10.319 19.439 1.00 98.00 402 CYS A N 1
ATOM 3286 C CA . CYS A 1 402 ? -4.212 -9.073 20.187 1.00 98.00 402 CYS A CA 1
ATOM 3287 C C . CYS A 1 402 ? -3.037 -8.140 19.879 1.00 98.00 402 CYS A C 1
ATOM 3289 O O . CYS A 1 402 ? -1.880 -8.564 19.847 1.00 98.00 402 CYS A O 1
ATOM 3291 N N . THR A 1 403 ? -3.324 -6.853 19.684 1.00 97.56 403 THR A N 1
ATOM 3292 C CA . THR A 1 403 ? -2.305 -5.798 19.617 1.00 97.56 403 THR A CA 1
ATOM 3293 C C . THR A 1 403 ? -2.867 -4.490 20.159 1.00 97.56 403 THR A C 1
ATOM 3295 O O . THR A 1 403 ? -3.928 -4.041 19.728 1.00 97.56 403 THR A O 1
ATOM 3298 N N . VAL A 1 404 ? -2.168 -3.850 21.092 1.00 96.50 404 VAL A N 1
ATOM 3299 C CA . VAL A 1 404 ? -2.541 -2.528 21.609 1.00 96.50 404 VAL A CA 1
ATOM 3300 C C . VAL A 1 404 ? -2.445 -1.500 20.479 1.00 96.50 404 VAL A C 1
ATOM 3302 O O . VAL A 1 404 ? -1.430 -1.384 19.805 1.00 96.50 404 VAL A O 1
ATOM 3305 N N . TYR A 1 405 ? -3.512 -0.748 20.242 1.00 93.94 405 TYR A N 1
ATOM 3306 C CA . TYR A 1 405 ? -3.539 0.317 19.242 1.00 93.94 405 TYR A CA 1
ATOM 3307 C C . TYR A 1 405 ? -2.842 1.576 19.770 1.00 93.94 405 TYR A C 1
ATOM 3309 O O . TYR A 1 405 ? -1.926 2.098 19.136 1.00 93.94 405 TYR A O 1
ATOM 3317 N N . ALA A 1 406 ? -3.308 2.067 20.921 1.00 91.69 406 ALA A N 1
ATOM 3318 C CA . ALA A 1 406 ? -2.809 3.250 21.619 1.00 91.69 406 ALA A CA 1
ATOM 3319 C C . ALA A 1 406 ? -3.481 3.364 23.000 1.00 91.69 406 ALA A C 1
ATOM 3321 O O . ALA A 1 406 ? -4.434 2.642 23.300 1.00 91.69 406 ALA A O 1
ATOM 3322 N N . MET A 1 407 ? -3.032 4.323 23.808 1.00 89.50 407 MET A N 1
ATOM 3323 C CA . MET A 1 407 ? -3.762 4.801 24.982 1.00 89.50 407 MET A CA 1
ATOM 3324 C C . MET A 1 407 ? -4.376 6.172 24.668 1.00 89.50 407 MET A C 1
ATOM 3326 O O . MET A 1 407 ? -3.684 7.049 24.152 1.00 89.50 407 MET A O 1
ATOM 3330 N N . ASP A 1 408 ? -5.673 6.340 24.929 1.00 82.69 408 ASP A N 1
ATOM 3331 C CA . ASP A 1 408 ? -6.370 7.619 24.741 1.00 82.69 408 ASP A CA 1
ATOM 3332 C C . ASP A 1 408 ? -6.032 8.615 25.872 1.00 82.69 408 ASP A C 1
ATOM 3334 O O . ASP A 1 408 ? -5.432 8.230 26.879 1.00 82.69 408 ASP A O 1
ATOM 3338 N N . LEU A 1 409 ? -6.420 9.889 25.731 1.00 74.81 409 LEU A N 1
ATOM 3339 C CA . LEU A 1 409 ? -6.169 10.935 26.740 1.00 74.81 409 LEU A CA 1
ATOM 3340 C C . LEU A 1 409 ? -6.827 10.620 28.092 1.00 74.81 409 LEU A C 1
ATOM 3342 O O . LEU A 1 409 ? -6.248 10.907 29.135 1.00 74.81 409 LEU A O 1
ATOM 3346 N N . ASP A 1 410 ? -7.957 9.912 28.079 1.00 78.56 410 ASP A N 1
ATOM 3347 C CA . ASP A 1 410 ? -8.645 9.426 29.285 1.00 78.56 410 ASP A CA 1
ATOM 3348 C C . ASP A 1 410 ? -7.984 8.180 29.903 1.00 78.56 410 ASP A C 1
ATOM 3350 O O . ASP A 1 410 ? -8.593 7.450 30.689 1.00 78.56 410 ASP A O 1
ATOM 3354 N N . SER A 1 411 ? -6.740 7.880 29.514 1.00 87.38 411 SER A N 1
ATOM 3355 C CA . SER A 1 411 ? -5.987 6.695 29.947 1.00 87.38 411 SER A CA 1
ATOM 3356 C C . SER A 1 411 ? -6.695 5.367 29.630 1.00 87.38 411 SER A C 1
ATOM 3358 O O . SER A 1 411 ? -6.479 4.338 30.273 1.00 87.38 411 SER A O 1
ATOM 3360 N N . VAL A 1 412 ? -7.549 5.379 28.604 1.00 89.31 412 VAL A N 1
ATOM 3361 C CA . VAL A 1 412 ? -8.215 4.187 28.078 1.00 89.31 412 VAL A CA 1
ATOM 3362 C C . VAL A 1 412 ? -7.246 3.475 27.143 1.00 89.31 412 VAL A C 1
ATOM 3364 O O . VAL A 1 412 ? -6.879 4.006 26.096 1.00 89.31 412 VAL A O 1
ATOM 3367 N N . VAL A 1 413 ? -6.846 2.256 27.498 1.00 93.38 413 VAL A N 1
ATOM 3368 C CA . VAL A 1 413 ? -6.029 1.403 26.634 1.00 93.38 413 VAL A CA 1
ATOM 3369 C C . VAL A 1 413 ? -6.919 0.789 25.572 1.00 93.38 413 VAL A C 1
ATOM 3371 O O . VAL A 1 413 ? -7.816 -0.002 25.887 1.00 93.38 413 VAL A O 1
ATOM 3374 N N . VAL A 1 414 ? -6.656 1.155 24.322 1.00 94.31 414 VAL A N 1
ATOM 3375 C CA . VAL A 1 414 ? -7.383 0.672 23.156 1.00 94.31 414 VAL A CA 1
ATOM 3376 C C . VAL A 1 414 ? -6.594 -0.435 22.486 1.00 94.31 414 VAL A C 1
ATOM 3378 O O . VAL A 1 414 ? -5.416 -0.274 22.177 1.00 94.31 414 VAL A O 1
ATOM 3381 N N . THR A 1 415 ? -7.261 -1.552 22.235 1.00 96.75 415 THR A N 1
ATOM 3382 C CA . THR A 1 415 ? -6.659 -2.794 21.757 1.00 96.75 415 THR A CA 1
ATOM 3383 C C . THR A 1 415 ? -7.417 -3.297 20.539 1.00 96.75 415 THR A C 1
ATOM 3385 O O . THR A 1 415 ? -8.646 -3.336 20.541 1.00 96.75 415 THR A O 1
ATOM 3388 N N . GLN A 1 416 ? -6.681 -3.686 19.502 1.00 98.00 416 GLN A N 1
ATOM 3389 C CA . GLN A 1 416 ? -7.206 -4.389 18.341 1.00 98.00 416 GLN A CA 1
ATOM 3390 C C . GLN A 1 416 ? -7.198 -5.894 18.603 1.00 98.00 416 GLN A C 1
ATOM 3392 O O . GLN A 1 416 ? -6.165 -6.470 18.950 1.00 98.00 416 GLN A O 1
ATOM 3397 N N . LEU A 1 417 ? -8.341 -6.528 18.376 1.00 98.38 417 LEU A N 1
ATOM 3398 C CA . LEU A 1 417 ? -8.495 -7.971 18.269 1.00 98.38 417 LEU A CA 1
ATOM 3399 C C . LEU A 1 417 ? -8.665 -8.320 16.793 1.00 98.38 417 LEU A C 1
ATOM 3401 O O . LEU A 1 417 ? -9.457 -7.677 16.109 1.00 98.38 417 LEU A O 1
ATOM 3405 N N . SER A 1 418 ? -7.926 -9.308 16.299 1.00 98.25 418 SER A N 1
ATOM 3406 C CA . SER A 1 418 ? -7.974 -9.754 14.902 1.00 98.25 418 SER A CA 1
ATOM 3407 C C . SER A 1 418 ? -8.216 -11.257 14.849 1.00 98.25 418 SER A C 1
ATOM 3409 O O . SER A 1 418 ? -7.569 -12.007 15.579 1.00 98.25 418 SER A O 1
ATOM 3411 N N . ILE A 1 419 ? -9.150 -11.699 14.010 1.00 98.12 419 ILE A N 1
ATOM 3412 C CA . ILE A 1 419 ? -9.589 -13.098 13.944 1.00 98.12 419 ILE A CA 1
ATOM 3413 C C . ILE A 1 419 ? -9.785 -13.482 12.479 1.00 98.12 419 ILE A C 1
ATOM 3415 O O . ILE A 1 419 ? -10.408 -12.733 11.730 1.00 98.12 419 ILE A O 1
ATOM 3419 N N . PHE A 1 420 ? -9.268 -14.638 12.062 1.00 97.81 420 PHE A N 1
ATOM 3420 C CA . PHE A 1 420 ? -9.549 -15.161 10.725 1.00 97.81 420 PHE A CA 1
ATOM 3421 C C . PHE A 1 420 ? -11.013 -15.578 10.580 1.00 97.81 420 PHE A C 1
ATOM 3423 O O . PHE A 1 420 ? -11.583 -16.198 11.477 1.00 97.81 420 PHE A O 1
ATOM 3430 N N . ASN A 1 421 ? -11.591 -15.334 9.405 1.00 97.00 421 ASN A N 1
ATOM 3431 C CA . ASN A 1 421 ? -12.977 -15.686 9.103 1.00 97.00 421 ASN A CA 1
ATOM 3432 C C . ASN A 1 421 ? -13.221 -17.192 9.227 1.00 97.00 421 ASN A C 1
ATOM 3434 O O . ASN A 1 421 ? -14.228 -17.607 9.791 1.00 97.00 421 ASN A O 1
ATOM 3438 N N . HIS A 1 422 ? -12.280 -18.024 8.777 1.00 95.44 422 HIS A N 1
ATOM 3439 C CA . HIS A 1 422 ? -12.426 -19.475 8.890 1.00 95.44 422 HIS A CA 1
ATOM 3440 C C . HIS A 1 422 ? -12.423 -19.962 10.352 1.00 95.44 422 HIS A C 1
ATOM 3442 O O . HIS A 1 422 ? -13.103 -20.936 10.656 1.00 95.44 422 HIS A O 1
ATOM 3448 N N . HIS A 1 423 ? -11.728 -19.277 11.270 1.00 96.44 423 HIS A N 1
ATOM 3449 C CA . HIS A 1 423 ? -11.789 -19.593 12.703 1.00 96.44 423 HIS A CA 1
ATOM 3450 C C . HIS A 1 423 ? -13.116 -19.162 13.339 1.00 96.44 423 HIS A C 1
ATOM 3452 O O . HIS A 1 423 ? -13.624 -19.865 14.208 1.00 96.44 423 HIS A O 1
ATOM 3458 N N . LEU A 1 424 ? -13.697 -18.040 12.897 1.00 96.75 424 LEU A N 1
ATOM 3459 C CA . LEU A 1 424 ? -15.029 -17.608 13.335 1.00 96.75 424 LEU A CA 1
ATOM 3460 C C . LEU A 1 424 ? -16.087 -18.642 12.947 1.00 96.75 424 LEU A C 1
ATOM 3462 O O . LEU A 1 424 ? -16.810 -19.130 13.811 1.00 96.75 424 LEU A O 1
ATOM 3466 N N . VAL A 1 425 ? -16.093 -19.056 11.678 1.00 95.31 425 VAL A N 1
ATOM 3467 C CA . VAL A 1 425 ? -17.035 -20.060 11.166 1.00 95.31 425 VAL A CA 1
ATOM 3468 C C . VAL A 1 425 ? -16.875 -21.399 11.894 1.00 95.31 425 VAL A C 1
ATOM 3470 O O . VAL A 1 425 ? -17.868 -22.014 12.272 1.00 95.31 425 VAL A O 1
ATOM 3473 N N . GLN A 1 426 ? -15.640 -21.842 12.159 1.00 95.12 426 GLN A N 1
ATOM 3474 C CA . GLN A 1 426 ? -15.379 -23.060 12.943 1.00 95.12 426 GLN A CA 1
ATOM 3475 C C . GLN A 1 426 ? -15.892 -22.977 14.388 1.00 95.12 426 GLN A C 1
ATOM 3477 O O . GLN A 1 426 ? -16.215 -24.006 14.978 1.00 95.12 426 GLN A O 1
ATOM 3482 N N . ALA A 1 427 ? -15.967 -21.770 14.950 1.00 94.81 427 ALA A N 1
ATOM 3483 C CA . ALA A 1 427 ? -16.470 -21.508 16.293 1.00 94.81 427 ALA A CA 1
ATOM 3484 C C . ALA A 1 427 ? -17.974 -21.174 16.331 1.00 94.81 427 ALA A C 1
ATOM 3486 O O . ALA A 1 427 ? -18.456 -20.723 17.371 1.00 94.81 427 ALA A O 1
ATOM 3487 N N . ASP A 1 428 ? -18.698 -21.390 15.225 1.00 95.31 428 ASP A N 1
ATOM 3488 C CA . ASP A 1 428 ? -20.122 -21.060 15.074 1.00 95.31 428 ASP A CA 1
ATOM 3489 C C . ASP A 1 428 ? -20.409 -19.564 15.317 1.00 95.31 428 ASP A C 1
ATOM 3491 O O . ASP A 1 428 ? -21.318 -19.163 16.049 1.00 95.31 428 ASP A O 1
ATOM 3495 N N . ILE A 1 429 ? -19.553 -18.716 14.741 1.00 95.12 429 ILE A N 1
ATOM 3496 C CA . ILE A 1 429 ? -19.688 -17.260 14.731 1.00 95.12 429 ILE A CA 1
ATOM 3497 C C . ILE A 1 429 ? -19.723 -16.802 13.273 1.00 95.12 429 ILE A C 1
ATOM 3499 O O . ILE A 1 429 ? -18.806 -17.090 12.501 1.00 95.12 429 ILE A O 1
ATOM 3503 N N . ASP A 1 430 ? -20.773 -16.070 12.901 1.00 94.75 430 ASP A N 1
ATOM 3504 C CA . ASP A 1 430 ? -20.864 -15.444 11.582 1.00 94.75 430 ASP A CA 1
ATOM 3505 C C . ASP A 1 430 ? -19.693 -14.463 11.389 1.00 94.75 430 ASP A C 1
ATOM 3507 O O . ASP A 1 430 ? -19.353 -13.686 12.283 1.00 94.75 430 ASP A O 1
ATOM 3511 N N . ALA A 1 431 ? -19.055 -14.530 10.221 1.00 93.31 431 ALA A N 1
ATOM 3512 C CA . ALA A 1 431 ? -17.942 -13.669 9.852 1.00 93.31 431 ALA A CA 1
ATOM 3513 C C . ALA A 1 431 ? -18.372 -12.235 9.482 1.00 93.31 431 ALA A C 1
ATOM 3515 O O . ALA A 1 431 ? -17.506 -11.434 9.126 1.00 93.31 431 ALA A O 1
ATOM 3516 N N . ASP A 1 432 ? -19.659 -11.884 9.569 1.00 92.62 432 ASP A N 1
ATOM 3517 C CA . ASP A 1 432 ? -20.134 -10.497 9.574 1.00 92.62 432 ASP A CA 1
ATOM 3518 C C . ASP A 1 432 ? -19.571 -9.699 10.763 1.00 92.62 432 ASP A C 1
ATOM 3520 O O . ASP A 1 432 ? -19.525 -10.168 11.902 1.00 92.62 432 ASP A O 1
ATOM 3524 N N . GLU A 1 433 ? -19.181 -8.446 10.525 1.00 89.75 433 GLU A N 1
ATOM 3525 C CA . GLU A 1 433 ? -18.563 -7.621 11.565 1.00 89.75 433 GLU A CA 1
ATOM 3526 C C . GLU A 1 433 ? -19.483 -7.415 12.779 1.00 89.75 433 GLU A C 1
ATOM 3528 O O . GLU A 1 433 ? -19.013 -7.483 13.917 1.00 89.75 433 GLU A O 1
ATOM 3533 N N . ASN A 1 434 ? -20.785 -7.183 12.580 1.00 89.44 434 ASN A N 1
ATOM 3534 C CA . ASN A 1 434 ? -21.690 -6.931 13.703 1.00 89.44 434 ASN A CA 1
ATOM 3535 C C . ASN A 1 434 ? -21.886 -8.192 14.543 1.00 89.44 434 ASN A C 1
ATOM 3537 O O . ASN A 1 434 ? -21.921 -8.104 15.772 1.00 89.44 434 ASN A O 1
ATOM 3541 N N . ALA A 1 435 ? -21.985 -9.358 13.899 1.00 92.19 435 ALA A N 1
ATOM 3542 C CA . ALA A 1 435 ? -22.053 -10.638 14.594 1.00 92.19 435 ALA A CA 1
ATOM 3543 C C . ALA A 1 435 ? -20.802 -10.869 15.456 1.00 92.19 435 ALA A C 1
ATOM 3545 O O . ALA A 1 435 ? -20.923 -11.148 16.652 1.00 92.19 435 ALA A O 1
ATOM 3546 N N . VAL A 1 436 ? -19.611 -10.635 14.895 1.00 94.56 436 VAL A N 1
ATOM 3547 C CA . VAL A 1 436 ? -18.339 -10.733 15.628 1.00 94.56 436 VAL A CA 1
ATOM 3548 C C . VAL A 1 436 ? -18.291 -9.761 16.806 1.00 94.56 436 VAL A C 1
ATOM 3550 O O . VAL A 1 436 ? -17.930 -10.156 17.914 1.00 94.56 436 VAL A O 1
ATOM 3553 N N . LEU A 1 437 ? -18.671 -8.496 16.609 1.00 93.19 437 LEU A N 1
ATOM 3554 C CA . LEU A 1 437 ? -18.664 -7.496 17.680 1.00 93.19 437 LEU A CA 1
ATOM 3555 C C . LEU A 1 437 ? -19.631 -7.852 18.813 1.00 93.19 437 LEU A C 1
ATOM 3557 O O . LEU A 1 437 ? -19.285 -7.673 19.982 1.00 93.19 437 LEU A O 1
ATOM 3561 N N . ASN A 1 438 ? -20.812 -8.379 18.484 1.00 92.56 438 ASN A N 1
ATOM 3562 C CA . ASN A 1 438 ? -21.793 -8.827 19.469 1.00 92.56 438 ASN A CA 1
ATOM 3563 C C . ASN A 1 438 ? -21.284 -10.036 20.265 1.00 92.56 438 ASN A C 1
ATOM 3565 O O . ASN A 1 438 ? -21.417 -10.060 21.489 1.00 92.56 438 ASN A O 1
ATOM 3569 N N . GLU A 1 439 ? -20.657 -11.008 19.601 1.00 95.44 439 GLU A N 1
ATOM 3570 C CA . GLU A 1 439 ? -20.061 -12.175 20.261 1.00 95.44 439 GLU A CA 1
ATOM 3571 C C . GLU A 1 439 ? -18.880 -11.786 21.158 1.00 95.44 439 GLU A C 1
ATOM 3573 O O . GLU A 1 439 ? -18.805 -12.237 22.300 1.00 95.44 439 GLU A O 1
ATOM 3578 N N . ILE A 1 440 ? -18.002 -10.878 20.713 1.00 96.38 440 ILE A N 1
ATOM 3579 C CA . ILE A 1 440 ? -16.916 -10.351 21.554 1.00 96.38 440 ILE A CA 1
ATOM 3580 C C . ILE A 1 440 ? -17.489 -9.575 22.747 1.00 96.38 440 ILE A C 1
ATOM 3582 O O . ILE A 1 440 ? -17.012 -9.747 23.866 1.00 96.38 440 ILE A O 1
ATOM 3586 N N . ALA A 1 441 ? -18.520 -8.748 22.556 1.00 93.75 441 ALA A N 1
ATOM 3587 C CA . ALA A 1 441 ? -19.145 -8.008 23.655 1.00 93.75 441 ALA A CA 1
ATOM 3588 C C . ALA A 1 441 ? -19.772 -8.952 24.692 1.00 93.75 441 ALA A C 1
ATOM 3590 O O . ALA A 1 441 ? -19.589 -8.760 25.894 1.00 93.75 441 ALA A O 1
ATOM 3591 N N . SER A 1 442 ? -20.456 -9.994 24.218 1.00 92.94 442 SER A N 1
ATOM 3592 C CA . SER A 1 442 ? -21.020 -11.073 25.031 1.00 92.94 442 SER A CA 1
ATOM 3593 C C . SER A 1 442 ? -19.931 -11.829 25.798 1.00 92.94 442 SER A C 1
ATOM 3595 O O . SER A 1 442 ? -20.070 -12.082 26.994 1.00 92.94 442 SER A O 1
ATOM 3597 N N . TRP A 1 443 ? -18.815 -12.159 25.146 1.00 94.69 443 TRP A N 1
ATOM 3598 C CA . TRP A 1 443 ? -17.660 -12.777 25.796 1.00 94.69 443 TRP A CA 1
ATOM 3599 C C . TRP A 1 443 ? -17.091 -11.886 26.900 1.00 94.69 443 TRP A C 1
ATOM 3601 O O . TRP A 1 443 ? -17.008 -12.320 28.049 1.00 94.69 443 TRP A O 1
ATOM 3611 N N . LEU A 1 444 ? -16.791 -10.622 26.595 1.00 94.12 444 LEU A N 1
ATOM 3612 C CA . LEU A 1 444 ? -16.213 -9.680 27.553 1.00 94.12 444 LEU A CA 1
ATOM 3613 C C . LEU A 1 444 ? -17.145 -9.333 28.721 1.00 94.12 444 LEU A C 1
ATOM 3615 O O . LEU A 1 444 ? -16.655 -8.957 29.780 1.00 94.12 444 LEU A O 1
ATOM 3619 N N . SER A 1 445 ? -18.465 -9.494 28.596 1.00 91.69 445 SER A N 1
ATOM 3620 C CA . SER A 1 445 ? -19.372 -9.286 29.733 1.00 91.69 445 SER A CA 1
ATOM 3621 C C . SER A 1 445 ? -19.309 -10.404 30.782 1.00 91.69 445 SER A C 1
ATOM 3623 O O . SER A 1 445 ? -19.881 -10.251 31.858 1.00 91.69 445 SER A O 1
ATOM 3625 N N . ARG A 1 446 ? -18.663 -11.539 30.476 1.00 91.56 446 ARG A N 1
ATOM 3626 C CA . ARG A 1 446 ? -18.560 -12.711 31.366 1.00 91.56 446 ARG A CA 1
ATOM 3627 C C . ARG A 1 446 ? -17.176 -12.903 31.987 1.00 91.56 446 ARG A C 1
ATOM 3629 O O . ARG A 1 446 ? -17.018 -13.787 32.826 1.00 91.56 446 ARG A O 1
ATOM 3636 N N . VAL A 1 447 ? -16.168 -12.144 31.556 1.00 92.38 447 VAL A N 1
ATOM 3637 C CA . VAL A 1 447 ? -14.783 -12.362 31.999 1.00 92.38 447 VAL A CA 1
ATOM 3638 C C . VAL A 1 447 ? -14.542 -11.801 33.398 1.00 92.38 447 VAL A C 1
ATOM 3640 O O . VAL A 1 447 ? -15.068 -10.753 33.769 1.00 92.38 447 VAL A O 1
ATOM 3643 N N . GLU A 1 448 ? -13.680 -12.466 34.168 1.00 92.25 448 GLU A N 1
ATOM 3644 C CA . GLU A 1 448 ? -13.163 -11.907 35.415 1.00 92.25 448 GLU A CA 1
ATOM 3645 C C . GLU A 1 448 ? -12.164 -10.790 35.089 1.00 92.25 448 GLU A C 1
ATOM 3647 O O . GLU A 1 448 ? -11.063 -11.032 34.585 1.00 92.25 448 GLU A O 1
ATOM 3652 N N . THR A 1 449 ? -12.548 -9.538 35.350 1.00 90.38 449 THR A N 1
ATOM 3653 C CA . THR A 1 449 ? -11.758 -8.367 34.937 1.00 90.38 449 THR A CA 1
ATOM 3654 C C . THR A 1 449 ? -10.430 -8.247 35.684 1.00 90.38 449 THR A C 1
ATOM 3656 O O . THR A 1 449 ? -9.505 -7.602 35.186 1.00 90.38 449 THR A O 1
ATOM 3659 N N . LYS A 1 450 ? -10.310 -8.881 36.856 1.00 91.94 450 LYS A N 1
ATOM 3660 C CA . LYS A 1 450 ? -9.125 -8.861 37.715 1.00 91.94 450 LYS A CA 1
ATOM 3661 C C . LYS A 1 450 ? -8.434 -10.224 37.730 1.00 91.94 450 LYS A C 1
ATOM 3663 O O . LYS A 1 450 ? -9.039 -11.217 38.100 1.00 91.94 450 LYS A O 1
ATOM 3668 N N . ILE A 1 451 ? -7.149 -10.265 37.382 1.00 88.75 451 ILE A N 1
ATOM 3669 C CA . ILE A 1 451 ? -6.309 -11.467 37.456 1.00 88.75 451 ILE A CA 1
ATOM 3670 C C . ILE A 1 451 ? -5.044 -11.112 38.237 1.00 88.75 451 ILE A C 1
ATOM 3672 O O . ILE A 1 451 ? -4.170 -10.381 37.765 1.00 88.75 451 ILE A O 1
ATOM 3676 N N . GLY A 1 452 ? -4.937 -11.641 39.456 1.00 89.81 452 GLY A N 1
ATOM 3677 C CA . GLY A 1 452 ? -3.867 -11.275 40.381 1.00 89.81 452 GLY A CA 1
ATOM 3678 C C . GLY A 1 452 ? -3.958 -9.799 40.779 1.00 89.81 452 GLY A C 1
ATOM 3679 O O . GLY A 1 452 ? -4.980 -9.352 41.300 1.00 89.81 452 GLY A O 1
ATOM 3680 N N . ILE A 1 453 ? -2.885 -9.042 40.540 1.00 90.25 453 ILE A N 1
ATOM 3681 C CA . ILE A 1 453 ? -2.843 -7.600 40.824 1.00 90.25 453 ILE A CA 1
ATOM 3682 C C . ILE A 1 453 ? -3.355 -6.743 39.662 1.00 90.25 453 ILE A C 1
ATOM 3684 O O . ILE A 1 453 ? -3.561 -5.553 39.860 1.00 90.25 453 ILE A O 1
ATOM 3688 N N . ILE A 1 454 ? -3.563 -7.313 38.473 1.00 91.06 454 ILE A N 1
ATOM 3689 C CA . ILE A 1 454 ? -3.954 -6.556 37.280 1.00 91.06 454 ILE A CA 1
ATOM 3690 C C . ILE A 1 454 ? -5.473 -6.596 37.121 1.00 91.06 454 ILE A C 1
ATOM 3692 O O . ILE A 1 454 ? -6.075 -7.668 37.127 1.00 91.06 454 ILE A O 1
ATOM 3696 N N . GLU A 1 455 ? -6.087 -5.436 36.932 1.00 92.62 455 GLU A N 1
ATOM 3697 C CA . GLU A 1 455 ? -7.496 -5.261 36.598 1.00 92.62 455 GLU A CA 1
ATOM 3698 C C . GLU A 1 455 ? -7.612 -4.512 35.266 1.00 92.62 455 GLU A C 1
ATOM 3700 O O . GLU A 1 455 ? -7.074 -3.417 35.102 1.00 92.62 455 GLU A O 1
ATOM 3705 N N . TYR A 1 456 ? -8.314 -5.112 34.305 1.00 92.69 456 TYR A N 1
ATOM 3706 C CA . TYR A 1 456 ? -8.610 -4.522 33.002 1.00 92.69 456 TYR A CA 1
ATOM 3707 C C . TYR A 1 456 ? -10.105 -4.675 32.727 1.00 92.69 456 TYR A C 1
ATOM 3709 O O . TYR A 1 456 ? -10.615 -5.795 32.687 1.00 92.69 456 TYR A O 1
ATOM 3717 N N . LYS A 1 457 ? -10.811 -3.550 32.559 1.00 88.25 457 LYS A N 1
ATOM 3718 C CA . LYS A 1 457 ? -12.260 -3.509 32.288 1.00 88.25 457 LYS A CA 1
ATOM 3719 C C . LYS A 1 457 ? -12.521 -3.077 30.845 1.00 88.25 457 LYS A C 1
ATOM 3721 O O . LYS A 1 457 ? -12.637 -1.875 30.596 1.00 88.25 457 LYS A O 1
ATOM 3726 N N . PRO A 1 458 ? -12.567 -4.013 29.885 1.00 91.75 458 PRO A N 1
ATOM 3727 C CA . PRO A 1 458 ? -12.716 -3.681 28.482 1.00 91.75 458 PRO A CA 1
ATOM 3728 C C . PRO A 1 458 ? -14.187 -3.512 28.101 1.00 91.75 458 PRO A C 1
ATOM 3730 O O . PRO A 1 458 ? -15.077 -4.190 28.611 1.00 91.75 458 PRO A O 1
ATOM 3733 N N . ARG A 1 459 ? -14.426 -2.657 27.113 1.00 90.12 459 ARG A N 1
ATOM 3734 C CA . ARG A 1 459 ? -15.684 -2.560 26.374 1.00 90.12 459 ARG A CA 1
ATOM 3735 C C . ARG A 1 459 ? -15.406 -2.582 24.881 1.00 90.12 459 ARG A C 1
ATOM 3737 O O . ARG A 1 459 ? -14.427 -1.987 24.432 1.00 90.12 459 ARG A O 1
ATOM 3744 N N . VAL A 1 460 ? -16.282 -3.224 24.116 1.00 91.25 460 VAL A N 1
ATOM 3745 C CA . VAL A 1 460 ? -16.216 -3.201 22.651 1.00 91.25 460 VAL A CA 1
ATOM 3746 C C . VAL A 1 460 ? -16.574 -1.811 22.141 1.00 91.25 460 VAL A C 1
ATOM 3748 O O . VAL A 1 460 ? -17.527 -1.179 22.602 1.00 91.25 460 VAL A O 1
ATOM 3751 N N . PHE A 1 461 ? -15.797 -1.327 21.184 1.00 87.81 461 PHE A N 1
ATOM 3752 C CA . PHE A 1 461 ? -16.095 -0.117 20.444 1.00 87.81 461 PHE A CA 1
ATOM 3753 C C . PHE A 1 461 ? -16.966 -0.448 19.244 1.00 87.81 461 PHE A C 1
ATOM 3755 O O . PHE A 1 461 ? -16.658 -1.344 18.463 1.00 87.81 461 PHE A O 1
ATOM 3762 N N . LYS A 1 462 ? -18.044 0.317 19.075 1.00 82.62 462 LYS A N 1
ATOM 3763 C CA . LYS A 1 462 ? -18.784 0.302 17.820 1.00 82.62 462 LYS A CA 1
ATOM 3764 C C . LYS A 1 462 ? -17.926 0.898 16.707 1.00 82.62 462 LYS A C 1
ATOM 3766 O O . LYS A 1 462 ? -17.293 1.936 16.909 1.00 82.62 462 LYS A O 1
ATOM 3771 N N . SER A 1 463 ? -17.977 0.276 15.536 1.00 80.69 463 SER A N 1
ATOM 3772 C CA . SER A 1 463 ? -17.315 0.749 14.319 1.00 80.69 463 SER A CA 1
ATOM 3773 C C . SER A 1 463 ? -17.962 2.003 13.729 1.00 80.69 463 SER A C 1
ATOM 3775 O O . SER A 1 463 ? -17.292 2.795 13.071 1.00 80.69 463 SER A O 1
ATOM 3777 N N . SER A 1 464 ? -19.253 2.229 14.003 1.00 82.38 464 SER A N 1
ATOM 3778 C CA . SER A 1 464 ? -19.988 3.383 13.485 1.00 82.38 464 SER A CA 1
ATOM 3779 C C . SER A 1 464 ? -19.544 4.693 14.140 1.00 82.38 464 SER A C 1
ATOM 3781 O O . SER A 1 464 ? -19.794 4.941 15.324 1.00 82.38 464 SER A O 1
ATOM 3783 N N . VAL A 1 465 ? -19.005 5.593 13.322 1.00 83.69 465 VAL A N 1
ATOM 3784 C CA . VAL A 1 465 ? -18.728 6.992 13.677 1.00 83.69 465 VAL A CA 1
ATOM 3785 C C . VAL A 1 465 ? -19.649 7.907 12.884 1.00 83.69 465 VAL A C 1
ATOM 3787 O O . VAL A 1 465 ? -19.896 7.685 11.697 1.00 83.69 465 VAL A O 1
ATOM 3790 N N . LYS A 1 466 ? -20.187 8.920 13.559 1.00 86.81 466 LYS A N 1
ATOM 3791 C CA . LYS A 1 466 ? -21.137 9.882 13.010 1.00 86.81 466 LYS A CA 1
ATOM 3792 C C . LYS A 1 466 ? -20.519 11.273 13.020 1.00 86.81 466 LYS A C 1
ATOM 3794 O O . LYS A 1 466 ? -19.845 11.643 13.977 1.00 86.81 466 LYS A O 1
ATOM 3799 N N . ALA A 1 467 ? -20.777 12.034 11.970 1.00 87.44 467 ALA A N 1
ATOM 3800 C CA . ALA A 1 467 ? -20.483 13.453 11.899 1.00 87.44 467 ALA A CA 1
ATOM 3801 C C . ALA A 1 467 ? -21.772 14.260 12.014 1.00 87.44 467 ALA A C 1
ATOM 3803 O O . ALA A 1 467 ? -22.828 13.841 11.536 1.00 87.44 467 ALA A O 1
ATOM 3804 N N . LEU A 1 468 ? -21.659 15.414 12.661 1.00 89.38 468 LEU A N 1
ATOM 3805 C CA . LEU A 1 468 ? -22.679 16.444 12.694 1.00 89.38 468 LEU A CA 1
ATOM 3806 C C . LEU A 1 468 ? -22.087 17.697 12.064 1.00 89.38 468 LEU A C 1
ATOM 3808 O O . LEU A 1 468 ? -20.988 18.135 12.423 1.00 89.38 468 LEU A O 1
ATOM 3812 N N . GLY A 1 469 ? -22.824 18.260 11.117 1.00 89.75 469 GLY A N 1
ATOM 3813 C CA . GLY A 1 469 ? -22.375 19.434 10.395 1.00 89.75 469 GLY A CA 1
ATOM 3814 C C . GLY A 1 469 ? -23.516 20.242 9.806 1.00 89.75 469 GLY A C 1
ATOM 3815 O O . GLY A 1 469 ? -24.651 19.772 9.728 1.00 89.75 469 GLY A O 1
ATOM 3816 N N . LYS A 1 470 ? -23.194 21.461 9.380 1.00 90.50 470 LYS A N 1
ATOM 3817 C CA . LYS A 1 470 ? -24.103 22.339 8.639 1.00 90.50 470 LYS A CA 1
ATOM 3818 C C . LYS A 1 470 ? -23.795 22.251 7.154 1.00 90.50 470 LYS A C 1
ATOM 3820 O O . LYS A 1 470 ? -22.630 22.182 6.760 1.00 90.50 470 LYS A O 1
ATOM 3825 N N . VAL A 1 471 ? -24.836 22.244 6.334 1.00 90.06 471 VAL A N 1
ATOM 3826 C CA . VAL A 1 471 ? -24.697 22.188 4.879 1.00 90.06 471 VAL A CA 1
ATOM 3827 C C . VAL A 1 471 ? -25.004 23.559 4.299 1.00 90.06 471 VAL A C 1
ATOM 3829 O O . VAL A 1 471 ? -25.960 24.210 4.712 1.00 90.06 471 VAL A O 1
ATOM 3832 N N . TYR A 1 472 ? -24.201 23.988 3.334 1.00 88.88 472 TYR A N 1
ATOM 3833 C CA . TYR A 1 472 ? -24.374 25.241 2.619 1.00 88.88 472 TYR A CA 1
ATOM 3834 C C . TYR A 1 472 ? -24.377 24.989 1.117 1.00 88.88 472 TYR A C 1
ATOM 3836 O O . TYR A 1 472 ? -23.616 24.162 0.608 1.00 88.88 472 TYR A O 1
ATOM 3844 N N . LYS A 1 473 ? -25.200 25.756 0.406 1.00 88.31 473 LYS A N 1
ATOM 3845 C CA . LYS A 1 473 ? -25.251 25.803 -1.050 1.00 88.31 473 LYS A CA 1
ATOM 3846 C C . LYS A 1 473 ? -25.049 27.244 -1.507 1.00 88.31 473 LYS A C 1
ATOM 3848 O O . LYS A 1 473 ? -25.790 28.134 -1.098 1.00 88.31 473 LYS A O 1
ATOM 3853 N N . ASN A 1 474 ? -24.043 27.485 -2.342 1.00 87.25 474 ASN A N 1
ATOM 3854 C CA . ASN A 1 474 ? -23.602 28.817 -2.766 1.00 87.25 474 ASN A CA 1
ATOM 3855 C C . ASN A 1 474 ? -23.356 29.754 -1.568 1.00 87.25 474 ASN A C 1
ATOM 3857 O O . ASN A 1 474 ? -23.837 30.883 -1.554 1.00 87.25 474 ASN A O 1
ATOM 3861 N N . ASN A 1 475 ? -22.668 29.252 -0.535 1.00 84.69 475 ASN A N 1
ATOM 3862 C CA . ASN A 1 475 ? -22.416 29.931 0.746 1.00 84.69 475 ASN A CA 1
ATOM 3863 C C . ASN A 1 475 ? -23.654 30.305 1.582 1.00 84.69 475 ASN A C 1
ATOM 3865 O O . ASN A 1 475 ? -23.498 30.898 2.646 1.00 84.69 475 ASN A O 1
ATOM 3869 N N . ASN A 1 476 ? -24.862 29.911 1.175 1.00 87.94 476 ASN A N 1
ATOM 3870 C CA . ASN A 1 476 ? -26.065 30.067 1.991 1.00 87.94 476 ASN A CA 1
ATOM 3871 C C . ASN A 1 476 ? -26.362 28.767 2.744 1.00 87.94 476 ASN A C 1
ATOM 3873 O O . ASN A 1 476 ? -26.256 27.698 2.134 1.00 87.94 476 ASN A O 1
ATOM 3877 N N . PRO A 1 477 ? -26.726 28.817 4.038 1.00 87.31 477 PRO A N 1
ATOM 3878 C CA . PRO A 1 477 ? -27.110 27.620 4.774 1.00 87.31 477 PRO A CA 1
ATOM 3879 C C . PRO A 1 477 ? -28.313 26.973 4.086 1.00 87.31 477 PRO A C 1
ATOM 3881 O O . PRO A 1 477 ? -29.277 27.650 3.737 1.00 87.31 477 PRO A O 1
ATOM 3884 N N . MET A 1 478 ? -28.239 25.666 3.852 1.00 89.00 478 MET A N 1
ATOM 3885 C CA . MET A 1 478 ? -29.388 24.915 3.364 1.00 89.00 478 MET A CA 1
ATOM 3886 C C . MET A 1 478 ? -30.417 24.826 4.484 1.00 89.00 478 MET A C 1
ATOM 3888 O O . MET A 1 478 ? -30.067 24.457 5.602 1.00 89.00 478 MET A O 1
ATOM 3892 N N . GLU A 1 479 ? -31.664 25.171 4.185 1.00 87.50 479 GLU A N 1
ATOM 3893 C CA . GLU A 1 479 ? -32.783 24.974 5.102 1.00 87.50 479 GLU A CA 1
ATOM 3894 C C . GLU A 1 479 ? -33.277 23.532 5.033 1.00 87.50 479 GLU A C 1
ATOM 3896 O O . GLU A 1 479 ? -33.151 22.861 4.006 1.00 87.50 479 GLU A O 1
ATOM 3901 N N . TYR A 1 480 ? -33.844 23.060 6.138 1.00 85.38 480 TYR A N 1
ATOM 3902 C CA . TYR A 1 480 ? -34.488 21.760 6.198 1.00 85.38 480 TYR A CA 1
ATOM 3903 C C . TYR A 1 480 ? -35.624 21.630 5.171 1.00 85.38 480 TYR A C 1
ATOM 3905 O O . TYR A 1 480 ? -36.452 22.526 5.016 1.00 85.38 480 TYR A O 1
ATOM 3913 N N . ALA A 1 481 ? -35.709 20.456 4.548 1.00 86.06 481 ALA A N 1
ATOM 3914 C CA . ALA A 1 481 ? -36.835 20.014 3.737 1.00 86.06 481 ALA A CA 1
ATOM 3915 C C . ALA A 1 481 ? -37.194 18.579 4.153 1.00 86.06 481 ALA A C 1
ATOM 3917 O O . ALA A 1 481 ? -36.298 17.769 4.412 1.00 86.06 481 ALA A O 1
ATOM 3918 N N . ALA A 1 482 ? -38.486 18.250 4.245 1.00 85.88 482 ALA A N 1
ATOM 3919 C CA . ALA A 1 482 ? -38.933 16.931 4.710 1.00 85.88 482 ALA A CA 1
ATOM 3920 C C . ALA A 1 482 ? -38.423 15.794 3.808 1.00 85.88 482 ALA A C 1
ATOM 3922 O O . ALA A 1 482 ? -38.114 14.696 4.271 1.00 85.88 482 ALA A O 1
ATOM 3923 N N . GLU A 1 483 ? -38.254 16.104 2.529 1.00 88.62 483 GLU A N 1
ATOM 3924 C CA . GLU A 1 483 ? -37.720 15.252 1.481 1.00 88.62 483 GLU A CA 1
ATOM 3925 C C . GLU A 1 483 ? -36.269 14.825 1.757 1.00 88.62 483 GLU A C 1
ATOM 3927 O O . GLU A 1 483 ? -35.856 13.772 1.277 1.00 88.62 483 GLU A O 1
ATOM 3932 N N . PHE A 1 484 ? -35.500 15.569 2.567 1.00 85.56 484 PHE A N 1
ATOM 3933 C CA . PHE A 1 484 ? -34.141 15.184 2.983 1.00 85.56 484 PHE A CA 1
ATOM 3934 C C . PHE A 1 484 ? -34.100 14.060 4.021 1.00 85.56 484 PHE A C 1
ATOM 3936 O O . PHE A 1 484 ? -33.017 13.557 4.312 1.00 85.56 484 PHE A O 1
ATOM 3943 N N . ASN A 1 485 ? -35.246 13.661 4.575 1.00 86.00 485 ASN A N 1
ATOM 3944 C CA . ASN A 1 485 ? -35.368 12.532 5.498 1.00 86.00 485 ASN A CA 1
ATOM 3945 C C . ASN A 1 485 ? -36.141 11.348 4.902 1.00 86.00 485 ASN A C 1
ATOM 3947 O O . ASN A 1 485 ? -36.312 10.342 5.589 1.00 86.00 485 ASN A O 1
ATOM 3951 N N . ASP A 1 486 ? -36.594 11.437 3.648 1.00 87.31 486 ASP A N 1
ATOM 3952 C CA . ASP A 1 486 ? -37.230 10.326 2.938 1.00 87.31 486 ASP A CA 1
ATOM 3953 C C . ASP A 1 486 ? -36.213 9.641 2.006 1.00 87.31 486 ASP A C 1
ATOM 3955 O O . ASP A 1 486 ? -35.887 10.196 0.956 1.00 87.31 486 ASP A O 1
ATOM 3959 N N . PRO A 1 487 ? -35.742 8.415 2.322 1.00 86.00 487 PRO A N 1
ATOM 3960 C CA . PRO A 1 487 ? -34.782 7.688 1.491 1.00 86.00 487 PRO A CA 1
ATOM 3961 C C . PRO A 1 487 ? -35.247 7.420 0.053 1.00 86.00 487 PRO A C 1
ATOM 3963 O O . PRO A 1 487 ? -34.430 7.040 -0.785 1.00 86.00 487 PRO A O 1
ATOM 3966 N N . LYS A 1 488 ? -36.549 7.558 -0.235 1.00 89.62 488 LYS A N 1
ATOM 3967 C CA . LYS A 1 488 ? -37.119 7.384 -1.578 1.00 89.62 488 LYS A CA 1
ATOM 3968 C C . LYS A 1 488 ? -37.140 8.676 -2.397 1.00 89.62 488 LYS A C 1
ATOM 3970 O O . LYS A 1 488 ? -37.426 8.608 -3.592 1.00 89.62 488 LYS A O 1
ATOM 3975 N N . SER A 1 489 ? -36.870 9.825 -1.783 1.00 92.69 489 SER A N 1
ATOM 3976 C CA . SER A 1 489 ? -36.914 11.120 -2.458 1.00 92.69 489 SER A CA 1
ATOM 3977 C C . SER A 1 489 ? -35.653 11.361 -3.299 1.00 92.69 489 SER A C 1
ATOM 3979 O O . SER A 1 489 ? -34.542 10.935 -2.959 1.00 92.69 489 SER A O 1
ATOM 3981 N N . SER A 1 490 ? -35.819 12.069 -4.417 1.00 90.00 490 SER A N 1
ATOM 3982 C CA . SER A 1 490 ? -34.703 12.506 -5.263 1.00 90.00 490 SER A CA 1
ATOM 3983 C C . SER A 1 490 ? -33.756 13.449 -4.523 1.00 90.00 490 SER A C 1
ATOM 3985 O O . SER A 1 490 ? -32.543 13.406 -4.716 1.00 90.00 490 SER A O 1
ATOM 3987 N N . GLU A 1 491 ? -34.303 14.282 -3.649 1.00 87.56 491 GLU A N 1
ATOM 3988 C CA . GLU A 1 491 ? -33.618 15.292 -2.863 1.00 87.56 491 GLU A CA 1
ATOM 3989 C C . GLU A 1 491 ? -32.713 14.636 -1.818 1.00 87.56 491 GLU A C 1
ATOM 3991 O O . GLU A 1 491 ? -31.563 15.051 -1.660 1.00 87.56 491 GLU A O 1
ATOM 3996 N N . PHE A 1 492 ? -33.183 13.561 -1.174 1.00 88.56 492 PHE A N 1
ATOM 3997 C CA . PHE A 1 492 ? -32.366 12.720 -0.299 1.00 88.56 492 PHE A CA 1
ATOM 3998 C C . PHE A 1 492 ? -31.189 12.118 -1.066 1.00 88.56 492 PHE A C 1
ATOM 4000 O O . PHE A 1 492 ? -30.047 12.197 -0.611 1.00 88.56 492 PHE A O 1
ATOM 4007 N N . ALA A 1 493 ? -31.444 11.544 -2.247 1.00 86.88 493 ALA A N 1
ATOM 4008 C CA . ALA A 1 493 ? -30.404 10.916 -3.058 1.00 86.88 493 ALA A CA 1
ATOM 4009 C C . ALA A 1 493 ? -29.335 11.928 -3.508 1.00 86.88 493 ALA A C 1
ATOM 4011 O O . ALA A 1 493 ? -28.138 11.652 -3.390 1.00 86.88 493 ALA A O 1
ATOM 4012 N N . ILE A 1 494 ? -29.752 13.118 -3.956 1.00 88.62 494 ILE A N 1
ATOM 4013 C CA . ILE A 1 494 ? -28.850 14.212 -4.343 1.00 88.62 494 ILE A CA 1
ATOM 4014 C C . ILE A 1 494 ? -28.025 14.675 -3.139 1.00 88.62 494 ILE A C 1
ATOM 4016 O O . ILE A 1 494 ? -26.801 14.770 -3.242 1.00 88.62 494 ILE A O 1
ATOM 4020 N N . LEU A 1 495 ? -28.661 14.922 -1.990 1.00 88.31 495 LEU A N 1
ATOM 4021 C CA . LEU A 1 495 ? -27.962 15.367 -0.786 1.00 88.31 495 LEU A CA 1
ATOM 4022 C C . LEU A 1 495 ? -26.977 14.300 -0.285 1.00 88.31 495 LEU A C 1
ATOM 4024 O O . LEU A 1 495 ? -25.820 14.626 -0.020 1.00 88.31 495 LEU A O 1
ATOM 4028 N N . LYS A 1 496 ? -27.379 13.020 -0.227 1.00 87.56 496 LYS A N 1
ATOM 4029 C CA . LYS A 1 496 ? -26.485 11.897 0.112 1.00 87.56 496 LYS A CA 1
ATOM 4030 C C . LYS A 1 496 ? -25.291 11.849 -0.843 1.00 87.56 496 LYS A C 1
ATOM 4032 O O . LYS A 1 496 ? -24.155 11.711 -0.389 1.00 87.56 496 LYS A O 1
ATOM 4037 N N . GLN A 1 497 ? -25.513 12.002 -2.149 1.00 86.56 497 GLN A N 1
ATOM 4038 C CA . GLN A 1 497 ? -24.441 12.001 -3.144 1.00 86.56 497 GLN A CA 1
ATOM 4039 C C . GLN A 1 497 ? -23.476 13.180 -2.954 1.00 86.56 497 GLN A C 1
ATOM 4041 O O . GLN A 1 497 ? -22.262 12.981 -2.996 1.00 86.56 497 GLN A O 1
ATOM 4046 N N . GLN A 1 498 ? -23.988 14.390 -2.712 1.00 87.25 498 GLN A N 1
ATOM 4047 C CA . GLN A 1 498 ? -23.172 15.585 -2.470 1.00 87.25 498 GLN A CA 1
ATOM 4048 C C . GLN A 1 498 ? -22.368 15.473 -1.172 1.00 87.25 498 GLN A C 1
ATOM 4050 O O . GLN A 1 498 ? -21.164 15.730 -1.174 1.00 87.25 498 GLN A O 1
ATOM 4055 N N . LEU A 1 499 ? -22.994 15.010 -0.086 1.00 85.94 499 LEU A N 1
ATOM 4056 C CA . LEU A 1 499 ? -22.320 14.733 1.182 1.00 85.94 499 LEU A CA 1
ATOM 4057 C C . LEU A 1 499 ? -21.244 13.667 1.008 1.00 85.94 499 LEU A C 1
ATOM 4059 O O . LEU A 1 499 ? -20.125 13.871 1.456 1.00 85.94 499 LEU A O 1
ATOM 4063 N N . THR A 1 500 ? -21.534 12.575 0.301 1.00 81.19 500 THR A N 1
ATOM 4064 C CA . THR A 1 500 ? -20.542 11.533 -0.003 1.00 81.19 500 THR A CA 1
ATOM 4065 C C . THR A 1 500 ? -19.382 12.107 -0.810 1.00 81.19 500 THR A C 1
ATOM 4067 O O . THR A 1 500 ? -18.225 11.924 -0.446 1.00 81.19 500 THR A O 1
ATOM 4070 N N . ALA A 1 501 ? -19.657 12.876 -1.865 1.00 78.69 501 ALA A N 1
ATOM 4071 C CA . ALA A 1 501 ? -18.630 13.515 -2.684 1.00 78.69 501 ALA A CA 1
ATOM 4072 C C . ALA A 1 501 ? -17.762 14.505 -1.890 1.00 78.69 501 ALA A C 1
ATOM 4074 O O . ALA A 1 501 ? -16.549 14.581 -2.123 1.00 78.69 501 ALA A O 1
ATOM 4075 N N . TYR A 1 502 ? -18.363 15.230 -0.945 1.00 78.56 502 TYR A N 1
ATOM 4076 C CA . TYR A 1 502 ? -17.648 16.113 -0.035 1.00 78.56 502 TYR A CA 1
ATOM 4077 C C . TYR A 1 502 ? -16.797 15.288 0.931 1.00 78.56 502 TYR A C 1
ATOM 4079 O O . TYR A 1 502 ? -15.588 15.459 0.968 1.00 78.56 502 TYR A O 1
ATOM 4087 N N . VAL A 1 503 ? -17.385 14.317 1.625 1.00 75.31 503 VAL A N 1
ATOM 4088 C CA . VAL A 1 503 ? -16.742 13.465 2.636 1.00 75.31 503 VAL A CA 1
ATOM 4089 C C . VAL A 1 503 ? -15.685 12.523 2.025 1.00 75.31 503 VAL A C 1
ATOM 4091 O O . VAL A 1 503 ? -14.779 12.067 2.710 1.00 75.31 503 VAL A O 1
ATOM 4094 N N . ASN A 1 504 ? -15.677 12.307 0.711 1.00 68.19 504 ASN A N 1
ATOM 4095 C CA . ASN A 1 504 ? -14.665 11.500 0.020 1.00 68.19 504 ASN A CA 1
ATOM 4096 C C . ASN A 1 504 ? -13.216 12.020 0.144 1.00 68.19 504 ASN A C 1
ATOM 4098 O O . ASN A 1 504 ? -12.306 11.352 -0.339 1.00 68.19 504 ASN A O 1
ATOM 4102 N N . TRP A 1 505 ? -12.957 13.197 0.732 1.00 64.06 505 TRP A N 1
ATOM 4103 C CA . TRP A 1 505 ? -11.591 13.572 1.135 1.00 64.06 505 TRP A CA 1
ATOM 4104 C C . TRP A 1 505 ? -11.151 12.923 2.460 1.00 64.06 505 TRP A C 1
ATOM 4106 O O . TRP A 1 505 ? -9.949 12.777 2.673 1.00 64.06 505 TRP A O 1
ATOM 4116 N N . PHE A 1 506 ? -12.090 12.512 3.325 1.00 61.25 506 PHE A N 1
ATOM 4117 C CA . PHE A 1 506 ? -11.812 11.830 4.598 1.00 61.25 506 PHE A CA 1
ATOM 4118 C C . PHE A 1 506 ? -11.211 10.441 4.408 1.00 61.25 506 PHE A C 1
ATOM 4120 O O . PHE A 1 506 ? -10.470 9.967 5.267 1.00 61.25 506 PHE A O 1
ATOM 4127 N N . VAL A 1 507 ? -11.511 9.801 3.279 1.00 56.41 507 VAL A N 1
ATOM 4128 C CA . VAL A 1 507 ? -10.828 8.597 2.820 1.00 56.41 507 VAL A CA 1
ATOM 4129 C C . VAL A 1 507 ? -9.785 9.065 1.810 1.00 56.41 507 VAL A C 1
ATOM 4131 O O . VAL A 1 507 ? -10.160 9.507 0.721 1.00 56.41 507 VAL A O 1
ATOM 4134 N N . PRO A 1 508 ? -8.482 9.041 2.142 1.00 50.06 508 PRO A N 1
ATOM 4135 C CA . PRO A 1 508 ? -7.439 9.413 1.203 1.00 50.06 508 PRO A CA 1
ATOM 4136 C C . PRO A 1 508 ? -7.672 8.694 -0.120 1.00 50.06 508 PRO A C 1
ATOM 4138 O O . PRO A 1 508 ? -7.837 7.475 -0.162 1.00 50.06 508 PRO A O 1
ATOM 4141 N N . LYS A 1 509 ? -7.740 9.478 -1.197 1.00 48.59 509 LYS A N 1
ATOM 4142 C CA . LYS A 1 509 ? -7.940 9.006 -2.566 1.00 48.59 509 LYS A CA 1
ATOM 4143 C C . LYS A 1 509 ? -6.717 8.213 -3.042 1.00 48.59 509 LYS A C 1
ATOM 4145 O O . LYS A 1 509 ? -6.059 8.611 -3.997 1.00 48.59 509 LYS A O 1
ATOM 4150 N N . GLU A 1 510 ? -6.433 7.060 -2.454 1.00 49.06 510 GLU A N 1
ATOM 4151 C CA . GLU A 1 510 ? -5.772 5.988 -3.188 1.00 49.06 510 GLU A CA 1
ATOM 4152 C C . GLU A 1 510 ? -6.855 5.392 -4.106 1.00 49.06 510 GLU A C 1
ATOM 4154 O O . GLU A 1 510 ? -7.554 4.439 -3.762 1.00 49.06 510 GLU A O 1
ATOM 4159 N N . ARG A 1 511 ? -7.079 6.069 -5.248 1.00 41.28 511 ARG A N 1
ATOM 4160 C CA . ARG A 1 511 ? -8.285 6.039 -6.115 1.00 41.28 511 ARG A CA 1
ATOM 4161 C C . ARG A 1 511 ? -8.693 4.678 -6.706 1.00 41.28 511 ARG A C 1
ATOM 4163 O O . ARG A 1 511 ? -9.558 4.643 -7.573 1.00 41.28 511 ARG A O 1
ATOM 4170 N N . HIS A 1 512 ? -8.123 3.567 -6.254 1.00 39.59 512 HIS A N 1
ATOM 4171 C CA . HIS A 1 512 ? -8.429 2.234 -6.771 1.00 39.59 512 HIS A CA 1
ATOM 4172 C C . HIS A 1 512 ? -8.683 1.173 -5.693 1.00 39.59 512 HIS A C 1
ATOM 4174 O O . HIS A 1 512 ? -9.030 0.049 -6.046 1.00 39.59 512 HIS A O 1
ATOM 4180 N N . ILE A 1 513 ? -8.493 1.468 -4.402 1.00 40.31 513 ILE A N 1
ATOM 4181 C CA . ILE A 1 513 ? -8.486 0.430 -3.348 1.00 40.31 513 ILE A CA 1
ATOM 4182 C C . ILE A 1 513 ? -9.820 0.345 -2.598 1.00 40.31 513 ILE A C 1
ATOM 4184 O O . ILE A 1 513 ? -10.092 -0.651 -1.934 1.00 40.31 513 ILE A O 1
ATOM 4188 N N . MET A 1 514 ? -10.689 1.346 -2.729 1.00 35.59 514 MET A N 1
ATOM 4189 C CA . MET A 1 514 ? -11.988 1.347 -2.065 1.00 35.59 514 MET A CA 1
ATOM 4190 C C . MET A 1 514 ? -13.102 1.660 -3.061 1.00 35.59 514 MET A C 1
ATOM 4192 O O . MET A 1 514 ? -13.046 2.664 -3.772 1.00 35.59 514 MET A O 1
ATOM 4196 N N . GLN A 1 515 ? -14.141 0.817 -3.063 1.00 39.97 515 GLN A N 1
ATOM 4197 C CA . GLN A 1 515 ? -15.498 1.336 -3.232 1.00 39.97 515 GLN A CA 1
ATOM 4198 C C . GLN A 1 515 ? -15.629 2.463 -2.210 1.00 39.97 515 GLN A C 1
ATOM 4200 O O . GLN A 1 515 ? -15.320 2.240 -1.041 1.00 39.97 515 GLN A O 1
ATOM 4205 N N . SER A 1 516 ? -15.948 3.677 -2.665 1.00 43.34 516 SER A N 1
ATOM 4206 C CA . SER A 1 516 ? -16.131 4.829 -1.781 1.00 43.34 516 SER A CA 1
ATOM 4207 C C . SER A 1 516 ? -16.931 4.388 -0.566 1.00 43.34 516 SER A C 1
ATOM 4209 O O . SER A 1 516 ? -18.009 3.826 -0.758 1.00 43.34 516 SER A O 1
ATOM 4211 N N . SER A 1 517 ? -16.410 4.611 0.642 1.00 51.72 517 SER A N 1
ATOM 4212 C CA . SER A 1 517 ? -17.216 4.506 1.854 1.00 51.72 517 SER A CA 1
ATOM 4213 C C . SER A 1 517 ? -18.456 5.350 1.601 1.00 51.72 517 SER A C 1
ATOM 4215 O O . SER A 1 517 ? -18.347 6.570 1.458 1.00 51.72 517 SER A O 1
ATOM 4217 N N . GLU A 1 518 ? -19.604 4.704 1.391 1.00 58.72 518 GLU A N 1
ATOM 4218 C CA . GLU A 1 518 ? -20.840 5.440 1.190 1.00 58.72 518 GLU A CA 1
ATOM 4219 C C . GLU A 1 518 ? -21.090 6.187 2.492 1.00 58.72 518 GLU A C 1
ATOM 4221 O O . GLU A 1 518 ? -21.339 5.594 3.541 1.00 58.72 518 GLU A O 1
ATOM 4226 N N . CYS A 1 519 ? -20.938 7.506 2.437 1.00 69.31 519 CYS A N 1
ATOM 4227 C CA . CYS A 1 519 ? -21.374 8.356 3.519 1.00 69.31 519 CYS A CA 1
ATOM 4228 C C . CYS A 1 519 ? -22.895 8.221 3.572 1.00 69.31 519 CYS A C 1
ATOM 4230 O O . CYS A 1 519 ? -23.596 8.616 2.636 1.00 69.31 519 CYS A O 1
ATOM 4232 N N . ASP A 1 520 ? -23.415 7.627 4.640 1.00 79.06 520 ASP A N 1
ATOM 4233 C CA . ASP A 1 520 ? -24.856 7.468 4.788 1.00 79.06 520 ASP A CA 1
ATOM 4234 C C . ASP A 1 520 ? -25.432 8.694 5.487 1.00 79.06 520 ASP A C 1
ATOM 4236 O O . ASP A 1 520 ? -25.107 8.990 6.641 1.00 79.06 520 ASP A O 1
ATOM 4240 N N . LEU A 1 521 ? -26.325 9.402 4.798 1.00 80.50 521 LEU A N 1
ATOM 4241 C CA . LEU A 1 521 ? -27.178 10.405 5.423 1.00 80.50 521 LEU A CA 1
ATOM 4242 C C . LEU A 1 521 ? -28.126 9.695 6.400 1.00 80.50 521 LEU A C 1
ATOM 4244 O O . LEU A 1 521 ? -28.943 8.876 5.986 1.00 80.50 521 LEU A O 1
ATOM 4248 N N . ILE A 1 522 ? -27.989 9.982 7.698 1.00 79.44 522 ILE A N 1
ATOM 4249 C CA . ILE A 1 522 ? -28.824 9.382 8.748 1.00 79.44 522 ILE A CA 1
ATOM 4250 C C . ILE A 1 522 ? -30.098 10.203 8.923 1.00 79.44 522 ILE A C 1
ATOM 4252 O O . ILE A 1 522 ? -31.186 9.638 8.967 1.00 79.44 522 ILE A O 1
ATOM 4256 N N . ALA A 1 523 ? -29.945 11.517 9.093 1.00 82.12 523 ALA A N 1
ATOM 4257 C CA . ALA A 1 523 ? -31.050 12.446 9.286 1.00 82.12 523 ALA A CA 1
ATOM 4258 C C . ALA A 1 523 ? -30.595 13.897 9.078 1.00 82.12 523 ALA A C 1
ATOM 4260 O O . ALA A 1 523 ? -29.441 14.243 9.351 1.00 82.12 523 ALA A O 1
ATOM 4261 N N . PHE A 1 524 ? -31.532 14.743 8.673 1.00 86.12 524 PHE A N 1
ATOM 4262 C CA . PHE A 1 524 ? -31.482 16.193 8.764 1.00 86.12 524 PHE A CA 1
ATOM 4263 C C . PHE A 1 524 ? -32.382 16.615 9.935 1.00 86.12 524 PHE A C 1
ATOM 4265 O O . PHE A 1 524 ? -33.591 16.384 9.906 1.00 86.12 524 PHE A O 1
ATOM 4272 N N . ASP A 1 525 ? -31.782 17.191 10.975 1.00 83.31 525 ASP A N 1
ATOM 4273 C CA . ASP A 1 525 ? -32.482 17.737 12.136 1.00 83.31 525 ASP A CA 1
ATOM 4274 C C . ASP A 1 525 ? -33.075 19.120 11.794 1.00 83.31 525 ASP A C 1
ATOM 4276 O O . ASP A 1 525 ? -32.304 20.058 11.545 1.00 83.31 525 ASP A O 1
ATOM 4280 N N . PRO A 1 526 ? -34.415 19.262 11.765 1.00 80.25 526 PRO A N 1
ATOM 4281 C CA . PRO A 1 526 ? -35.073 20.518 11.425 1.00 80.25 526 PRO A CA 1
ATOM 4282 C C . PRO A 1 526 ? -34.905 21.605 12.493 1.00 80.25 526 PRO A C 1
ATOM 4284 O O . PRO A 1 526 ? -34.939 22.783 12.153 1.00 80.25 526 PRO A O 1
ATOM 4287 N N . GLU A 1 527 ? -34.724 21.242 13.767 1.00 79.00 527 GLU A N 1
ATOM 4288 C CA . GLU A 1 527 ? -34.646 22.209 14.870 1.00 79.00 527 GLU A CA 1
ATOM 4289 C C . GLU A 1 527 ? -33.277 22.883 14.914 1.00 79.00 527 GLU A C 1
ATOM 4291 O O . GLU A 1 527 ? -33.165 24.089 15.130 1.00 79.00 527 GLU A O 1
ATOM 4296 N N . GLN A 1 528 ? -32.220 22.102 14.689 1.00 78.56 528 GLN A N 1
ATOM 4297 C CA . GLN A 1 528 ? -30.841 22.594 14.760 1.00 78.56 528 GLN A CA 1
ATOM 4298 C C . GLN A 1 528 ? -30.285 23.013 13.395 1.00 78.56 528 GLN A C 1
ATOM 4300 O O . GLN A 1 528 ? -29.204 23.603 13.317 1.00 78.56 528 GLN A O 1
ATOM 4305 N N . ASN A 1 529 ? -31.011 22.703 12.320 1.00 83.81 529 ASN A N 1
ATOM 4306 C CA . ASN A 1 529 ? -30.545 22.782 10.941 1.00 83.81 529 ASN A CA 1
ATOM 4307 C C . ASN A 1 529 ? -29.211 22.027 10.734 1.00 83.81 529 ASN A C 1
ATOM 4309 O O . ASN A 1 529 ? -28.257 22.537 10.138 1.00 83.81 529 ASN A O 1
ATOM 4313 N N . VAL A 1 530 ? -29.118 20.825 11.317 1.00 88.06 530 VAL A N 1
ATOM 4314 C CA . VAL A 1 530 ? -27.896 20.008 11.368 1.00 88.06 530 VAL A CA 1
ATOM 4315 C C . VAL A 1 530 ? -28.105 18.708 10.617 1.00 88.06 530 VAL A C 1
ATOM 4317 O O . VAL A 1 530 ? -29.086 17.995 10.808 1.00 88.06 530 VAL A O 1
ATOM 4320 N N . VAL A 1 531 ? -27.114 18.351 9.810 1.00 88.50 531 VAL A N 1
ATOM 4321 C CA . VAL A 1 531 ? -27.074 17.082 9.099 1.00 88.50 531 VAL A CA 1
ATOM 4322 C C . VAL A 1 531 ? -26.203 16.089 9.853 1.00 88.50 531 VAL A C 1
ATOM 4324 O O . VAL A 1 531 ? -25.032 16.354 10.150 1.00 88.50 531 VAL A O 1
ATOM 4327 N N . LYS A 1 532 ? -26.784 14.919 10.125 1.00 88.75 532 LYS A N 1
ATOM 4328 C CA . LYS A 1 532 ? -26.125 13.780 10.754 1.00 88.75 532 LYS A CA 1
ATOM 4329 C C . LYS A 1 532 ? -25.777 12.738 9.696 1.00 88.75 532 LYS A C 1
ATOM 4331 O O . LYS A 1 532 ? -26.668 12.139 9.095 1.00 88.75 532 LYS A O 1
ATOM 4336 N N . THR A 1 533 ? -24.489 12.471 9.511 1.00 87.81 533 THR A N 1
ATOM 4337 C CA . THR A 1 533 ? -23.995 11.466 8.556 1.00 87.81 533 THR A CA 1
ATOM 4338 C C . THR A 1 533 ? -23.209 10.366 9.250 1.00 87.81 533 THR A C 1
ATOM 4340 O O . THR A 1 533 ? -22.452 10.633 10.183 1.00 87.81 533 THR A O 1
ATOM 4343 N N . LYS A 1 534 ? -23.326 9.128 8.776 1.00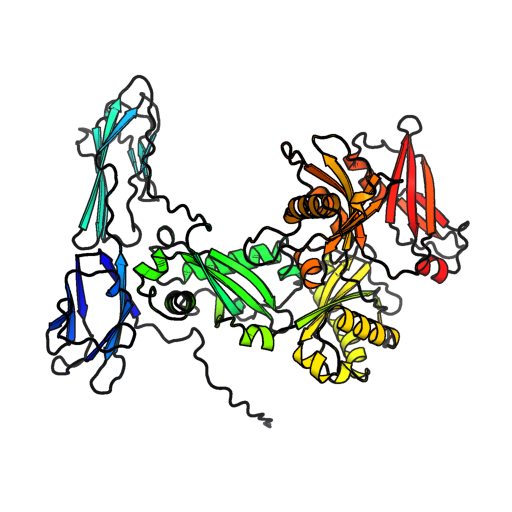 85.88 534 LYS A N 1
ATOM 4344 C CA . LYS A 1 534 ? -22.422 8.030 9.127 1.00 85.88 534 LYS A CA 1
ATOM 4345 C C . LYS A 1 534 ? -21.168 8.142 8.259 1.00 85.88 534 LYS A C 1
ATOM 4347 O O . LYS A 1 534 ? -21.273 8.113 7.039 1.00 85.88 534 LYS A O 1
ATOM 4352 N N . LEU A 1 535 ? -20.002 8.279 8.886 1.00 80.62 535 LEU A N 1
ATOM 4353 C CA . LEU A 1 535 ? -18.730 8.401 8.166 1.00 80.62 535 LEU A CA 1
ATOM 4354 C C . LEU A 1 535 ? -18.134 7.041 7.793 1.00 80.62 535 LEU A C 1
ATOM 4356 O O . LEU A 1 535 ? -17.589 6.891 6.707 1.00 80.62 535 LEU A O 1
ATOM 4360 N N . PHE A 1 536 ? -18.228 6.066 8.701 1.00 80.06 536 PHE A N 1
ATOM 4361 C CA . PHE A 1 536 ? -17.618 4.745 8.537 1.00 80.06 536 PHE A CA 1
ATOM 4362 C C . PHE A 1 536 ? -18.589 3.654 8.968 1.00 80.06 536 PHE A C 1
ATOM 4364 O O . PHE A 1 536 ? -19.319 3.805 9.957 1.00 80.06 536 PHE A O 1
ATOM 4371 N N . GLY A 1 537 ? -18.604 2.565 8.203 1.00 73.19 537 GLY A N 1
ATOM 4372 C CA . GLY A 1 537 ? -19.494 1.428 8.400 1.00 73.19 537 GLY A CA 1
ATOM 4373 C C . GLY A 1 537 ? -18.855 0.254 9.123 1.00 73.19 537 GLY A C 1
ATOM 4374 O O . GLY A 1 537 ? -19.597 -0.564 9.660 1.00 73.19 537 GLY A O 1
ATOM 4375 N N . ASN A 1 538 ? -17.521 0.181 9.133 1.00 85.81 538 ASN A N 1
ATOM 4376 C CA . ASN A 1 538 ? -16.781 -0.978 9.620 1.00 85.81 538 ASN A CA 1
ATOM 4377 C C . ASN A 1 538 ? -15.456 -0.598 10.322 1.00 85.81 538 ASN A C 1
ATOM 4379 O O . ASN A 1 538 ? -14.942 0.516 10.183 1.00 85.81 538 ASN A O 1
ATOM 4383 N N . ASN A 1 539 ? -14.885 -1.517 11.100 1.00 90.50 539 ASN A N 1
ATOM 4384 C CA . ASN A 1 539 ? -13.675 -1.272 11.889 1.00 90.50 539 ASN A CA 1
ATOM 4385 C C . ASN A 1 539 ? -12.418 -1.091 11.025 1.00 90.50 539 ASN A C 1
ATOM 4387 O O . ASN A 1 539 ? -11.498 -0.379 11.435 1.00 90.50 539 ASN A O 1
ATOM 4391 N N . LYS A 1 540 ? -12.345 -1.709 9.837 1.00 90.88 540 LYS A N 1
ATOM 4392 C CA . LYS A 1 540 ? -11.195 -1.538 8.926 1.00 90.88 540 LYS A CA 1
ATOM 4393 C C . LYS A 1 540 ? -11.140 -0.116 8.374 1.00 90.88 540 LYS A C 1
ATOM 4395 O O . LYS A 1 540 ? -10.061 0.468 8.303 1.00 90.88 540 LYS A O 1
ATOM 4400 N N . GLU A 1 541 ? -12.290 0.461 8.043 1.00 86.12 541 GLU A N 1
ATOM 4401 C CA . GLU A 1 541 ? -12.426 1.865 7.654 1.00 86.12 541 GLU A CA 1
ATOM 4402 C C . GLU A 1 541 ? -12.055 2.809 8.796 1.00 86.12 541 GLU A C 1
ATOM 4404 O O . GLU A 1 541 ? -11.246 3.718 8.603 1.00 86.12 541 GLU A O 1
ATOM 4409 N N . LEU A 1 542 ? -12.575 2.543 10.000 1.00 87.12 542 LEU A N 1
ATOM 4410 C CA . LEU A 1 542 ? -12.252 3.308 11.203 1.00 87.12 542 LEU A CA 1
ATOM 4411 C C . LEU A 1 542 ? -10.737 3.347 11.466 1.00 87.12 542 LEU A C 1
ATOM 4413 O O . LEU A 1 542 ? -10.177 4.404 11.775 1.00 87.12 542 LEU A O 1
ATOM 4417 N N . LEU A 1 543 ? -10.076 2.194 11.313 1.00 91.31 543 LEU A N 1
ATOM 4418 C CA . LEU A 1 543 ? -8.628 2.062 11.417 1.00 91.31 543 LEU A CA 1
ATOM 4419 C C . LEU A 1 543 ? -7.916 2.860 10.325 1.00 91.31 543 LEU A C 1
ATOM 4421 O O . LEU A 1 543 ? -7.048 3.667 10.642 1.00 91.31 543 LEU A O 1
ATOM 4425 N N . ARG A 1 544 ? -8.293 2.687 9.054 1.00 88.56 544 ARG A N 1
ATOM 4426 C CA . ARG A 1 544 ? -7.657 3.394 7.930 1.00 88.56 544 ARG A CA 1
ATOM 4427 C C . ARG A 1 544 ? -7.736 4.913 8.067 1.00 88.56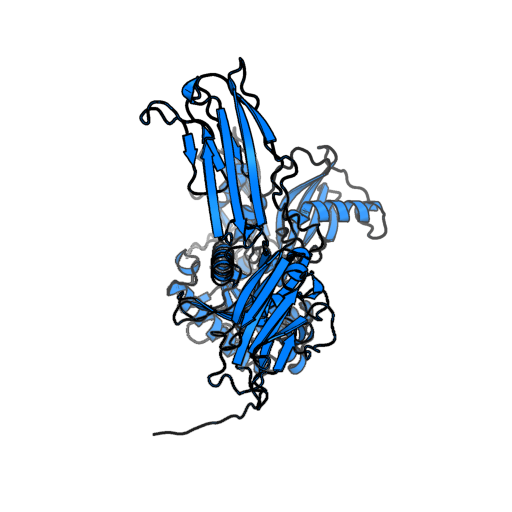 544 ARG A C 1
ATOM 4429 O O . ARG A 1 544 ? -6.749 5.593 7.779 1.00 88.56 544 ARG A O 1
ATOM 4436 N N . ALA A 1 545 ? -8.860 5.424 8.566 1.00 83.69 545 ALA A N 1
ATOM 4437 C CA . ALA A 1 545 ? -9.073 6.844 8.834 1.00 83.69 545 ALA A CA 1
ATOM 4438 C C . ALA A 1 545 ? -8.328 7.365 10.080 1.00 83.69 545 ALA A C 1
ATOM 4440 O O . ALA A 1 545 ? -8.196 8.574 10.254 1.00 83.69 545 ALA A O 1
ATOM 4441 N N . GLY A 1 546 ? -7.837 6.481 10.957 1.00 87.50 546 GLY A N 1
ATOM 4442 C CA . GLY A 1 546 ? -7.159 6.869 12.197 1.00 87.50 546 GLY A CA 1
ATOM 4443 C C . GLY A 1 546 ? -8.098 7.394 13.286 1.00 87.50 546 GLY A C 1
ATOM 4444 O O . GLY A 1 546 ? -7.640 8.064 14.212 1.00 87.50 546 GLY A O 1
ATOM 4445 N N . LEU A 1 547 ? -9.395 7.077 13.207 1.00 86.94 547 LEU A N 1
ATOM 4446 C CA . LEU A 1 547 ? -10.441 7.544 14.132 1.00 86.94 547 LEU A CA 1
ATOM 4447 C C . LEU A 1 547 ? -10.825 6.494 15.190 1.00 86.94 547 LEU A C 1
ATOM 4449 O O . LEU A 1 547 ? -11.912 6.507 15.767 1.00 86.94 547 LEU A O 1
ATOM 4453 N N . VAL A 1 548 ? -9.909 5.573 15.484 1.00 88.38 548 VAL A N 1
ATOM 4454 C CA . VAL A 1 548 ? -10.082 4.544 16.522 1.00 88.38 548 VAL A CA 1
ATOM 4455 C C . VAL A 1 548 ? -10.095 5.139 17.940 1.00 88.38 548 VAL A C 1
ATOM 4457 O O . VAL A 1 548 ? -10.728 4.572 18.831 1.00 88.38 548 VAL A O 1
ATOM 4460 N N . ILE A 1 549 ? -9.452 6.287 18.163 1.00 85.50 549 ILE A N 1
ATOM 4461 C CA . ILE A 1 549 ? -9.388 6.978 19.465 1.00 85.50 549 ILE A CA 1
ATOM 4462 C C . ILE A 1 549 ? -9.954 8.393 19.358 1.00 85.50 549 ILE A C 1
ATOM 4464 O O . ILE A 1 549 ? -9.775 9.052 18.331 1.00 85.50 549 ILE A O 1
ATOM 4468 N N . GLN A 1 550 ? -10.642 8.853 20.405 1.00 78.06 550 GLN A N 1
ATOM 4469 C CA . GLN A 1 550 ? -11.418 10.097 20.361 1.00 78.06 550 GLN A CA 1
ATOM 4470 C C . GLN A 1 550 ? -10.522 11.334 20.335 1.00 78.06 550 GLN A C 1
ATOM 4472 O O . GLN A 1 550 ? -10.853 12.307 19.658 1.00 78.06 550 GLN A O 1
ATOM 4477 N N . ARG A 1 551 ? -9.340 11.285 20.966 1.00 79.56 551 ARG A N 1
ATOM 4478 C CA . ARG A 1 551 ? -8.371 12.396 20.925 1.00 79.56 551 ARG A CA 1
ATOM 4479 C C . ARG A 1 551 ? -7.929 12.820 19.522 1.00 79.56 551 ARG A C 1
ATOM 4481 O O . ARG A 1 551 ? -7.446 13.934 19.358 1.00 79.56 551 ARG A O 1
ATOM 4488 N N . ASN A 1 552 ? -8.098 11.961 18.515 1.00 79.81 552 ASN A N 1
ATOM 4489 C CA . ASN A 1 552 ? -7.745 12.280 17.131 1.00 79.81 552 ASN A CA 1
ATOM 4490 C C . ASN A 1 552 ? -8.839 13.093 16.414 1.00 79.81 552 ASN A C 1
ATOM 4492 O O . ASN A 1 552 ? -8.590 13.648 15.345 1.00 79.81 552 ASN A O 1
ATOM 4496 N N . TYR A 1 553 ? -10.053 13.173 16.970 1.00 84.12 553 TYR A N 1
ATOM 4497 C CA . TYR A 1 553 ? -11.191 13.814 16.305 1.00 84.12 553 TYR A CA 1
ATOM 4498 C C . TYR A 1 553 ? -10.981 15.326 16.104 1.00 84.12 553 TYR A C 1
ATOM 4500 O O . TYR A 1 553 ? -11.261 15.805 15.006 1.00 84.12 553 TYR A O 1
ATOM 4508 N N . PRO A 1 554 ? -10.442 16.098 17.075 1.00 79.00 554 PRO A N 1
ATOM 4509 C CA . PRO A 1 554 ? -10.187 17.525 16.871 1.00 79.00 554 PRO A CA 1
ATOM 4510 C C . PRO A 1 554 ? -9.132 17.800 15.795 1.00 79.00 554 PRO A C 1
ATOM 4512 O O . PRO A 1 554 ? -9.311 18.693 14.969 1.00 79.00 554 PRO A O 1
ATOM 4515 N N . GLU A 1 555 ? -8.047 17.017 15.768 1.00 75.88 555 GLU A N 1
ATOM 4516 C CA . GLU A 1 555 ? -7.027 17.133 14.719 1.00 75.88 555 GLU A CA 1
ATOM 4517 C C . GLU A 1 555 ? -7.652 16.889 13.342 1.00 75.88 555 GLU A C 1
ATOM 4519 O O . GLU A 1 555 ? -7.411 17.634 12.395 1.00 75.88 555 GLU A O 1
ATOM 4524 N N . PHE A 1 556 ? -8.518 15.887 13.242 1.00 75.12 556 PHE A N 1
ATOM 4525 C CA . PHE A 1 556 ? -9.234 15.569 12.019 1.00 75.12 556 PHE A CA 1
ATOM 4526 C C . PHE A 1 556 ? -10.181 16.693 11.570 1.00 75.12 556 PHE A C 1
ATOM 4528 O O . PHE A 1 556 ? -10.164 17.058 10.395 1.00 75.12 556 PHE A O 1
ATOM 4535 N N . LEU A 1 557 ? -10.936 17.301 12.492 1.00 78.56 557 LEU A N 1
ATOM 4536 C CA . LEU A 1 557 ? -11.778 18.472 12.206 1.00 78.56 557 LEU A CA 1
ATOM 4537 C C . LEU A 1 557 ? -10.949 19.674 11.726 1.00 78.56 557 LEU A C 1
ATOM 4539 O O . LEU A 1 557 ? -11.360 20.387 10.815 1.00 78.56 557 LEU A O 1
ATOM 4543 N N . SER A 1 558 ? -9.741 19.863 12.270 1.00 73.00 558 SER A N 1
ATOM 4544 C CA . SER A 1 558 ? -8.847 20.960 11.867 1.00 73.00 558 SER A CA 1
ATOM 4545 C C . SER A 1 558 ? -8.305 20.835 10.437 1.00 73.00 558 SER A C 1
ATOM 4547 O O . SER A 1 558 ? -7.891 21.833 9.851 1.00 73.00 558 SER A O 1
ATOM 4549 N N . ARG A 1 559 ? -8.325 19.624 9.856 1.00 70.88 559 ARG A N 1
ATOM 4550 C CA . ARG A 1 559 ? -7.891 19.358 8.474 1.00 70.88 559 ARG A CA 1
ATOM 4551 C C . ARG A 1 559 ? -8.970 19.659 7.435 1.00 70.88 559 ARG A C 1
ATOM 4553 O O . ARG A 1 559 ? -8.709 19.477 6.244 1.00 70.88 559 ARG A O 1
ATOM 4560 N N . GLN A 1 560 ? -10.165 20.086 7.852 1.00 67.75 560 GLN A N 1
ATOM 4561 C CA . GLN A 1 560 ? -11.209 20.485 6.920 1.00 67.75 560 GLN A CA 1
ATOM 4562 C C . GLN A 1 560 ? -10.680 21.600 6.009 1.00 67.75 560 GLN A C 1
ATOM 4564 O O . GLN A 1 560 ? -10.348 22.695 6.455 1.00 67.75 560 GLN A O 1
ATOM 4569 N N . THR A 1 561 ? -10.555 21.284 4.721 1.00 59.00 561 THR A N 1
ATOM 4570 C CA . THR A 1 561 ? -10.049 22.222 3.719 1.00 59.00 561 THR A CA 1
ATOM 4571 C C . THR A 1 561 ? -11.144 23.219 3.364 1.00 59.00 561 THR A C 1
ATOM 4573 O O . THR A 1 561 ? -12.245 22.823 2.972 1.00 59.00 561 THR A O 1
ATOM 4576 N N . ASP A 1 562 ? -10.843 24.514 3.481 1.00 55.97 562 ASP A N 1
ATOM 4577 C CA . ASP A 1 562 ? -11.650 25.571 2.876 1.00 55.97 562 ASP A CA 1
ATOM 4578 C C . ASP A 1 562 ? -11.544 25.405 1.348 1.00 55.97 562 ASP A C 1
ATOM 4580 O O . ASP A 1 562 ? -10.589 25.840 0.709 1.00 55.97 562 ASP A O 1
ATOM 4584 N N . ARG A 1 563 ? -12.489 24.670 0.749 1.00 60.34 563 ARG A N 1
ATOM 4585 C CA . ARG A 1 563 ? -12.652 24.627 -0.708 1.00 60.34 563 ARG A CA 1
ATOM 4586 C C . ARG A 1 563 ? -13.312 25.934 -1.128 1.00 60.34 563 ARG A C 1
ATOM 4588 O O . ARG A 1 563 ? -14.535 26.005 -1.167 1.00 60.34 563 ARG A O 1
ATOM 4595 N N . GLU A 1 564 ? -12.510 26.958 -1.403 1.00 53.91 564 GLU A N 1
ATOM 4596 C CA . GLU A 1 564 ? -12.988 28.319 -1.707 1.00 53.91 564 GLU A CA 1
ATOM 4597 C C . GLU A 1 564 ? -13.859 28.430 -2.981 1.00 53.91 564 GLU A C 1
ATOM 4599 O O . GLU A 1 564 ? -14.430 29.486 -3.229 1.00 53.91 564 GLU A O 1
ATOM 4604 N N . GLU A 1 565 ? -14.052 27.349 -3.751 1.00 63.44 565 GLU A N 1
ATOM 4605 C CA . GLU A 1 565 ? -14.770 27.375 -5.038 1.00 63.44 565 GLU A CA 1
ATOM 4606 C C . GLU A 1 565 ? -15.890 26.320 -5.194 1.00 63.44 565 GLU A C 1
ATOM 4608 O O . GLU A 1 565 ? -16.483 26.213 -6.268 1.00 63.44 565 GLU A O 1
ATOM 4613 N N . ASP A 1 566 ? -16.209 25.524 -4.164 1.00 71.62 566 ASP A N 1
ATOM 4614 C CA . ASP A 1 566 ? -17.270 24.507 -4.277 1.00 71.62 566 ASP A CA 1
ATOM 4615 C C . ASP A 1 566 ? -18.648 25.120 -3.944 1.00 71.62 566 ASP A C 1
ATOM 4617 O O . ASP A 1 566 ? -18.832 25.634 -2.835 1.00 71.62 566 ASP A O 1
ATOM 4621 N N . PRO A 1 567 ? -19.650 25.072 -4.848 1.00 83.56 567 PRO A N 1
ATOM 4622 C CA . PRO A 1 567 ? -21.000 25.540 -4.545 1.00 83.56 567 PRO A CA 1
ATOM 4623 C C . PRO A 1 567 ? -21.674 24.724 -3.435 1.00 83.56 567 PRO A C 1
ATOM 4625 O O . PRO A 1 567 ? -22.715 25.150 -2.944 1.00 83.56 567 PRO A O 1
ATOM 4628 N N . PHE A 1 568 ? -21.130 23.574 -3.027 1.00 86.62 568 PHE A N 1
ATOM 4629 C CA . PHE A 1 568 ? -21.614 22.791 -1.893 1.00 86.62 568 PHE A CA 1
ATOM 4630 C C . PHE A 1 568 ? -20.554 22.708 -0.783 1.00 86.62 568 PHE A C 1
ATOM 4632 O O . PHE A 1 568 ? -19.433 22.247 -1.004 1.00 86.62 568 PHE A O 1
ATOM 4639 N N . LYS A 1 569 ? -20.919 23.091 0.446 1.00 87.31 569 LYS A N 1
ATOM 4640 C CA . LYS A 1 569 ? -20.044 23.017 1.628 1.00 87.31 569 LYS A CA 1
ATOM 4641 C C . LYS A 1 569 ? -20.719 22.226 2.744 1.00 87.31 569 LYS A C 1
ATOM 4643 O O . LYS A 1 569 ? -21.850 22.524 3.104 1.00 87.31 569 LYS A O 1
ATOM 4648 N N . TYR A 1 570 ? -20.010 21.262 3.329 1.00 87.38 570 TYR A N 1
ATOM 4649 C CA . TYR A 1 570 ? -20.449 20.546 4.530 1.00 87.38 570 TYR A CA 1
ATOM 4650 C C . TYR A 1 570 ? -19.482 20.817 5.685 1.00 87.38 570 TYR A C 1
ATOM 4652 O O . TYR A 1 570 ? -18.407 20.229 5.760 1.00 87.38 570 TYR A O 1
ATOM 4660 N N . GLU A 1 571 ? -19.838 21.749 6.564 1.00 87.31 571 GLU A N 1
ATOM 4661 C CA . GLU A 1 571 ? -19.029 22.177 7.707 1.00 87.31 571 GLU A CA 1
ATOM 4662 C C . GLU A 1 571 ? -19.268 21.252 8.900 1.00 87.31 571 GLU A C 1
ATOM 4664 O O . GLU A 1 571 ? -20.297 21.349 9.572 1.00 87.31 571 GLU A O 1
ATOM 4669 N N . ILE A 1 572 ? -18.333 20.332 9.145 1.00 86.25 572 ILE A N 1
ATOM 4670 C CA . ILE A 1 572 ? -18.445 19.370 10.240 1.00 86.25 572 ILE A CA 1
ATOM 4671 C C . ILE A 1 572 ? -17.865 20.024 11.484 1.00 86.25 572 ILE A C 1
ATOM 4673 O O . ILE A 1 572 ? -16.693 20.381 11.514 1.00 86.25 572 ILE A O 1
ATOM 4677 N N . PHE A 1 573 ? -18.678 20.159 12.525 1.00 84.69 573 PHE A N 1
ATOM 4678 C CA . PHE A 1 573 ? -18.244 20.748 13.794 1.00 84.69 573 PHE A CA 1
ATOM 4679 C C . PHE A 1 573 ? -18.139 19.709 14.912 1.00 84.69 573 PHE A C 1
ATOM 4681 O O . PHE A 1 573 ? -17.540 19.983 15.949 1.00 84.69 573 PHE A O 1
ATOM 4688 N N . LYS A 1 574 ? -18.702 18.508 14.721 1.00 85.12 574 LYS A N 1
ATOM 4689 C CA . LYS A 1 574 ? -18.645 17.440 15.719 1.00 85.12 574 LYS A CA 1
ATOM 4690 C C . LYS A 1 574 ? -18.544 16.066 15.073 1.00 85.12 574 LYS A C 1
ATOM 4692 O O . LYS A 1 574 ? -19.233 15.765 14.101 1.00 85.12 574 LYS A O 1
ATOM 4697 N N . ILE A 1 575 ? -17.722 15.212 15.675 1.00 84.81 575 ILE A N 1
ATOM 4698 C CA . ILE A 1 575 ? -17.647 13.781 15.380 1.00 84.81 575 ILE A CA 1
ATOM 4699 C C . ILE A 1 575 ? -17.928 13.035 16.675 1.00 84.81 575 ILE A C 1
ATOM 4701 O O . ILE A 1 575 ? -17.359 13.348 17.717 1.00 84.81 575 ILE A O 1
ATOM 4705 N N . GLU A 1 576 ? -18.807 12.047 16.617 1.00 82.81 576 GLU A N 1
ATOM 4706 C CA . GLU A 1 576 ? -19.160 11.218 17.761 1.00 82.81 576 GLU A CA 1
ATOM 4707 C C . GLU A 1 576 ? -19.189 9.745 17.361 1.00 82.81 576 GLU A C 1
ATOM 4709 O O . GLU A 1 576 ? -19.560 9.381 16.243 1.00 82.81 576 GLU A O 1
ATOM 4714 N N . ARG A 1 577 ? -18.791 8.866 18.280 1.00 78.56 577 ARG A N 1
ATOM 4715 C CA . ARG A 1 577 ? -18.985 7.429 18.084 1.00 78.56 577 ARG A CA 1
ATOM 4716 C C . ARG A 1 577 ? -20.425 7.085 18.424 1.00 78.56 577 ARG A C 1
ATOM 4718 O O . ARG A 1 577 ? -20.996 7.642 19.358 1.00 78.56 577 ARG A O 1
ATOM 4725 N N . GLU A 1 578 ? -21.012 6.140 17.698 1.00 73.38 578 GLU A N 1
ATOM 4726 C CA . GLU A 1 578 ? -22.305 5.621 18.109 1.00 73.38 578 GLU A CA 1
ATOM 4727 C C . GLU A 1 578 ? -22.186 4.957 19.488 1.00 73.38 578 GLU A C 1
ATOM 4729 O O . GLU A 1 578 ? -21.443 3.994 19.679 1.00 73.38 578 GLU A O 1
ATOM 4734 N N . THR A 1 579 ? -22.931 5.468 20.462 1.00 62.97 579 THR A N 1
ATOM 4735 C CA . THR A 1 579 ? -23.071 4.837 21.771 1.00 62.97 579 THR A CA 1
ATOM 4736 C C . THR A 1 579 ? -24.191 3.796 21.719 1.00 62.97 579 THR A C 1
ATOM 4738 O O . THR A 1 579 ? -25.113 3.851 20.898 1.00 62.97 579 THR A O 1
ATOM 4741 N N . VAL A 1 580 ? -24.112 2.771 22.567 1.00 48.59 580 VAL A N 1
ATOM 4742 C CA . VAL A 1 580 ? -25.265 1.894 22.805 1.00 48.59 580 VAL A CA 1
ATOM 4743 C C . VAL A 1 580 ? -26.350 2.772 23.431 1.00 48.59 580 VAL A C 1
ATOM 4745 O O . VAL A 1 580 ? -26.086 3.414 24.448 1.00 48.59 580 VAL A O 1
ATOM 4748 N N . LYS A 1 581 ? -27.535 2.840 22.801 1.00 42.25 581 LYS A N 1
ATOM 4749 C CA . LYS A 1 581 ? -28.732 3.517 23.328 1.00 42.25 581 LYS A CA 1
ATOM 4750 C C . LYS A 1 581 ? -29.035 2.954 24.719 1.00 42.25 581 LYS A C 1
ATOM 4752 O O . LYS A 1 581 ? -29.664 1.910 24.803 1.00 42.25 581 LYS A O 1
ATOM 4757 N N . ASN A 1 582 ? -28.481 3.582 25.756 1.00 38.44 582 ASN A N 1
ATOM 4758 C CA . ASN A 1 582 ? -28.854 3.487 27.176 1.00 38.44 582 ASN A CA 1
ATOM 4759 C C . ASN A 1 582 ? -27.869 4.214 28.111 1.00 38.44 582 ASN A C 1
ATOM 4761 O O . ASN A 1 582 ? -27.793 3.900 29.295 1.00 38.44 582 ASN A O 1
ATOM 4765 N N . ARG A 1 583 ? -27.115 5.210 27.633 1.00 46.31 583 ARG A N 1
ATOM 4766 C CA . ARG A 1 583 ? -26.416 6.116 28.550 1.00 46.31 583 ARG A CA 1
ATOM 4767 C C . ARG A 1 583 ? -27.300 7.331 28.775 1.00 46.31 583 ARG A C 1
ATOM 4769 O O . ARG A 1 583 ? -27.554 8.083 27.842 1.00 46.31 583 ARG A O 1
ATOM 4776 N N . LYS A 1 584 ? -27.775 7.517 30.008 1.00 48.72 584 LYS A N 1
ATOM 4777 C CA . LYS A 1 584 ? -28.180 8.852 30.457 1.00 48.72 584 LYS A CA 1
ATOM 4778 C C . LYS A 1 584 ? -26.902 9.687 30.448 1.00 48.72 584 LYS A C 1
ATOM 4780 O O . LYS A 1 584 ? -25.952 9.328 31.129 1.00 48.72 584 LYS A O 1
ATOM 4785 N N . GLU A 1 585 ? -26.801 10.703 29.612 1.00 60.59 585 GLU A N 1
ATOM 4786 C CA . GLU A 1 585 ? -25.685 11.646 29.695 1.00 60.59 585 GLU A CA 1
ATOM 4787 C C . GLU A 1 585 ? -26.024 12.664 30.779 1.00 60.59 585 GLU A C 1
ATOM 4789 O O . GLU A 1 585 ? -27.160 13.134 30.847 1.00 60.59 585 GLU A O 1
ATOM 4794 N N . ILE A 1 586 ? -25.061 12.973 31.642 1.00 70.50 586 ILE A N 1
ATOM 4795 C CA . ILE A 1 586 ? -25.184 14.103 32.556 1.00 70.50 586 ILE A CA 1
ATOM 4796 C C . ILE A 1 586 ? -24.503 15.264 31.848 1.00 70.50 586 ILE A C 1
ATOM 4798 O O . ILE A 1 586 ? -23.302 15.218 31.596 1.00 70.50 586 ILE A O 1
ATOM 4802 N N . VAL A 1 587 ? -25.281 16.272 31.471 1.00 77.94 587 VAL A N 1
ATOM 4803 C CA . VAL A 1 587 ? -24.756 17.488 30.853 1.00 77.94 587 VAL A CA 1
ATOM 4804 C C . VAL A 1 587 ? -24.765 18.573 31.912 1.00 77.94 587 VAL A C 1
ATOM 4806 O O . VAL A 1 587 ? -25.830 18.995 32.354 1.00 77.94 587 VAL A O 1
ATOM 4809 N N . LEU A 1 588 ? -23.581 19.014 32.316 1.00 79.81 588 LEU A N 1
ATOM 4810 C CA . LEU A 1 588 ? -23.410 20.205 33.130 1.00 79.81 588 LEU A CA 1
ATOM 4811 C C . LEU A 1 588 ? -23.256 21.398 32.190 1.00 79.81 588 LEU A C 1
ATOM 4813 O O . LEU A 1 588 ? -22.466 21.355 31.246 1.00 79.81 588 LEU A O 1
ATOM 4817 N N . ILE A 1 589 ? -24.022 22.453 32.435 1.00 82.00 589 ILE A N 1
ATOM 4818 C CA . ILE A 1 589 ? -23.816 23.753 31.800 1.00 82.00 589 ILE A CA 1
ATOM 4819 C C . ILE A 1 589 ? -23.270 24.663 32.885 1.00 82.00 589 ILE A C 1
ATOM 4821 O O . ILE A 1 589 ? -23.916 24.838 33.916 1.00 82.00 589 ILE A O 1
ATOM 4825 N N . TYR A 1 590 ? -22.073 25.193 32.668 1.00 83.81 590 TYR A N 1
ATOM 4826 C CA . TYR A 1 590 ? -21.384 25.989 33.670 1.00 83.81 590 TYR A CA 1
ATOM 4827 C C . TYR A 1 590 ? -20.800 27.247 33.050 1.00 83.81 590 TYR A C 1
ATOM 4829 O O . TYR A 1 590 ? -20.117 27.178 32.028 1.00 83.81 590 TYR A O 1
ATOM 4837 N N . THR A 1 591 ? -21.062 28.383 33.686 1.00 85.62 591 THR A N 1
ATOM 4838 C CA . THR A 1 591 ? -20.482 29.673 33.318 1.00 85.62 591 THR A CA 1
ATOM 4839 C C . THR A 1 591 ? -19.412 30.026 34.337 1.00 85.62 591 THR A C 1
ATOM 4841 O O . THR A 1 591 ? -19.679 30.029 35.537 1.00 85.62 591 THR A O 1
ATOM 4844 N N . MET A 1 592 ? -18.199 30.302 33.867 1.00 85.31 592 MET A N 1
ATOM 4845 C CA . MET A 1 592 ? -17.063 30.661 34.715 1.00 85.31 592 MET A CA 1
ATOM 4846 C C . MET A 1 592 ? -16.421 31.964 34.252 1.00 85.31 592 MET A C 1
ATOM 4848 O O . MET A 1 592 ? -16.321 32.218 33.052 1.00 85.31 592 MET A O 1
ATOM 4852 N N . GLU A 1 593 ? -15.962 32.760 35.212 1.00 84.44 593 GLU A N 1
ATOM 4853 C CA . GLU A 1 593 ? -15.116 33.928 34.972 1.00 84.44 593 GLU A CA 1
ATOM 4854 C C . GLU A 1 593 ? -13.660 33.487 34.798 1.00 84.44 593 GLU A C 1
ATOM 4856 O O . GLU A 1 593 ? -13.103 32.754 35.621 1.00 84.44 593 GLU A O 1
ATOM 4861 N N . LEU A 1 594 ? -13.031 33.946 33.722 1.00 81.75 594 LEU A N 1
ATOM 4862 C CA . LEU A 1 594 ? -11.633 33.694 33.416 1.00 81.75 594 LEU A CA 1
ATOM 4863 C C . LEU A 1 594 ? -10.785 34.882 33.854 1.00 81.75 594 LEU A C 1
ATOM 4865 O O . LEU A 1 594 ? -11.050 36.029 33.509 1.00 81.75 594 LEU A O 1
ATOM 4869 N N . LYS A 1 595 ? -9.691 34.596 34.563 1.00 72.06 595 LYS A N 1
ATOM 4870 C CA . LYS A 1 595 ? -8.702 35.614 34.952 1.00 72.06 595 LYS A CA 1
ATOM 4871 C C . LYS A 1 595 ? -7.753 36.008 33.813 1.00 72.06 595 LYS A C 1
ATOM 4873 O O . LYS A 1 595 ? -6.945 36.918 33.981 1.00 72.06 595 LYS A O 1
ATOM 4878 N N . GLN A 1 596 ? -7.822 35.319 32.673 1.00 65.81 596 GLN A N 1
ATOM 4879 C CA . GLN A 1 596 ? -6.943 35.509 31.519 1.00 65.81 596 GLN A CA 1
ATOM 4880 C C . GLN A 1 596 ? -7.721 35.912 30.260 1.00 65.81 596 GLN A C 1
ATOM 4882 O O . GLN A 1 596 ? -8.921 35.683 30.140 1.00 65.81 596 GLN A O 1
ATOM 4887 N N . TYR A 1 597 ? -6.997 36.491 29.299 1.00 67.00 597 TYR A N 1
ATOM 4888 C CA . TYR A 1 597 ? -7.530 36.974 28.027 1.00 67.00 597 TYR A CA 1
ATOM 4889 C C . TYR A 1 597 ? -8.154 35.846 27.189 1.00 67.00 597 TYR A C 1
ATOM 4891 O O . TYR A 1 597 ? -7.464 34.911 26.774 1.00 67.00 597 TYR A O 1
ATOM 4899 N N . ILE A 1 598 ? -9.449 35.964 26.886 1.00 67.38 598 ILE A N 1
ATOM 4900 C CA . ILE A 1 598 ? -10.157 35.054 25.980 1.00 67.38 598 ILE A CA 1
ATOM 4901 C C . ILE A 1 598 ? -9.660 35.303 24.546 1.00 67.38 598 ILE A C 1
ATOM 4903 O O . ILE A 1 598 ? -9.723 36.436 24.061 1.00 67.38 598 ILE A O 1
ATOM 4907 N N . PRO A 1 599 ? -9.166 34.279 23.825 1.00 62.25 599 PRO A N 1
ATOM 4908 C CA . PRO A 1 599 ? -8.709 34.456 22.455 1.00 62.25 599 PRO A CA 1
ATOM 4909 C C . PRO A 1 599 ? -9.870 34.896 21.552 1.00 62.25 599 PRO A C 1
ATOM 4911 O O . PRO A 1 599 ? -10.849 34.176 21.396 1.00 62.25 599 PRO A O 1
ATOM 4914 N N . VAL A 1 600 ? -9.713 36.044 20.886 1.00 63.75 600 VAL A N 1
ATOM 4915 C CA . VAL A 1 600 ? -10.735 36.661 20.009 1.00 63.75 600 VAL A CA 1
ATOM 4916 C C . VAL A 1 600 ? -11.080 35.796 18.787 1.00 63.75 600 VAL A C 1
ATOM 4918 O O . VAL A 1 600 ? -12.098 36.004 18.137 1.00 63.75 600 VAL A O 1
ATOM 4921 N N . ASN A 1 601 ? -10.247 34.807 18.450 1.00 70.19 601 ASN A N 1
ATOM 4922 C CA . ASN A 1 601 ? -10.480 33.926 17.310 1.00 70.19 601 ASN A CA 1
ATOM 4923 C C . ASN A 1 601 ? -11.422 32.758 17.685 1.00 70.19 601 ASN A C 1
ATOM 4925 O O . ASN A 1 601 ? -10.998 31.883 18.449 1.00 70.19 601 ASN A O 1
ATOM 4929 N N . PRO A 1 602 ? -12.623 32.646 17.077 1.00 58.47 602 PRO A N 1
ATOM 4930 C CA . PRO A 1 602 ? -13.571 31.563 17.350 1.00 58.47 602 PRO A CA 1
ATOM 4931 C C . PRO A 1 602 ? -12.992 30.164 17.110 1.00 58.47 602 PRO A C 1
ATOM 4933 O O . PRO A 1 602 ? -13.293 29.224 17.846 1.00 58.47 602 PRO A O 1
ATOM 4936 N N . LYS A 1 603 ? -12.075 30.021 16.138 1.00 58.53 603 LYS A N 1
ATOM 4937 C CA . LYS A 1 603 ? -11.388 28.749 15.855 1.00 58.53 603 LYS A CA 1
ATOM 4938 C C . LYS A 1 603 ? -10.469 28.308 17.002 1.00 58.53 603 LYS A C 1
ATOM 4940 O O . LYS A 1 603 ? -10.071 27.150 17.032 1.00 58.53 603 LYS A O 1
ATOM 4945 N N . SER A 1 604 ? -10.144 29.181 17.955 1.00 68.69 604 SER A N 1
ATOM 4946 C CA . SER A 1 604 ? -9.289 28.880 19.111 1.00 68.69 604 SER A CA 1
ATOM 4947 C C . SER A 1 604 ? -10.066 28.576 20.395 1.00 68.69 604 SER A C 1
ATOM 4949 O O . SER A 1 604 ? -9.457 28.073 21.335 1.00 68.69 604 SER A O 1
ATOM 4951 N N . LEU A 1 605 ? -11.383 28.818 20.443 1.00 68.62 605 LEU A N 1
ATOM 4952 C CA . LEU A 1 605 ? -12.200 28.649 21.657 1.00 68.62 605 LEU A CA 1
ATOM 4953 C C . LEU A 1 605 ? -12.227 27.201 22.162 1.00 68.62 605 LEU A C 1
ATOM 4955 O O . LEU A 1 605 ? -12.165 26.968 23.363 1.00 68.62 605 LEU A O 1
ATOM 4959 N N . HIS A 1 606 ? -12.204 26.213 21.263 1.00 66.19 606 HIS A N 1
ATOM 4960 C CA . HIS A 1 606 ? -12.139 24.795 21.644 1.00 66.19 606 HIS A CA 1
ATOM 4961 C C . HIS A 1 606 ? -10.880 24.440 22.462 1.00 66.19 606 HIS A C 1
ATOM 4963 O O . HIS A 1 606 ? -10.874 23.443 23.180 1.00 66.19 606 HIS A O 1
ATOM 4969 N N . LYS A 1 607 ? -9.806 25.244 22.379 1.00 75.69 607 LYS A N 1
ATOM 4970 C CA . LYS A 1 607 ? -8.587 25.032 23.173 1.00 75.69 607 LYS A CA 1
ATOM 4971 C C . LYS A 1 607 ? -8.802 25.343 24.655 1.00 75.69 607 LYS A C 1
ATOM 4973 O O . LYS A 1 607 ? -8.084 24.774 25.467 1.00 75.69 607 LYS A O 1
ATOM 4978 N N . LEU A 1 608 ? -9.792 26.173 24.997 1.00 74.81 608 LEU A N 1
ATOM 4979 C CA . LEU A 1 608 ? -10.128 26.526 26.381 1.00 74.81 608 LEU A CA 1
ATOM 4980 C C . LEU A 1 608 ? -10.623 25.309 27.171 1.00 74.81 608 LEU A C 1
ATOM 4982 O O . LEU A 1 608 ? -10.327 25.182 28.350 1.00 74.81 608 LEU A O 1
ATOM 4986 N N . CYS A 1 609 ? -11.276 24.351 26.508 1.00 77.56 609 CYS A N 1
ATOM 4987 C CA . CYS A 1 609 ? -11.722 23.108 27.139 1.00 77.56 609 CYS A CA 1
ATOM 4988 C C . CYS A 1 609 ? -10.587 22.231 27.690 1.00 77.56 609 CYS A C 1
ATOM 4990 O O . CYS A 1 609 ? -10.858 21.347 28.496 1.00 77.56 609 CYS A O 1
ATOM 4992 N N . LYS A 1 610 ? -9.327 22.457 27.283 1.00 79.12 610 LYS A N 1
ATOM 4993 C CA . LYS A 1 610 ? -8.166 21.755 27.859 1.00 79.12 610 LYS A CA 1
ATOM 4994 C C . LYS A 1 610 ? -7.867 22.178 29.294 1.00 79.12 610 LYS A C 1
ATOM 4996 O O . LYS A 1 610 ? -7.254 21.410 30.021 1.00 79.12 610 LYS A O 1
ATOM 5001 N N . ASN A 1 611 ? -8.303 23.377 29.661 1.00 80.62 611 ASN A N 1
ATOM 5002 C CA . ASN A 1 611 ? -8.077 23.979 30.966 1.00 80.62 611 ASN A CA 1
ATOM 5003 C C . ASN A 1 611 ? -9.281 23.780 31.888 1.00 80.62 611 ASN A C 1
ATOM 5005 O O . ASN A 1 611 ? -9.313 24.332 32.976 1.00 80.62 611 ASN A O 1
ATOM 5009 N N . ILE A 1 612 ? -10.301 23.037 31.458 1.00 81.06 612 ILE A N 1
ATOM 5010 C CA . ILE A 1 612 ? -11.499 22.803 32.255 1.00 81.06 612 ILE A CA 1
ATOM 5011 C C . ILE A 1 612 ? -11.429 21.393 32.798 1.00 81.06 612 ILE A C 1
ATOM 5013 O O . ILE A 1 612 ? -11.271 20.442 32.034 1.00 81.06 612 ILE A O 1
ATOM 5017 N N . SER A 1 613 ? -11.603 21.250 34.102 1.00 81.25 613 SER A N 1
ATOM 5018 C CA . SER A 1 613 ? -11.626 19.959 34.772 1.00 81.25 613 SER A CA 1
ATOM 5019 C C . SER A 1 613 ? -12.825 19.884 35.713 1.00 81.25 613 SER A C 1
ATOM 5021 O O . SER A 1 613 ? -13.196 20.871 36.342 1.00 81.25 613 SER A O 1
ATOM 5023 N N . VAL A 1 614 ? -13.485 18.728 35.793 1.00 81.44 614 VAL A N 1
ATOM 5024 C CA . VAL A 1 614 ? -14.526 18.484 36.800 1.00 81.44 614 VAL A CA 1
ATOM 5025 C C . VAL A 1 614 ? -13.973 17.588 37.884 1.00 81.44 614 VAL A C 1
ATOM 5027 O O . VAL A 1 614 ? -13.442 16.517 37.588 1.00 81.44 614 VAL A O 1
ATOM 5030 N N . ARG A 1 615 ? -14.123 18.002 39.141 1.00 83.00 615 ARG A N 1
ATOM 5031 C CA . ARG A 1 615 ? -13.770 17.193 40.309 1.00 83.00 615 ARG A CA 1
ATOM 5032 C C . ARG A 1 615 ? -14.977 16.933 41.197 1.00 83.00 615 ARG A C 1
ATOM 5034 O O . ARG A 1 615 ? -15.929 17.704 41.213 1.00 83.00 615 ARG A O 1
ATOM 5041 N N . ILE A 1 616 ? -14.893 15.862 41.974 1.00 79.25 616 ILE A N 1
ATOM 5042 C CA . ILE A 1 616 ? -15.852 15.550 43.036 1.00 79.25 616 ILE A CA 1
ATOM 5043 C C . ILE A 1 616 ? -15.401 16.233 44.335 1.00 79.25 616 ILE A C 1
ATOM 5045 O O . ILE A 1 616 ? -14.254 16.056 44.761 1.00 79.25 616 ILE A O 1
ATOM 5049 N N . ILE A 1 617 ? -16.295 16.977 44.984 1.00 73.06 617 ILE A N 1
ATOM 5050 C CA . ILE A 1 617 ? -16.101 17.585 46.304 1.00 73.06 617 ILE A CA 1
ATOM 5051 C C . ILE A 1 617 ? -16.439 16.547 47.392 1.00 73.06 617 ILE A C 1
ATOM 5053 O O . ILE A 1 617 ? -17.405 16.691 48.132 1.00 73.06 617 ILE A O 1
ATOM 5057 N N . ASP A 1 618 ? -15.635 15.488 47.535 1.00 64.19 618 ASP A N 1
ATOM 5058 C CA . ASP A 1 618 ? -15.712 14.606 48.713 1.00 64.19 618 ASP A CA 1
ATOM 5059 C C . ASP A 1 618 ? -14.512 14.841 49.648 1.00 64.19 618 ASP A C 1
ATOM 5061 O O . ASP A 1 618 ? -13.359 14.968 49.225 1.00 64.19 618 ASP A O 1
ATOM 5065 N N . LYS A 1 619 ? -14.777 14.867 50.961 1.00 51.31 619 LYS A N 1
ATOM 5066 C CA . LYS A 1 619 ? -13.891 15.277 52.069 1.00 51.31 619 LYS A CA 1
ATOM 5067 C C . LYS A 1 619 ? -12.623 14.425 52.239 1.00 51.31 619 LYS A C 1
ATOM 5069 O O . LYS A 1 619 ? -11.890 14.629 53.209 1.00 51.31 619 LYS A O 1
ATOM 5074 N N . LYS A 1 620 ? -12.344 13.458 51.355 1.00 52.66 620 LYS A N 1
ATOM 5075 C CA . LYS A 1 620 ? -11.188 12.549 51.472 1.00 52.66 620 LYS A CA 1
ATOM 5076 C C . LYS A 1 620 ? -10.349 12.347 50.209 1.00 52.66 620 LYS A C 1
ATOM 5078 O O . LYS A 1 620 ? -9.246 11.827 50.367 1.00 52.66 620 LYS A O 1
ATOM 5083 N N . LYS A 1 621 ? -10.787 12.752 49.008 1.00 52.56 621 LYS A N 1
ATOM 5084 C CA . LYS A 1 621 ? -9.973 12.736 47.771 1.00 52.56 621 LYS A CA 1
ATOM 5085 C C . LYS A 1 621 ? -10.654 13.535 46.656 1.00 52.56 621 LYS A C 1
ATOM 5087 O O . LYS A 1 621 ? -11.820 13.303 46.373 1.00 52.56 621 LYS A O 1
ATOM 5092 N N . SER A 1 622 ? -9.891 14.384 45.971 1.00 53.66 622 SER A N 1
ATOM 5093 C CA . SER A 1 622 ? -10.279 14.967 44.685 1.00 53.66 622 SER A CA 1
ATOM 5094 C C . SER A 1 622 ? -9.923 13.992 43.555 1.00 53.66 622 SER A C 1
ATOM 5096 O O . SER A 1 622 ? -8.740 13.725 43.334 1.00 53.66 622 SER A O 1
ATOM 5098 N N . GLU A 1 623 ? -10.914 13.447 42.847 1.00 56.69 623 GLU A N 1
ATOM 5099 C CA . GLU A 1 623 ? -10.697 12.736 41.577 1.00 56.69 623 GLU A CA 1
ATOM 5100 C C . GLU A 1 623 ? -11.324 13.534 40.427 1.00 56.69 623 GLU A C 1
ATOM 5102 O O . GLU A 1 623 ? -12.429 14.063 40.558 1.00 56.69 623 GLU A O 1
ATOM 5107 N N . TYR A 1 624 ? -10.587 13.630 39.319 1.00 66.31 624 TYR A N 1
ATOM 5108 C CA . TYR A 1 624 ? -11.029 14.297 38.101 1.00 66.31 624 TYR A CA 1
ATOM 5109 C C . TYR A 1 624 ? -11.878 13.354 37.253 1.00 66.31 624 TYR A C 1
ATOM 5111 O O . TYR A 1 624 ? -11.509 12.195 37.042 1.00 66.31 624 TYR A O 1
ATOM 5119 N N . LEU A 1 625 ? -13.009 13.851 36.761 1.00 62.25 625 LEU A N 1
ATOM 5120 C CA . LEU A 1 625 ? -13.918 13.100 35.909 1.00 62.25 625 LEU A CA 1
ATOM 5121 C C . LEU A 1 625 ? -13.581 13.319 34.434 1.00 62.25 625 LEU A C 1
ATOM 5123 O O . LEU A 1 625 ? -13.382 14.445 33.983 1.00 62.25 625 LEU A O 1
ATOM 5127 N N . ALA A 1 626 ? -13.553 12.223 33.674 1.00 52.72 626 ALA A N 1
ATOM 5128 C CA . ALA A 1 626 ? -13.444 12.281 32.221 1.00 52.72 626 ALA A CA 1
ATOM 5129 C C . ALA A 1 626 ? -14.676 12.984 31.633 1.00 52.72 626 ALA A C 1
ATOM 5131 O O . ALA A 1 626 ? -15.813 12.652 31.993 1.00 52.72 626 ALA A O 1
ATOM 5132 N N . GLN A 1 627 ? -14.443 13.925 30.719 1.00 68.75 627 GLN A N 1
ATOM 5133 C CA . GLN A 1 627 ? -15.476 14.817 30.210 1.00 68.75 627 GLN A CA 1
ATOM 5134 C C . GLN A 1 627 ? -15.321 15.106 28.717 1.00 68.75 627 GLN A C 1
ATOM 5136 O O . GLN A 1 627 ? -14.211 15.277 28.216 1.00 68.75 627 GLN A O 1
ATOM 5141 N N . GLU A 1 628 ? -16.444 15.256 28.016 1.00 73.19 628 GLU A N 1
ATOM 5142 C CA . GLU A 1 628 ? -16.454 16.020 26.766 1.00 73.19 628 GLU A CA 1
ATOM 5143 C C . GLU A 1 628 ? -16.809 17.468 27.104 1.00 73.19 628 GLU A C 1
ATOM 5145 O O . GLU A 1 628 ? -17.864 17.721 27.680 1.00 73.19 628 GLU A O 1
ATOM 5150 N N . CYS A 1 629 ? -15.951 18.420 26.747 1.00 79.50 629 CYS A N 1
ATOM 5151 C CA . CYS A 1 629 ? -16.218 19.843 26.934 1.00 79.50 629 CYS A CA 1
ATOM 5152 C C . CYS A 1 629 ? -16.469 20.516 25.583 1.00 79.50 629 CYS A C 1
ATOM 5154 O O . CYS A 1 629 ? -15.721 20.304 24.629 1.00 79.50 629 CYS A O 1
ATOM 5156 N N . ASN A 1 630 ? -17.505 21.351 25.519 1.00 78.00 630 ASN A N 1
ATOM 5157 C CA . ASN A 1 630 ? -17.770 22.262 24.411 1.00 78.00 630 ASN A CA 1
ATOM 5158 C C . ASN A 1 630 ? -18.009 23.668 24.958 1.00 78.00 630 ASN A C 1
ATOM 5160 O O . ASN A 1 630 ? -18.793 23.837 25.887 1.00 78.00 630 ASN A O 1
ATOM 5164 N N . VAL A 1 631 ? -17.388 24.683 24.361 1.00 80.38 631 VAL A N 1
ATOM 5165 C CA . VAL A 1 631 ? -17.715 26.082 24.667 1.00 80.38 631 VAL A CA 1
ATOM 5166 C C . VAL A 1 631 ? -19.026 26.423 23.964 1.00 80.38 631 VAL A C 1
ATOM 5168 O O . VAL A 1 631 ? -19.111 26.313 22.743 1.00 80.38 631 VAL A O 1
ATOM 5171 N N . LEU A 1 632 ? -20.050 26.768 24.742 1.00 80.06 632 LEU A N 1
ATOM 5172 C CA . LEU A 1 632 ? -21.371 27.146 24.241 1.00 80.06 632 LEU A CA 1
ATOM 5173 C C . LEU A 1 632 ? -21.444 28.638 23.926 1.00 80.06 632 LEU A C 1
ATOM 5175 O O . LEU A 1 632 ? -22.034 29.015 22.919 1.00 80.06 632 LEU A O 1
ATOM 5179 N N . ASP A 1 633 ? -20.860 29.461 24.797 1.00 81.56 633 ASP A N 1
ATOM 5180 C CA . ASP A 1 633 ? -20.920 30.918 24.714 1.00 81.56 633 ASP A CA 1
ATOM 5181 C C . ASP A 1 633 ? -19.709 31.554 25.416 1.00 81.56 633 ASP A C 1
ATOM 5183 O O . ASP A 1 633 ? -19.053 30.907 26.238 1.00 81.56 633 ASP A O 1
ATOM 5187 N N . PHE A 1 634 ? -19.397 32.808 25.097 1.00 83.31 634 PHE A N 1
ATOM 5188 C CA . PHE A 1 634 ? -18.364 33.588 25.778 1.00 83.31 634 PHE A CA 1
ATOM 5189 C C . PHE A 1 634 ? -18.682 35.085 25.732 1.00 83.31 634 PHE A C 1
ATOM 5191 O O . PHE A 1 634 ? -19.076 35.608 24.690 1.00 83.31 634 PHE A O 1
ATOM 5198 N N . ASN A 1 635 ? -18.444 35.791 26.839 1.00 80.75 635 ASN A N 1
ATOM 5199 C CA . ASN A 1 635 ? -18.527 37.246 26.896 1.00 80.75 635 ASN A CA 1
ATOM 5200 C C . ASN A 1 635 ? -17.138 37.838 27.164 1.00 80.75 635 ASN A C 1
ATOM 5202 O O . ASN A 1 635 ? -16.525 37.582 28.200 1.00 80.75 635 ASN A O 1
ATOM 5206 N N . LEU A 1 636 ? -16.645 38.644 26.221 1.00 79.50 636 LEU A N 1
ATOM 5207 C CA . LEU A 1 636 ? -15.354 39.324 26.338 1.00 79.50 636 LEU A CA 1
ATOM 5208 C C . LEU A 1 636 ? -15.375 40.471 27.356 1.00 79.50 636 LEU A C 1
ATOM 5210 O O . LEU A 1 636 ? -14.343 40.733 27.967 1.00 79.50 636 LEU A O 1
ATOM 5214 N N . GLU A 1 637 ? -16.512 41.149 27.533 1.00 79.81 637 GLU A N 1
ATOM 5215 C CA . GLU A 1 637 ? -16.637 42.266 28.481 1.00 79.81 637 GLU A CA 1
ATOM 5216 C C . GLU A 1 637 ? -16.580 41.760 29.922 1.00 79.81 637 GLU A C 1
ATOM 5218 O O . GLU A 1 637 ? -15.839 42.298 30.743 1.00 79.81 637 GLU A O 1
ATOM 5223 N N . ASP A 1 638 ? -17.275 40.654 30.186 1.00 79.38 638 ASP A N 1
ATOM 5224 C CA . ASP A 1 638 ? -17.340 40.041 31.515 1.00 79.38 638 ASP A CA 1
ATOM 5225 C C . ASP A 1 638 ? -16.221 39.012 31.747 1.00 79.38 638 ASP A C 1
ATOM 5227 O O . ASP A 1 638 ? -16.105 38.446 32.830 1.00 79.38 638 ASP A O 1
ATOM 5231 N N . SER A 1 639 ? -15.396 38.741 30.728 1.00 84.06 639 SER A N 1
ATOM 5232 C CA . SER A 1 639 ? -14.395 37.663 30.731 1.00 84.06 639 SER A CA 1
ATOM 5233 C C . SER A 1 639 ? -14.980 36.306 31.147 1.00 84.06 639 SER A C 1
ATOM 5235 O O . SER A 1 639 ? -14.320 35.516 31.819 1.00 84.06 639 SER A O 1
ATOM 5237 N N . THR A 1 640 ? -16.218 36.013 30.746 1.00 85.81 640 THR A N 1
ATOM 5238 C CA . THR A 1 640 ? -16.898 34.757 31.080 1.00 85.81 640 THR A CA 1
ATOM 5239 C C . THR A 1 640 ? -16.917 33.794 29.905 1.00 85.81 640 THR A C 1
ATOM 5241 O O . THR A 1 640 ? -17.005 34.189 28.740 1.00 85.81 640 THR A O 1
ATOM 5244 N N . ILE A 1 641 ? -16.867 32.499 30.209 1.00 86.19 641 ILE A N 1
ATOM 5245 C CA . ILE A 1 641 ? -17.163 31.434 29.249 1.00 86.19 641 ILE A CA 1
ATOM 5246 C C . ILE A 1 641 ? -18.262 30.541 29.802 1.00 86.19 641 ILE A C 1
ATOM 5248 O O . ILE A 1 641 ? -18.245 30.177 30.976 1.00 86.19 641 ILE A O 1
ATOM 5252 N N . THR A 1 642 ? -19.199 30.159 28.942 1.00 84.12 642 THR A N 1
ATOM 5253 C CA . THR A 1 642 ? -20.204 29.141 29.235 1.00 84.12 642 THR A CA 1
ATOM 5254 C C . THR A 1 642 ? -19.822 27.869 28.508 1.00 84.12 642 THR A C 1
ATOM 5256 O O . THR A 1 642 ? -19.671 27.855 27.285 1.00 84.12 642 THR A O 1
ATOM 5259 N N . VAL A 1 643 ? -19.680 26.781 29.253 1.00 84.69 643 VAL A N 1
ATOM 5260 C CA . VAL A 1 643 ? -19.285 25.481 28.720 1.00 84.69 643 VAL A CA 1
ATOM 5261 C C . VAL A 1 643 ? -20.338 24.420 28.993 1.00 84.69 643 VAL A C 1
ATOM 5263 O O . VAL A 1 643 ? -20.994 24.412 30.031 1.00 84.69 643 VAL A O 1
ATOM 5266 N N . SER A 1 644 ? -20.488 23.508 28.040 1.00 83.00 644 SER A N 1
ATOM 5267 C CA . SER A 1 644 ? -21.206 22.251 28.187 1.00 83.00 644 SER A CA 1
ATOM 5268 C C . SER A 1 644 ? -20.196 21.159 28.471 1.00 83.00 644 SER A C 1
ATOM 5270 O O . SER A 1 644 ? -19.353 20.854 27.627 1.00 83.00 644 SER A O 1
ATOM 5272 N N . ILE A 1 645 ? -20.297 20.570 29.653 1.00 81.94 645 ILE A N 1
ATOM 5273 C CA . ILE A 1 645 ? -19.451 19.478 30.102 1.00 81.94 645 ILE A CA 1
ATOM 5274 C C . ILE A 1 645 ? -20.323 18.237 30.186 1.00 81.94 645 ILE A C 1
ATOM 5276 O O . ILE A 1 645 ? -21.242 18.150 30.999 1.00 81.94 645 ILE A O 1
ATOM 5280 N N . LYS A 1 646 ? -20.054 17.265 29.322 1.00 78.62 646 LYS A N 1
ATOM 5281 C CA . LYS A 1 646 ? -20.733 15.977 29.348 1.00 78.62 646 LYS A CA 1
ATOM 5282 C C . LYS A 1 646 ? -19.944 15.005 30.195 1.00 78.62 646 LYS A C 1
ATOM 5284 O O . LYS A 1 646 ? -18.818 14.643 29.855 1.00 78.62 646 LYS A O 1
ATOM 5289 N N . LEU A 1 647 ? -20.582 14.552 31.261 1.00 76.69 647 LEU A N 1
ATOM 5290 C CA . LEU A 1 647 ? -20.097 13.490 32.114 1.00 76.69 647 LEU A CA 1
ATOM 5291 C C . LEU A 1 647 ? -20.788 12.182 31.748 1.00 76.69 647 LEU A C 1
ATOM 5293 O O . LEU A 1 647 ? -22.000 12.101 31.510 1.00 76.69 647 LEU A O 1
ATOM 5297 N N . PHE A 1 648 ? -19.992 11.125 31.732 1.00 65.88 648 PHE A N 1
ATOM 5298 C CA . PHE A 1 648 ? -20.488 9.774 31.559 1.00 65.88 648 PHE A CA 1
ATOM 5299 C C . PHE A 1 648 ? -21.218 9.339 32.840 1.00 65.88 648 PHE A C 1
ATOM 5301 O O . PHE A 1 648 ? -20.605 9.279 33.906 1.00 65.88 648 PHE A O 1
ATOM 5308 N N . SER A 1 649 ? -22.524 9.045 32.766 1.00 63.78 649 SER A N 1
ATOM 5309 C CA . SER A 1 649 ? -23.298 8.658 33.962 1.00 63.78 649 SER A CA 1
ATOM 5310 C C . SER A 1 649 ? -22.770 7.410 34.649 1.00 63.78 649 SER A C 1
ATOM 5312 O O . SER A 1 649 ? -22.904 7.310 35.860 1.00 63.78 649 SER A O 1
ATOM 5314 N N . ASP A 1 650 ? -22.125 6.498 33.921 1.00 56.34 650 ASP A N 1
ATOM 5315 C CA . ASP A 1 650 ? -21.442 5.340 34.493 1.00 56.34 650 ASP A CA 1
ATOM 5316 C C . ASP A 1 650 ? -20.279 5.745 35.410 1.00 56.34 650 ASP A C 1
ATOM 5318 O O . ASP A 1 650 ? -20.056 5.076 36.414 1.00 56.34 650 ASP A O 1
ATOM 5322 N N . HIS A 1 651 ? -19.594 6.863 35.141 1.00 60.50 651 HIS A N 1
ATOM 5323 C CA . HIS A 1 651 ? -18.583 7.399 36.054 1.00 60.50 651 HIS A CA 1
ATOM 5324 C C . HIS A 1 651 ? -19.213 8.073 37.276 1.00 60.50 651 HIS A C 1
ATOM 5326 O O . HIS A 1 651 ? -18.808 7.770 38.389 1.00 60.50 651 HIS A O 1
ATOM 5332 N N . VAL A 1 652 ? -20.231 8.923 37.112 1.00 64.31 652 VAL A N 1
ATOM 5333 C CA . VAL A 1 652 ? -20.880 9.596 38.259 1.00 64.31 652 VAL A CA 1
ATOM 5334 C C . VAL A 1 652 ? -21.569 8.582 39.185 1.00 64.31 652 VAL A C 1
ATOM 5336 O O . VAL A 1 652 ? -21.423 8.641 40.404 1.00 64.31 652 VAL A O 1
ATOM 5339 N N . GLN A 1 653 ? -22.243 7.580 38.609 1.00 62.09 653 GLN A N 1
ATOM 5340 C CA . GLN A 1 653 ? -22.877 6.493 39.360 1.00 62.09 653 GLN A CA 1
ATOM 5341 C C . GLN A 1 653 ? -21.858 5.596 40.068 1.00 62.09 653 GLN A C 1
ATOM 5343 O O . GLN A 1 653 ? -22.132 5.151 41.179 1.00 62.09 653 GLN A O 1
ATOM 5348 N N . TYR A 1 654 ? -20.683 5.354 39.472 1.00 62.03 654 TYR A N 1
ATOM 5349 C CA . TYR A 1 654 ? -19.616 4.581 40.116 1.00 62.03 654 TYR A CA 1
ATOM 5350 C C . TYR A 1 654 ? -19.179 5.194 41.453 1.00 62.03 654 TYR A C 1
ATOM 5352 O O . TYR A 1 654 ? -18.911 4.459 42.401 1.00 62.03 654 TYR A O 1
ATOM 5360 N N . TYR A 1 655 ? -19.159 6.526 41.551 1.00 62.03 655 TYR A N 1
ATOM 5361 C CA . TYR A 1 655 ? -18.798 7.226 42.785 1.00 62.03 655 TYR A CA 1
ATOM 5362 C C . TYR A 1 655 ? -19.987 7.504 43.716 1.00 62.03 655 TYR A C 1
ATOM 5364 O O . TYR A 1 655 ? -19.763 7.935 44.840 1.00 62.03 655 TYR A O 1
ATOM 5372 N N . SER A 1 656 ? -21.228 7.215 43.297 1.00 64.50 656 SER A N 1
ATOM 5373 C CA . SER A 1 656 ? -22.448 7.541 44.064 1.00 64.50 656 SER A CA 1
ATOM 5374 C C . SER A 1 656 ? -22.517 9.023 44.467 1.00 64.50 656 SER A C 1
ATOM 5376 O O . SER A 1 656 ? -22.910 9.346 45.582 1.00 64.50 656 SER A O 1
ATOM 5378 N N . VAL A 1 657 ? -22.079 9.903 43.564 1.00 67.75 657 VAL A N 1
ATOM 5379 C CA . VAL A 1 657 ? -21.937 11.347 43.796 1.00 67.75 657 VAL A CA 1
ATOM 5380 C C . VAL A 1 657 ? -23.202 12.068 43.351 1.00 67.75 657 VAL A C 1
ATOM 5382 O O . VAL A 1 657 ? -23.670 11.845 42.229 1.00 67.75 657 VAL A O 1
ATOM 5385 N N . ASP A 1 658 ? -23.739 12.930 44.214 1.00 77.00 658 ASP A N 1
ATOM 5386 C CA . ASP A 1 658 ? -24.823 13.837 43.848 1.00 77.00 658 ASP A CA 1
ATOM 5387 C C . ASP A 1 658 ? -24.289 14.939 42.922 1.00 77.00 658 ASP A C 1
ATOM 5389 O O . ASP A 1 658 ? -23.140 15.360 43.018 1.00 77.00 658 ASP A O 1
ATOM 5393 N N . LEU A 1 659 ? -25.114 15.416 41.985 1.00 74.00 659 LEU A N 1
ATOM 5394 C CA . LEU A 1 659 ? -24.683 16.431 41.010 1.00 74.00 659 LEU A CA 1
ATOM 5395 C C . LEU A 1 659 ? -24.177 17.719 41.674 1.00 74.00 659 LEU A C 1
ATOM 5397 O O . LEU A 1 659 ? -23.314 18.387 41.111 1.00 74.00 659 LEU A O 1
ATOM 5401 N N . ASP A 1 660 ? -24.692 18.029 42.863 1.00 79.62 660 ASP A N 1
ATOM 5402 C CA . ASP A 1 660 ? -24.323 19.205 43.652 1.00 79.62 660 ASP A CA 1
ATOM 5403 C C . ASP A 1 660 ? -22.911 19.099 44.260 1.00 79.62 660 ASP A C 1
ATOM 5405 O O . ASP A 1 660 ? -22.325 20.107 44.647 1.00 79.62 660 ASP A O 1
ATOM 5409 N N . ASP A 1 661 ? -22.334 17.895 44.291 1.00 81.06 661 ASP A N 1
ATOM 5410 C CA . ASP A 1 661 ? -20.972 17.636 44.764 1.00 81.06 661 ASP 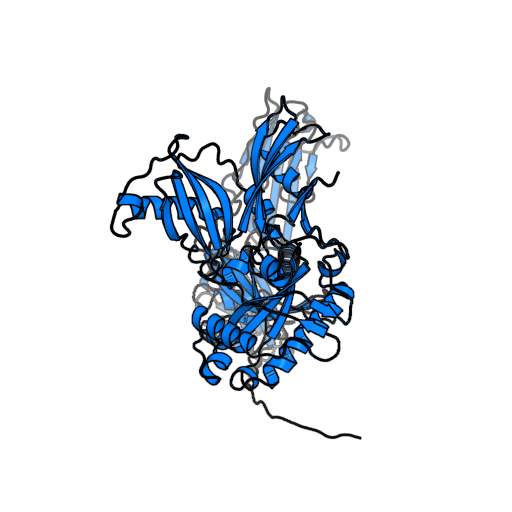A CA 1
ATOM 5411 C C . ASP A 1 661 ? -19.937 17.702 43.623 1.00 81.06 661 ASP A C 1
ATOM 5413 O O . ASP A 1 661 ? -18.776 17.326 43.804 1.00 81.06 661 ASP A O 1
ATOM 5417 N N . LEU A 1 662 ? -20.330 18.142 42.424 1.00 83.69 662 LEU A N 1
ATOM 5418 C CA . LEU A 1 662 ? -19.433 18.304 41.281 1.00 83.69 662 LEU A CA 1
ATOM 5419 C C . LEU A 1 662 ? -18.976 19.756 41.157 1.00 83.69 662 LEU A C 1
ATOM 5421 O O . LEU A 1 662 ? -19.779 20.677 41.045 1.00 83.69 662 LEU A O 1
ATOM 5425 N N . GLU A 1 663 ? -17.664 19.954 41.104 1.00 86.31 663 GLU A N 1
ATOM 5426 C CA . GLU A 1 663 ? -17.053 21.266 40.913 1.00 86.31 663 GLU A CA 1
ATOM 5427 C C . GLU A 1 663 ? -16.380 21.339 39.553 1.00 86.31 663 GLU A C 1
ATOM 5429 O O . GLU A 1 663 ? -15.516 20.519 39.232 1.00 86.31 663 GLU A O 1
ATOM 5434 N N . VAL A 1 664 ? -16.751 22.348 38.769 1.00 85.31 664 VAL A N 1
ATOM 5435 C CA . VAL A 1 664 ? -16.064 22.688 37.526 1.00 85.31 664 VAL A CA 1
ATOM 5436 C C . VAL A 1 664 ? -14.960 23.690 37.844 1.00 85.31 664 VAL A C 1
ATOM 5438 O O . VAL A 1 664 ? -15.223 24.776 38.359 1.00 85.31 664 VAL A O 1
ATOM 5441 N N . LEU A 1 665 ? -13.727 23.334 37.512 1.00 84.88 665 LEU A N 1
ATOM 5442 C CA . LEU A 1 665 ? -12.542 24.143 37.739 1.00 84.88 665 LEU A CA 1
ATOM 5443 C C . LEU A 1 665 ? -11.917 24.595 36.426 1.00 84.88 665 LEU A C 1
ATOM 5445 O O . LEU A 1 665 ? -11.976 23.900 35.411 1.00 84.88 665 LEU A O 1
ATOM 5449 N N . TRP A 1 666 ? -11.261 25.748 36.506 1.00 83.31 666 TRP A N 1
ATOM 5450 C CA . TRP A 1 666 ? -10.313 26.216 35.511 1.00 83.31 666 TRP A CA 1
ATOM 5451 C C . TRP A 1 666 ? -8.884 25.993 36.020 1.00 83.31 666 TRP A C 1
ATOM 5453 O O . TRP A 1 666 ? -8.528 26.467 37.100 1.00 83.31 666 TRP A O 1
ATOM 5463 N N . GLU A 1 667 ? -8.072 25.288 35.243 1.00 79.06 667 GLU A N 1
ATOM 5464 C CA . GLU A 1 667 ? -6.652 25.047 35.486 1.00 79.06 667 GLU A CA 1
ATOM 5465 C C . GLU A 1 667 ? -5.832 25.990 34.596 1.00 79.06 667 GLU A C 1
ATOM 5467 O O . GLU A 1 667 ? -5.942 25.952 33.369 1.00 79.06 667 GLU A O 1
ATOM 5472 N N . GLU A 1 668 ? -5.072 26.893 35.225 1.00 65.94 668 GLU A N 1
ATOM 5473 C CA . GLU A 1 668 ? -4.226 27.882 34.534 1.00 65.94 668 GLU A CA 1
ATOM 5474 C C . GLU A 1 668 ? -2.982 27.279 33.876 1.00 65.94 668 GLU A C 1
ATOM 5476 O O . GLU A 1 668 ? -2.340 26.391 34.487 1.00 65.94 668 GLU A O 1
#

Organism: Fasciola hepatica (NCBI:txid6192)

Secondary structure (DSSP, 8-state):
----------------S----SSEEEEEEETTS-EEEE---S-TTSPPEEEETTEE--TTSTTEEEETTTTEEEE-S--TTT-EEEEEE-TTS-EEEEEEEEEEPP---S-SEEEEEE-TT--EEEE---SSTTT-SEEEEEESS--S-TT---EEE-SSTTEEEE-S--TTT-EEEEEEEEETTEEEEEEEEEEE-SS-B------------TTSSEEEEEEEEEEEETTEEPPP-GGGG-TT-HHHHHHHHHHHHHHHHTBTTGGGTTTS-EEEEEEEE-TTT-PEEEEEEEEHHHHHHTT-TTSTTHHHHHHHHHB---STTSEEEEEEE--HHHHHHT-EEEEEEEEEEEETTEEPPP-GGGT-TTSHHHHHHHHHHHHHHHHHHHHSTTTTTS--EEEEEEE-TT-EEEEEEEEEHHHHHHTT--SSHHHHHHHHHHHHTTS-SEETTEEEEEEEPPS-EEEEEEEEETTEEPPP-GGGG-TTSHHHHHHHHHHHHHHTTTS---TTS------EEEEEETTTTEEEEEEESSHHHHHHHT-SSGGGHHHHHHT----TT-SEEEEEEEEEEPPPTT--EEEEEEEEE-SSPPPS-GGGGGGGGGGEEEEE--TT---EEPEEEEEEEEETTTTEEEEEEEEEHHHHHHHT--GGGEEEEE--

Sequence (668 aa):
MRSTLLVLFSFALFTGLSANISDLQITYVIENDSVDLECPVPDERQTSRWTHNNMEVAEETHSFTFSGNAAALSIRSVNQQDAGIFACLDQNETQVRRFWVVVLKDFHPTTRNVNYVVKYGDTIKLHCCLKYPGIMDTKYWRQEYTLRDSSERHFRTTSEWGTAELYDFNSATVGKFGCGGQLGRRNWERTFNVVEGTKTMIYRPECHMINWDIRSAHQAVDLIGSVKFGDSYLTYHPRLNVIATNDRVTLQQVLVNYLHKIRRDWQLQDEFPMGINLIEVHPIMHEVVLRVVVGNDHIKTFGFAGITDRVIKLTESLFYDNGTHGLSYRFRKYSTDESEKIAYQIAFIGGQLIEGIKKYAYGAQFEDPRLEAYRDLNRTVCTHIEKWRQNDVKFRTCPVYCTVYAMDLDSVVVTQLSIFNHHLVQADIDADENAVLNEIASWLSRVETKIGIIEYKPRVFKSSVKALGKVYKNNNPMEYAAEFNDPKSSEFAILKQQLTAYVNWFVPKERHIMQSSECDLIAFDPEQNVVKTKLFGNNKELLRAGLVIQRNYPEFLSRQTDREEDPFKYEIFKIERETVKNRKEIVLIYTMELKQYIPVNPKSLHKLCKNISVRIIDKKKSEYLAQECNVLDFNLEDSTITVSIKLFSDHVQYYSVDLDDLEVLWEE

Foldseek 3Di:
DDDDDDDDDPDDPDDWLDDPPPFEAEDEDEAQAKDKDAFPDPDLPWAKWKDFPNHTDDCPDPQWDADSNNRMIMGGRDDLQSFGKMFIATPVRHTRHIYGYFYHYDDAQPAQEAEWEAEAQDKAKDFFLDALPLQFPDWDKDFPDDDPDPPDPQKDQDPPSGMIMRGRDDPSNAGKMKIWTHDPPDIYIHIYGYHYDPHTDHDDRPRVQVPPPVPADKDKFKKKWWKAQQHRTQADALLCLAQPDPNVVVVQVVVVVVQLVQFPVVSCCRVWPKDKDFNGQQNVVRMTIIMIMTHQSLLSSNNQNPPVVSVVVNSSVTGHDPPPPSMDMTIDTCDPVNCLQQPKAKWKKKWWKFFQPDTQADDPQCVDCVHPVVVVVQCVVVVLVVVLQCPDPLSVQWDWRKGFNTQANRRITMMMIMGGQVSCVVSVFHRDHVSVLVVVQVSLVPGDQDDPRMGIRMHIFDQWKKFKWFKAFQNHTDADDPLCQDPPHPNVVVVQVLVLVLLQVLQPPPPPNDPRQRFAFNDQDNVVRMTMTTNGDGNSSCSRSVVSYPVCFLVSLVPNDPPVPDSMDTRTPDMDGDDDPPWPKDKDKDKDADPDQDPPDPNCNLVQVVQKWKWFQDPPDTDTFDWDKDFPDADRVRNMTIIITIGGVVVCVVVVGDPVRMDIDGHD